Protein AF-0000000084584545 (afdb_homodimer)

Solvent-accessible surface area (backbone atoms only — not comparable to full-atom values): 32768 Å² total; per-residue (Å²): 126,68,41,29,31,32,34,37,31,70,46,73,66,31,49,53,52,49,56,55,43,56,71,38,86,52,36,41,52,42,32,26,20,19,95,35,49,66,58,8,36,58,59,16,71,77,36,85,81,28,40,46,24,51,42,62,68,59,44,59,71,74,44,87,54,61,30,35,38,40,42,60,65,30,64,74,52,42,64,62,58,48,53,30,59,74,70,68,38,27,35,39,35,43,67,36,72,35,47,55,66,65,49,44,51,53,46,47,58,57,44,74,76,47,89,71,58,49,34,40,58,59,41,65,78,55,28,56,30,49,50,51,47,48,59,64,52,55,94,50,56,67,36,37,36,46,32,38,40,37,21,42,64,75,82,56,72,56,54,34,25,33,81,36,26,36,18,52,56,34,49,57,38,36,59,55,52,38,48,45,38,74,65,74,42,54,69,34,34,28,32,25,50,66,32,74,73,53,54,62,80,73,42,84,77,45,62,33,57,35,29,37,41,35,42,35,36,30,71,87,56,32,39,34,38,42,33,38,33,34,46,30,38,85,94,41,70,48,46,34,44,34,38,39,21,53,52,27,41,40,40,33,50,80,54,30,26,39,35,44,39,85,92,42,77,48,76,42,65,49,83,67,61,22,63,57,51,48,50,50,23,49,52,47,17,71,74,69,67,53,56,84,64,50,88,36,32,55,70,60,46,48,56,42,49,48,53,36,44,39,28,53,51,6,38,73,72,64,41,64,36,78,104,127,69,40,30,30,31,35,37,31,70,46,73,66,31,50,52,52,50,56,54,42,57,70,38,88,52,37,40,51,42,33,25,20,19,95,34,50,65,56,8,35,58,59,16,70,77,36,85,81,27,42,46,24,51,41,63,67,59,44,60,71,74,43,88,54,62,30,35,38,42,43,61,65,30,63,73,51,42,65,61,57,48,52,32,60,76,70,68,39,29,36,39,34,42,66,36,69,34,48,55,66,64,51,46,49,53,45,45,57,59,45,73,77,46,90,70,59,49,35,40,59,60,43,65,78,55,27,56,29,50,50,50,48,46,59,65,52,54,94,52,57,66,35,38,36,47,33,40,39,37,20,41,64,74,81,56,73,56,54,34,26,34,82,35,26,37,18,53,56,34,51,58,37,37,59,55,52,39,48,45,38,74,63,75,43,54,70,33,33,28,33,26,49,65,32,75,74,55,54,61,81,74,41,82,77,46,63,33,57,37,28,37,42,34,42,34,36,29,73,87,58,31,39,35,39,40,34,38,32,33,46,29,38,85,93,41,67,49,45,34,42,34,38,38,21,53,54,27,40,40,41,35,50,80,54,30,24,38,36,44,39,86,90,42,75,49,76,41,66,48,81,69,62,21,63,57,53,47,51,49,23,49,51,46,18,71,74,69,67,52,56,85,63,50,89,34,31,54,71,60,46,48,56,44,47,50,53,37,44,39,27,53,50,7,37,72,70,64,41,65,36,77,102

Nearest PDB structures (foldseek):
  5uib-assembly1_A  TM=8.887E-01  e=2.753E-24  Rhizobium rhizogenes K84
  5b3v-assembly3_C  TM=8.577E-01  e=4.010E-23  Synechocystis sp. PCC 6803 substr. Kazusa
  6jw7-assembly1_A  TM=8.374E-01  e=3.773E-23  Streptomyces kanamyceticus
  9azo-assembly2_C  TM=8.274E-01  e=6.936E-23  unclassified
  4mkz-assembly1_A  TM=8.213E-01  e=1.747E-21  Lacticaseibacillus casei BL23

Secondary structure (DSSP, 8-state):
-PEEEEEE--SHHHHHHHHHHHTSTTEEEEEEE-SSHHHHHHHHTTSTT-EEES-HHHHHHH---SEEEE---GGG-SHHHHHHHHHT--EEEPSP--SSSHHHHHHHHHHHT----EEE--GGGGSHHHHHHHHHHTTS-EEEEEEEEE-PPP-SGGGG-HHHH--HHHHTTHHHHHHHHHHH--EEEEEEEEE-SSHHHHSTT--S-SEEEEEEEETTS-EEEEEEE--SPTT--EEEEEEEETTEEEEE-SSEEEEEETTEEEEEE--S-HHHHHHHHHHHHHHHS--TT-S--HHHHHHHHHHHHHHHHHHHHTS-EE-/-PEEEEEE--SHHHHHHHHHHHTSTTEEEEEEE-SSHHHHHHHHTTSTT-EEES-HHHHHHH---SEEEE---GGG-SHHHHHHHHHT--EEEPSP--SSSHHHHHHHHHHHT----EEE--GGGGSHHHHHHHHHHTTS-EEEEEEEEE-PPP-SGGGG-HHHH--HHHHTTHHHHHHHHHHH--EEEEEEEEE-SSHHHHSTT--S-SEEEEEEEETTS-EEEEEEE--SPTT--EEEEEEEETTEEEEE-SSEEEEEETTEEEEEE--S-HHHHHHHHHHHHHHHS--TT-S--HHHHHHHHHHHHHHHHHHHHTS-EE-

pLDDT: mean 97.17, std 2.5, range [80.69, 98.94]

Organism: NCBI:txid361277

Radius of gyration: 29.35 Å; Cα contacts (8 Å, |Δi|>4): 1518; chains: 2; bounding box: 49×96×64 Å

Structure (mmCIF, N/CA/C/O backbone):
data_AF-0000000084584545-model_v1
#
loop_
_entity.id
_entity.type
_entity.pdbx_description
1 polymer Oxidoreductase
#
loop_
_atom_site.group_PDB
_atom_site.id
_atom_site.type_symbol
_atom_site.label_atom_id
_atom_site.label_alt_id
_atom_site.label_comp_id
_atom_site.label_asym_id
_atom_site.label_entity_id
_atom_site.label_seq_id
_atom_site.pdbx_PDB_ins_code
_atom_site.Cartn_x
_atom_site.Cartn_y
_atom_site.Cartn_z
_atom_site.occupancy
_atom_site.B_iso_or_equiv
_atom_site.auth_seq_id
_atom_site.auth_comp_id
_atom_site.auth_asym_id
_atom_site.auth_atom_id
_atom_site.pdbx_PDB_model_num
ATOM 1 N N . MET A 1 1 ? -13.125 46 14.602 1 85.44 1 MET A N 1
ATOM 2 C CA . MET A 1 1 ? -11.859 45.969 15.32 1 85.44 1 MET A CA 1
ATOM 3 C C . MET A 1 1 ? -10.805 45.188 14.539 1 85.44 1 MET A C 1
ATOM 5 O O . MET A 1 1 ? -11.109 44.156 13.945 1 85.44 1 MET A O 1
ATOM 9 N N . THR A 1 2 ? -9.672 45.844 14.359 1 95.81 2 THR A N 1
ATOM 10 C CA . THR A 1 2 ? -8.586 45.219 13.617 1 95.81 2 THR A CA 1
ATOM 11 C C . THR A 1 2 ? -7.848 44.188 14.484 1 95.81 2 THR A C 1
ATOM 13 O O . THR A 1 2 ? -7.449 44.5 15.609 1 95.81 2 THR A O 1
ATOM 16 N N . LEU A 1 3 ? -7.781 43 14.062 1 98.44 3 LEU A N 1
ATOM 17 C CA . LEU A 1 3 ? -7.047 41.938 14.773 1 98.44 3 LEU A CA 1
ATOM 18 C C . LEU A 1 3 ? -5.543 42.094 14.57 1 98.44 3 LEU A C 1
ATOM 20 O O . LEU A 1 3 ? -5.082 42.25 13.43 1 98.44 3 LEU A O 1
ATOM 24 N N . LYS A 1 4 ? -4.844 42.125 15.648 1 98.75 4 LYS A N 1
ATOM 25 C CA . LYS A 1 4 ? -3.387 42.188 15.617 1 98.75 4 LYS A CA 1
ATOM 26 C C . LYS A 1 4 ? -2.781 40.781 15.742 1 98.75 4 LYS A C 1
ATOM 28 O O . LYS A 1 4 ? -2.912 40.125 16.781 1 98.75 4 LYS A O 1
ATOM 33 N N . ILE A 1 5 ? -2.061 40.406 14.703 1 98.81 5 ILE A N 1
ATOM 34 C CA . ILE A 1 5 ? -1.562 39.031 14.625 1 98.81 5 ILE A CA 1
ATOM 35 C C . ILE A 1 5 ? -0.047 39.031 14.812 1 98.81 5 ILE A C 1
ATOM 37 O O . ILE A 1 5 ? 0.661 39.844 14.242 1 98.81 5 ILE A O 1
ATOM 41 N N . GLY A 1 6 ? 0.435 38.125 15.633 1 98.75 6 GLY A N 1
ATOM 42 C CA . GLY A 1 6 ? 1.854 37.812 15.727 1 98.75 6 GLY A CA 1
ATOM 43 C C . GLY A 1 6 ? 2.248 36.562 14.938 1 98.75 6 GLY A C 1
ATOM 44 O O . GLY A 1 6 ? 1.46 35.625 14.805 1 98.75 6 GLY A O 1
ATOM 45 N N . MET A 1 7 ? 3.508 36.594 14.469 1 98.38 7 MET A N 1
ATOM 46 C CA . MET A 1 7 ? 4.078 35.469 13.742 1 98.38 7 MET A CA 1
ATOM 47 C C . MET A 1 7 ? 5.387 35 14.383 1 98.38 7 MET A C 1
ATOM 49 O O . MET A 1 7 ? 6.27 35.812 14.648 1 98.38 7 MET A O 1
ATOM 53 N N . ILE A 1 8 ? 5.441 33.719 14.672 1 98.19 8 ILE A N 1
ATOM 54 C CA . ILE A 1 8 ? 6.703 33.125 15.133 1 98.19 8 ILE A CA 1
ATOM 55 C C . ILE A 1 8 ? 7.254 32.188 14.062 1 98.19 8 ILE A C 1
ATOM 57 O O . ILE A 1 8 ? 6.719 31.094 13.859 1 98.19 8 ILE A O 1
ATOM 61 N N . GLY A 1 9 ? 8.336 32.531 13.477 1 96.94 9 GLY A N 1
ATOM 62 C CA . GLY A 1 9 ? 8.906 31.922 12.289 1 96.94 9 GLY A CA 1
ATOM 63 C C . GLY A 1 9 ? 9.031 32.875 11.117 1 96.94 9 GLY A C 1
ATOM 64 O O . GLY A 1 9 ? 8.156 33.719 10.898 1 96.94 9 GLY A O 1
ATOM 65 N N . THR A 1 10 ? 10.086 32.75 10.281 1 96.5 10 THR A N 1
ATOM 66 C CA . THR A 1 10 ? 10.305 33.656 9.164 1 96.5 10 THR A CA 1
ATOM 67 C C . THR A 1 10 ? 10.531 32.906 7.871 1 96.5 10 THR A C 1
ATOM 69 O O . THR A 1 10 ? 11.109 33.406 6.918 1 96.5 10 THR A O 1
ATOM 72 N N . GLY A 1 11 ? 10.164 31.625 7.895 1 93 11 GLY A N 1
ATOM 73 C CA . GLY A 1 11 ? 10.344 30.812 6.703 1 93 11 GLY A CA 1
ATOM 74 C C . GLY A 1 11 ? 9.297 31.078 5.637 1 93 11 GLY A C 1
ATOM 75 O O . GLY A 1 11 ? 8.484 31.984 5.77 1 93 11 GLY A O 1
ATOM 76 N N . TRP A 1 12 ? 9.422 30.328 4.609 1 92.06 12 TRP A N 1
ATOM 77 C CA . TRP A 1 12 ? 8.555 30.484 3.447 1 92.06 12 TRP A CA 1
ATOM 78 C C . TRP A 1 12 ? 7.09 30.328 3.842 1 92.06 12 TRP A C 1
ATOM 80 O O . TRP A 1 12 ? 6.238 31.109 3.391 1 92.06 12 TRP A O 1
ATOM 90 N N . PHE A 1 13 ? 6.812 29.422 4.68 1 94.12 13 PHE A N 1
ATOM 91 C CA . PHE A 1 13 ? 5.418 29.172 5.031 1 94.12 13 PHE A CA 1
ATOM 92 C C . PHE A 1 13 ? 4.883 30.266 5.941 1 94.12 13 PHE A C 1
ATOM 94 O O . PHE A 1 13 ? 3.688 30.562 5.93 1 94.12 13 PHE A O 1
ATOM 101 N N . SER A 1 14 ? 5.727 30.797 6.77 1 96.81 14 SER A N 1
ATOM 102 C CA . SER A 1 14 ? 5.332 31.969 7.543 1 96.81 14 SER A CA 1
ATOM 103 C C . SER A 1 14 ? 4.883 33.094 6.633 1 96.81 14 SER A C 1
ATOM 105 O O . SER A 1 14 ? 3.85 33.75 6.879 1 96.81 14 SER A O 1
ATOM 107 N N . ARG A 1 15 ? 5.645 33.312 5.594 1 96.88 15 ARG A N 1
ATOM 108 C CA . ARG A 1 15 ? 5.32 34.375 4.633 1 96.88 15 ARG A CA 1
ATOM 109 C C . ARG A 1 15 ? 4.004 34.062 3.922 1 96.88 15 ARG A C 1
ATOM 111 O O . ARG A 1 15 ? 3.223 35 3.646 1 96.88 15 ARG A O 1
ATOM 118 N N . LYS A 1 16 ? 3.775 32.812 3.676 1 97.69 16 LYS A N 1
ATOM 119 C CA . LYS A 1 16 ? 2.52 32.406 3.045 1 97.69 16 LYS A CA 1
ATOM 120 C C . LYS A 1 16 ? 1.323 32.781 3.91 1 97.69 16 LYS A C 1
ATOM 122 O O . LYS A 1 16 ? 0.378 33.406 3.428 1 97.69 16 LYS A O 1
ATOM 127 N N . HIS A 1 17 ? 1.362 32.5 5.176 1 98.56 17 HIS A N 1
ATOM 128 C CA . HIS A 1 17 ? 0.297 32.875 6.102 1 98.56 17 HIS A CA 1
ATOM 129 C C . HIS A 1 17 ? 0.177 34.375 6.215 1 98.56 17 HIS A C 1
ATOM 131 O O . HIS A 1 17 ? -0.924 34.938 6.125 1 98.56 17 HIS A O 1
ATOM 137 N N . ALA A 1 18 ? 1.293 35.031 6.391 1 98.5 18 ALA A N 1
ATOM 138 C CA . ALA A 1 18 ? 1.304 36.5 6.582 1 98.5 18 ALA A CA 1
ATOM 139 C C . ALA A 1 18 ? 0.712 37.219 5.375 1 98.5 18 ALA A C 1
ATOM 141 O O . ALA A 1 18 ? -0.053 38.156 5.523 1 98.5 18 ALA A O 1
ATOM 142 N N . ASP A 1 19 ? 1.065 36.75 4.195 1 98.44 19 ASP A N 1
ATOM 143 C CA . ASP A 1 19 ? 0.543 37.312 2.963 1 98.44 19 ASP A CA 1
ATOM 144 C C . ASP A 1 19 ? -0.976 37.188 2.891 1 98.44 19 ASP A C 1
ATOM 146 O O . ASP A 1 19 ? -1.672 38.125 2.52 1 98.44 19 ASP A O 1
ATOM 150 N N . ILE A 1 20 ? -1.48 36.031 3.217 1 98.5 20 ILE A N 1
ATOM 151 C CA . ILE A 1 20 ? -2.918 35.781 3.199 1 98.5 20 ILE A CA 1
ATOM 152 C C . ILE A 1 20 ? -3.609 36.688 4.227 1 98.5 20 ILE A C 1
ATOM 154 O O . ILE A 1 20 ? -4.602 37.344 3.914 1 98.5 20 ILE A O 1
ATOM 158 N N . LEU A 1 21 ? -3.07 36.812 5.426 1 98.5 21 LEU A N 1
ATOM 159 C CA . LEU A 1 21 ? -3.654 37.562 6.523 1 98.5 21 LEU A CA 1
ATOM 160 C C . LEU A 1 21 ? -3.668 39.062 6.207 1 98.5 21 LEU A C 1
ATOM 162 O O . LEU A 1 21 ? -4.645 39.75 6.5 1 98.5 21 LEU A O 1
ATOM 166 N N . SER A 1 22 ? -2.588 39.531 5.613 1 97.56 22 SER A N 1
ATOM 167 C CA . SER A 1 22 ? -2.447 40.938 5.32 1 97.56 22 SER A CA 1
ATOM 168 C C . SER A 1 22 ? -3.486 41.406 4.305 1 97.56 22 SER A C 1
ATOM 170 O O . SER A 1 22 ? -3.746 42.594 4.176 1 97.56 22 SER A O 1
ATOM 172 N N . LYS A 1 23 ? -4.098 40.469 3.615 1 97.06 23 LYS A N 1
ATOM 173 C CA . LYS A 1 23 ? -5.102 40.781 2.604 1 97.06 23 LYS A CA 1
ATOM 174 C C . LYS A 1 23 ? -6.512 40.688 3.174 1 97.06 23 LYS A C 1
ATOM 176 O O . LYS A 1 23 ? -7.488 41.031 2.502 1 97.06 23 LYS A O 1
ATOM 181 N N . MET A 1 24 ? -6.617 40.219 4.363 1 97.38 24 MET A N 1
ATOM 182 C CA . MET A 1 24 ? -7.922 40.062 5.004 1 97.38 24 MET A CA 1
ATOM 183 C C . MET A 1 24 ? -8.375 41.375 5.633 1 97.38 24 MET A C 1
ATOM 185 O O . MET A 1 24 ? -7.574 42.094 6.23 1 97.38 24 MET A O 1
ATOM 189 N N . ASP A 1 25 ? -9.617 41.594 5.48 1 96.38 25 ASP A N 1
ATOM 190 C CA . ASP A 1 25 ? -10.18 42.812 6.102 1 96.38 25 ASP A CA 1
ATOM 191 C C . ASP A 1 25 ? -10.086 42.719 7.625 1 96.38 25 ASP A C 1
ATOM 193 O O . ASP A 1 25 ? -10.469 41.719 8.227 1 96.38 25 ASP A O 1
ATOM 197 N N . GLY A 1 26 ? -9.523 43.781 8.18 1 97.31 26 GLY A N 1
ATOM 198 C CA . GLY A 1 26 ? -9.492 43.875 9.633 1 97.31 26 GLY A CA 1
ATOM 199 C C . GLY A 1 26 ? -8.438 43.031 10.281 1 97.31 26 GLY A C 1
ATOM 200 O O . GLY A 1 26 ? -8.578 42.594 11.43 1 97.31 26 GLY A O 1
ATOM 201 N N . VAL A 1 27 ? -7.426 42.656 9.555 1 98.38 27 VAL A N 1
ATOM 202 C CA . VAL A 1 27 ? -6.324 41.875 10.094 1 98.38 27 VAL A CA 1
ATOM 203 C C . VAL A 1 27 ? -4.996 42.562 9.789 1 98.38 27 VAL A C 1
ATOM 205 O O . VAL A 1 27 ? -4.781 43.031 8.672 1 98.38 27 VAL A O 1
ATOM 208 N N . GLN A 1 28 ? -4.176 42.656 10.727 1 97.81 28 GLN A N 1
ATOM 209 C CA . GLN A 1 28 ? -2.859 43.281 10.531 1 97.81 28 GLN A CA 1
ATOM 210 C C . GLN A 1 28 ? -1.766 42.406 11.148 1 97.81 28 GLN A C 1
ATOM 212 O O . GLN A 1 28 ? -1.945 41.844 12.227 1 97.81 28 GLN A O 1
ATOM 217 N N . ILE A 1 29 ? -0.664 42.25 10.438 1 98.62 29 ILE A N 1
ATOM 218 C CA . ILE A 1 29 ? 0.528 41.656 11.023 1 98.62 29 ILE A CA 1
ATOM 219 C C . ILE A 1 29 ? 1.218 42.656 11.945 1 98.62 29 ILE A C 1
ATOM 221 O O . ILE A 1 29 ? 1.745 43.688 11.477 1 98.62 29 ILE A O 1
ATOM 225 N N . GLN A 1 30 ? 1.223 42.344 13.188 1 98.44 30 GLN A N 1
ATOM 226 C CA . GLN A 1 30 ? 1.697 43.312 14.164 1 98.44 30 GLN A CA 1
ATOM 227 C C . GLN A 1 30 ? 3.154 43.062 14.531 1 98.44 30 GLN A C 1
ATOM 229 O O . GLN A 1 30 ? 3.91 44 14.797 1 98.44 30 GLN A O 1
ATOM 234 N N . ALA A 1 31 ? 3.506 41.812 14.602 1 98.62 31 ALA A N 1
ATOM 235 C CA . ALA A 1 31 ? 4.832 41.438 15.102 1 98.62 31 ALA A CA 1
ATOM 236 C C . ALA A 1 31 ? 5.301 40.125 14.5 1 98.62 31 ALA A C 1
ATOM 238 O O . ALA A 1 31 ? 4.496 39.219 14.266 1 98.62 31 ALA A O 1
ATOM 239 N N . ILE A 1 32 ? 6.598 40.062 14.258 1 98.62 32 ILE A N 1
ATOM 240 C CA . ILE A 1 32 ? 7.23 38.875 13.695 1 98.62 32 ILE A CA 1
ATOM 241 C C . ILE A 1 32 ? 8.469 38.5 14.508 1 98.62 32 ILE A C 1
ATOM 243 O O . ILE A 1 32 ? 9.312 39.375 14.789 1 98.62 32 ILE A O 1
ATOM 247 N N . CYS A 1 33 ? 8.531 37.25 14.898 1 98.31 33 CYS A N 1
ATOM 248 C CA . CYS A 1 33 ? 9.695 36.781 15.641 1 98.31 33 CYS A CA 1
ATOM 249 C C . CYS A 1 33 ? 10.484 35.75 14.82 1 98.31 33 CYS A C 1
ATOM 251 O O . CYS A 1 33 ? 9.906 34.844 14.234 1 98.31 33 CYS A O 1
ATOM 253 N N . GLY A 1 34 ? 11.805 35.938 14.695 1 96.56 34 GLY A N 1
ATOM 254 C CA . GLY A 1 34 ? 12.711 35 14.031 1 96.56 34 GLY A CA 1
ATOM 255 C C . GLY A 1 34 ? 13.906 34.625 14.883 1 96.56 34 GLY A C 1
ATOM 256 O O . GLY A 1 34 ? 13.984 35 16.062 1 96.56 34 GLY A O 1
ATOM 257 N N . THR A 1 35 ? 14.766 33.781 14.312 1 93.56 35 THR A N 1
ATOM 258 C CA . THR A 1 35 ? 15.938 33.312 15.039 1 93.56 35 THR A CA 1
ATOM 259 C C . THR A 1 35 ? 16.953 34.438 15.219 1 93.56 35 THR A C 1
ATOM 261 O O . THR A 1 35 ? 17.859 34.312 16.047 1 93.56 35 THR A O 1
ATOM 264 N N . SER A 1 36 ? 16.797 35.5 14.352 1 95.94 36 SER A N 1
ATOM 265 C CA . SER A 1 36 ? 17.609 36.719 14.5 1 95.94 36 SER A CA 1
ATOM 266 C C . SER A 1 36 ? 16.797 37.969 14.25 1 95.94 36 SER A C 1
ATOM 268 O O . SER A 1 36 ? 15.766 37.938 13.578 1 95.94 36 SER A O 1
ATOM 270 N N . LYS A 1 37 ? 17.312 39.031 14.781 1 95.56 37 LYS A N 1
ATOM 271 C CA . LYS A 1 37 ? 16.641 40.312 14.586 1 95.56 37 LYS A CA 1
ATOM 272 C C . LYS A 1 37 ? 16.625 40.688 13.109 1 95.56 37 LYS A C 1
ATOM 274 O O . LYS A 1 37 ? 15.648 41.281 12.625 1 95.56 37 LYS A O 1
ATOM 279 N N . GLU A 1 38 ? 17.688 40.344 12.516 1 97 38 GLU A N 1
ATOM 280 C CA . GLU A 1 38 ? 17.812 40.688 11.094 1 97 38 GLU A CA 1
ATOM 281 C C . GLU A 1 38 ? 16.766 39.969 10.266 1 97 38 GLU A C 1
ATOM 283 O O . GLU A 1 38 ? 16.062 40.562 9.453 1 97 38 GLU A O 1
ATOM 288 N N . LYS A 1 39 ? 16.609 38.656 10.469 1 96.5 39 LYS A N 1
ATOM 289 C CA . LYS A 1 39 ? 15.633 37.875 9.734 1 96.5 39 LYS A CA 1
ATOM 290 C C . LYS A 1 39 ? 14.211 38.344 10.031 1 96.5 39 LYS A C 1
ATOM 292 O O . LYS A 1 39 ? 13.391 38.438 9.117 1 96.5 39 LYS A O 1
ATOM 297 N N . ALA A 1 40 ? 13.969 38.625 11.281 1 97.81 40 ALA A N 1
ATOM 298 C CA . ALA A 1 40 ? 12.641 39.062 11.703 1 97.81 40 ALA A CA 1
ATOM 299 C C . ALA A 1 40 ? 12.305 40.438 11.094 1 97.81 40 ALA A C 1
ATOM 301 O O . ALA A 1 40 ? 11.203 40.625 10.578 1 97.81 40 ALA A O 1
ATOM 302 N N . ALA A 1 41 ? 13.281 41.312 11.133 1 97.5 41 ALA A N 1
ATOM 303 C CA . ALA A 1 41 ? 13.086 42.656 10.586 1 97.5 41 ALA A CA 1
ATOM 304 C C . ALA A 1 41 ? 12.875 42.625 9.078 1 97.5 41 ALA A C 1
ATOM 306 O O . ALA A 1 41 ? 12.078 43.375 8.531 1 97.5 41 ALA A O 1
ATOM 307 N N . ASP A 1 42 ? 13.625 41.812 8.461 1 97.75 42 ASP A N 1
ATOM 308 C CA . ASP A 1 42 ? 13.492 41.656 7.016 1 97.75 42 ASP A CA 1
ATOM 309 C C . ASP A 1 42 ? 12.07 41.25 6.637 1 97.75 42 ASP A C 1
ATOM 311 O O . ASP A 1 42 ? 11.445 41.875 5.781 1 97.75 42 ASP A O 1
ATOM 315 N N . MET A 1 43 ? 11.5 40.25 7.281 1 97.69 43 MET A N 1
ATOM 316 C CA . MET A 1 43 ? 10.133 39.812 6.988 1 97.69 43 MET A CA 1
ATOM 317 C C . MET A 1 43 ? 9.133 40.875 7.414 1 97.69 43 MET A C 1
ATOM 319 O O . MET A 1 43 ? 8.156 41.156 6.707 1 97.69 43 MET A O 1
ATOM 323 N N . ALA A 1 44 ? 9.383 41.5 8.508 1 97.94 44 ALA A N 1
ATOM 324 C CA . ALA A 1 44 ? 8.469 42.531 9.031 1 97.94 44 ALA A CA 1
ATOM 325 C C . ALA A 1 44 ? 8.328 43.688 8.062 1 97.94 44 ALA A C 1
ATOM 327 O O . ALA A 1 44 ? 7.266 44.312 7.961 1 97.94 44 ALA A O 1
ATOM 328 N N . SER A 1 45 ? 9.406 44 7.363 1 97.88 45 SER A N 1
ATOM 329 C CA . SER A 1 45 ? 9.422 45.125 6.449 1 97.88 45 SER A CA 1
ATOM 330 C C . SER A 1 45 ? 8.406 44.938 5.328 1 97.88 45 SER A C 1
ATOM 332 O O . SER A 1 45 ? 8.016 45.938 4.676 1 97.88 45 SER A O 1
ATOM 334 N N . ASP A 1 46 ? 7.965 43.75 5.094 1 97.38 46 ASP A N 1
ATOM 335 C CA . ASP A 1 46 ? 7.016 43.469 4.027 1 97.38 46 ASP A CA 1
ATOM 336 C C . ASP A 1 46 ? 5.59 43.812 4.449 1 97.38 46 ASP A C 1
ATOM 338 O O . ASP A 1 46 ? 4.684 43.875 3.615 1 97.38 46 ASP A O 1
ATOM 342 N N . TYR A 1 47 ? 5.383 44.125 5.766 1 97.94 47 TYR A N 1
ATOM 343 C CA . TYR A 1 47 ? 4.039 44.344 6.293 1 97.94 47 TYR A CA 1
ATOM 344 C C . TYR A 1 47 ? 3.971 45.656 7.09 1 97.94 47 TYR A C 1
ATOM 346 O O . TYR A 1 47 ? 4.676 45.812 8.094 1 97.94 47 TYR A O 1
ATOM 354 N N . GLU A 1 48 ? 3.119 46.531 6.691 1 95.44 48 GLU A N 1
ATOM 355 C CA . GLU A 1 48 ? 3.025 47.844 7.285 1 95.44 48 GLU A CA 1
ATOM 356 C C . GLU A 1 48 ? 2.777 47.75 8.789 1 95.44 48 GLU A C 1
ATOM 358 O O . GLU A 1 48 ? 1.818 47.125 9.227 1 95.44 48 GLU A O 1
ATOM 363 N N . GLY A 1 49 ? 3.719 48.375 9.5 1 95.25 49 GLY A N 1
ATOM 364 C CA . GLY A 1 49 ? 3.52 48.5 10.938 1 95.25 49 GLY A CA 1
ATOM 365 C C . GLY A 1 49 ? 4.066 47.312 11.719 1 95.25 49 GLY A C 1
ATOM 366 O O . GLY A 1 49 ? 4.094 47.344 12.953 1 95.25 49 GLY A O 1
ATOM 367 N N . ALA A 1 50 ? 4.508 46.312 11.055 1 98 50 ALA A N 1
ATOM 368 C CA . ALA A 1 50 ? 5.008 45.125 11.734 1 98 50 ALA A CA 1
ATOM 369 C C . ALA A 1 50 ? 6.375 45.375 12.367 1 98 50 ALA A C 1
ATOM 371 O O . ALA A 1 50 ? 7.211 46.062 11.781 1 98 50 ALA A O 1
ATOM 372 N N . ILE A 1 51 ? 6.594 44.812 13.5 1 98.38 51 ILE A N 1
ATOM 373 C CA . ILE A 1 51 ? 7.859 44.969 14.211 1 98.38 51 ILE A CA 1
ATOM 374 C C . ILE A 1 51 ? 8.539 43.594 14.336 1 98.38 51 ILE A C 1
ATOM 376 O O . ILE A 1 51 ? 7.887 42.594 14.625 1 98.38 51 ILE A O 1
ATOM 380 N N . GLY A 1 52 ? 9.875 43.594 14.148 1 98.38 52 GLY A N 1
ATOM 381 C CA . GLY A 1 52 ? 10.648 42.344 14.242 1 98.38 52 GLY A CA 1
ATOM 382 C C . GLY A 1 52 ? 11.258 42.125 15.609 1 98.38 52 GLY A C 1
ATOM 383 O O . GLY A 1 52 ? 11.727 43.094 16.25 1 98.38 52 GLY A O 1
ATOM 384 N N . TYR A 1 53 ? 11.18 40.875 16.062 1 98.38 53 TYR A N 1
ATOM 385 C CA . TYR A 1 53 ? 11.758 40.469 17.344 1 98.38 53 TYR A CA 1
ATOM 386 C C . TYR A 1 53 ? 12.633 39.219 17.156 1 98.38 53 TYR A C 1
ATOM 388 O O . TYR A 1 53 ? 12.469 38.469 16.188 1 98.38 53 TYR A O 1
ATOM 396 N N . ASN A 1 54 ? 13.586 38.969 18.062 1 97.44 54 ASN A N 1
ATOM 397 C CA . ASN A 1 54 ? 14.375 37.75 18.016 1 97.44 54 ASN A CA 1
ATOM 398 C C . ASN A 1 54 ? 14.133 36.875 19.25 1 97.44 54 ASN A C 1
ATOM 400 O O . ASN A 1 54 ? 14.781 35.844 19.422 1 97.44 54 ASN A O 1
ATOM 404 N N . GLN A 1 55 ? 13.219 37.375 20.094 1 97.31 55 GLN A N 1
ATOM 405 C CA . GLN A 1 55 ? 12.742 36.625 21.25 1 97.31 55 GLN A CA 1
ATOM 406 C C . GLN A 1 55 ? 11.219 36.719 21.375 1 97.31 55 GLN A C 1
ATOM 408 O O . GLN A 1 55 ? 10.672 37.812 21.516 1 97.31 55 GLN A O 1
ATOM 413 N N . TYR A 1 56 ? 10.562 35.531 21.375 1 97.19 56 TYR A N 1
ATOM 414 C CA . TYR A 1 56 ? 9.109 35.562 21.297 1 97.19 56 TYR A CA 1
ATOM 415 C C . TYR A 1 56 ? 8.508 36.062 22.609 1 97.19 56 TYR A C 1
ATOM 417 O O . TYR A 1 56 ? 7.449 36.688 22.609 1 97.19 56 TYR A O 1
ATOM 425 N N . VAL A 1 57 ? 9.18 35.812 23.766 1 97.88 57 VAL A N 1
ATOM 426 C CA . VAL A 1 57 ? 8.664 36.312 25.031 1 97.88 57 VAL A CA 1
ATOM 427 C C . VAL A 1 57 ? 8.664 37.844 25.031 1 97.88 57 VAL A C 1
ATOM 429 O O . VAL A 1 57 ? 7.695 38.469 25.469 1 97.88 57 VAL A O 1
ATOM 432 N N . GLU A 1 58 ? 9.734 38.406 24.516 1 98.12 58 GLU A N 1
ATOM 433 C CA . GLU A 1 58 ? 9.797 39.875 24.375 1 98.12 58 GLU A CA 1
ATOM 434 C C . GLU A 1 58 ? 8.68 40.375 23.469 1 98.12 58 GLU A C 1
ATOM 436 O O . GLU A 1 58 ? 8.055 41.406 23.75 1 98.12 58 GLU A O 1
ATOM 441 N N . MET A 1 59 ? 8.508 39.688 22.406 1 98.5 59 MET A N 1
ATOM 442 C CA . MET A 1 59 ? 7.438 40.031 21.469 1 98.5 59 MET A CA 1
ATOM 443 C C . MET A 1 59 ? 6.082 40.031 22.172 1 98.5 59 MET A C 1
ATOM 445 O O . MET A 1 59 ? 5.301 40.969 22.031 1 98.5 59 MET A O 1
ATOM 449 N N . LEU A 1 60 ? 5.805 39.031 22.984 1 98.5 60 LEU A N 1
ATOM 450 C CA . LEU A 1 60 ? 4.52 38.844 23.641 1 98.5 60 LEU A CA 1
ATOM 451 C C . LEU A 1 60 ? 4.34 39.844 24.766 1 98.5 60 LEU A C 1
ATOM 453 O O . LEU A 1 60 ? 3.215 40.25 25.094 1 98.5 60 LEU A O 1
ATOM 457 N N . ASP A 1 61 ? 5.453 40.281 25.344 1 98.31 61 ASP A N 1
ATOM 458 C CA . ASP A 1 61 ? 5.41 41.312 26.391 1 98.31 61 ASP A CA 1
ATOM 459 C C . ASP A 1 61 ? 5.148 42.688 25.797 1 98.31 61 ASP A C 1
ATOM 461 O O . ASP A 1 61 ? 4.469 43.5 26.422 1 98.31 61 ASP A O 1
ATOM 465 N N . ALA A 1 62 ? 5.676 42.906 24.656 1 98.19 62 ALA A N 1
ATOM 466 C CA . ALA A 1 62 ? 5.684 44.25 24.062 1 98.19 62 ALA A CA 1
ATOM 467 C C . ALA A 1 62 ? 4.395 44.5 23.297 1 98.19 62 ALA A C 1
ATOM 469 O O . ALA A 1 62 ? 3.994 45.656 23.125 1 98.19 62 ALA A O 1
ATOM 470 N N . GLU A 1 63 ? 3.83 43.438 22.781 1 97.75 63 GLU A N 1
ATOM 471 C CA . GLU A 1 63 ? 2.719 43.594 21.844 1 97.75 63 GLU A CA 1
ATOM 472 C C . GLU A 1 63 ? 1.424 43.031 22.438 1 97.75 63 GLU A C 1
ATOM 474 O O . GLU A 1 63 ? 1.433 42 23.109 1 97.75 63 GLU A O 1
ATOM 479 N N . GLU A 1 64 ? 0.323 43.719 22.25 1 97.19 64 GLU A N 1
ATOM 480 C CA . GLU A 1 64 ? -1.004 43.188 22.516 1 97.19 64 GLU A CA 1
ATOM 481 C C . GLU A 1 64 ? -1.556 42.438 21.312 1 97.19 64 GLU A C 1
ATOM 483 O O . GLU A 1 64 ? -2.199 43.031 20.453 1 97.19 64 GLU A O 1
ATOM 488 N N . LEU A 1 65 ? -1.379 41.188 21.312 1 98.69 65 LEU A N 1
ATOM 489 C CA . LEU A 1 65 ? -1.737 40.375 20.156 1 98.69 65 LEU A CA 1
ATOM 490 C C . LEU A 1 65 ? -3.064 39.656 20.391 1 98.69 65 LEU A C 1
ATOM 492 O O . LEU A 1 65 ? -3.33 39.188 21.484 1 98.69 65 LEU A O 1
ATOM 496 N N . ASP A 1 66 ? -3.898 39.625 19.375 1 98.69 66 ASP A N 1
ATOM 497 C CA . ASP A 1 66 ? -5.176 38.938 19.422 1 98.69 66 ASP A CA 1
ATOM 498 C C . ASP A 1 66 ? -4.992 37.438 19.125 1 98.69 66 ASP A C 1
ATOM 500 O O . ASP A 1 66 ? -5.801 36.594 19.547 1 98.69 66 ASP A O 1
ATOM 504 N N . ALA A 1 67 ? -3.951 37.125 18.391 1 98.88 67 ALA A N 1
ATOM 505 C CA . ALA A 1 67 ? -3.604 35.719 18.047 1 98.88 67 AL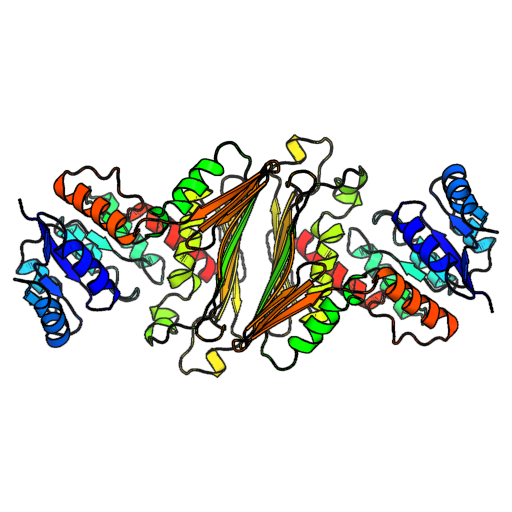A A CA 1
ATOM 506 C C . ALA A 1 67 ? -2.158 35.625 17.578 1 98.88 67 ALA A C 1
ATOM 508 O O . ALA A 1 67 ? -1.543 36.656 17.219 1 98.88 67 ALA A O 1
ATOM 509 N N . VAL A 1 68 ? -1.658 34.375 17.578 1 98.88 68 VAL A N 1
ATOM 510 C CA . VAL A 1 68 ? -0.285 34.156 17.141 1 98.88 68 VAL A CA 1
ATOM 511 C C . VAL A 1 68 ? -0.232 32.938 16.219 1 98.88 68 VAL A C 1
ATOM 513 O O . VAL A 1 68 ? -0.906 31.938 16.484 1 98.88 68 VAL A O 1
ATOM 516 N N . TYR A 1 69 ? 0.516 33 15.148 1 98.81 69 TYR A N 1
ATOM 517 C CA . TYR A 1 69 ? 0.841 31.875 14.281 1 98.81 69 TYR A CA 1
ATOM 518 C C . TYR A 1 69 ? 2.213 31.297 14.617 1 98.81 69 TYR A C 1
ATOM 520 O O . TYR A 1 69 ? 3.207 32.031 14.641 1 98.81 69 TYR A O 1
ATOM 528 N N . ILE A 1 70 ? 2.217 30.062 14.922 1 98.5 70 ILE A N 1
ATOM 529 C CA . ILE A 1 70 ? 3.465 29.344 15.18 1 98.5 70 ILE A CA 1
ATOM 530 C C . ILE A 1 70 ? 3.867 28.547 13.945 1 98.5 70 ILE A C 1
ATOM 532 O O . ILE A 1 70 ? 3.277 27.5 13.648 1 98.5 70 ILE A O 1
ATOM 536 N N . VAL A 1 71 ? 4.883 29 13.219 1 97.31 71 VAL A N 1
ATOM 537 C CA . VAL A 1 71 ? 5.34 28.391 11.977 1 97.31 71 VAL A CA 1
ATOM 538 C C . VAL A 1 71 ? 6.832 28.078 12.07 1 97.31 71 VAL A C 1
ATOM 540 O O . VAL A 1 71 ? 7.625 28.547 11.25 1 97.31 71 VAL A O 1
ATOM 543 N N . THR A 1 72 ? 7.227 27.344 13.062 1 94.75 72 THR A N 1
ATOM 544 C CA . THR A 1 72 ? 8.602 26.938 13.328 1 94.75 72 THR A CA 1
ATOM 545 C C . THR A 1 72 ? 8.805 25.453 13.047 1 94.75 72 THR A C 1
ATOM 547 O O . THR A 1 72 ? 7.832 24.703 12.961 1 94.75 72 THR A O 1
ATOM 550 N N . PRO A 1 73 ? 10.062 25.031 12.906 1 93.06 73 PRO A N 1
ATOM 551 C CA . PRO A 1 73 ? 10.312 23.594 12.781 1 93.06 73 PRO A CA 1
ATOM 552 C C . PRO A 1 73 ? 9.844 22.797 14.008 1 93.06 73 PRO A C 1
ATOM 554 O O . PRO A 1 73 ? 9.703 23.359 15.094 1 93.06 73 PRO A O 1
ATOM 557 N N . PRO A 1 74 ? 9.688 21.531 13.828 1 92.56 74 PRO A N 1
ATOM 558 C CA . PRO A 1 74 ? 9.039 20.734 14.867 1 92.56 74 PRO A CA 1
ATOM 559 C C . PRO A 1 74 ? 9.883 20.609 16.125 1 92.56 74 PRO A C 1
ATOM 561 O O . PRO A 1 74 ? 9.344 20.375 17.219 1 92.56 74 PRO A O 1
ATOM 564 N N . MET A 1 75 ? 11.148 20.828 16.031 1 90.69 75 MET A N 1
ATOM 565 C CA . MET A 1 75 ? 12.016 20.594 17.188 1 90.69 75 MET A CA 1
ATOM 566 C C . MET A 1 75 ? 11.891 21.75 18.188 1 90.69 75 MET A C 1
ATOM 568 O O . MET A 1 75 ? 12.336 21.625 19.328 1 90.69 75 MET A O 1
ATOM 572 N N . VAL A 1 76 ? 11.297 22.922 17.75 1 87.25 76 VAL A N 1
ATOM 573 C CA . VAL A 1 76 ? 11.219 24.078 18.641 1 87.25 76 VAL A CA 1
ATOM 574 C C . VAL A 1 76 ? 9.789 24.25 19.125 1 87.25 76 VAL A C 1
ATOM 576 O O . VAL A 1 76 ? 9.398 25.344 19.547 1 87.25 76 VAL A O 1
ATOM 579 N N . ARG A 1 77 ? 9.039 23.266 19.422 1 89.19 77 ARG A N 1
ATOM 580 C CA . ARG A 1 77 ? 7.652 23.312 19.859 1 89.19 77 ARG A CA 1
ATOM 581 C C . ARG A 1 77 ? 7.547 23.062 21.359 1 89.19 77 ARG A C 1
ATOM 583 O O . ARG A 1 77 ? 8.523 22.641 21.984 1 89.19 77 ARG A O 1
ATOM 590 N N . GLY A 1 78 ? 6.469 23.406 21.906 1 93.25 78 GLY A N 1
ATOM 591 C CA . GLY A 1 78 ? 6.191 23.125 23.297 1 93.25 78 GLY A CA 1
ATOM 592 C C . GLY A 1 78 ? 6.148 24.375 24.156 1 93.25 78 GLY A C 1
ATOM 593 O O . GLY A 1 78 ? 5.078 24.812 24.578 1 93.25 78 GLY A O 1
ATOM 594 N N . GLU A 1 79 ? 7.332 25.031 24.312 1 95 79 GLU A N 1
ATOM 595 C CA . GLU A 1 79 ? 7.426 26.188 25.188 1 95 79 GLU A CA 1
ATOM 596 C C . GLU A 1 79 ? 6.617 27.359 24.641 1 95 79 GLU A C 1
ATOM 598 O O . GLU A 1 79 ? 5.988 28.094 25.406 1 95 79 GLU A O 1
ATOM 603 N N . ILE A 1 80 ? 6.629 27.516 23.375 1 97.12 80 ILE A N 1
ATOM 604 C CA . ILE A 1 80 ? 5.895 28.609 22.734 1 97.12 80 ILE A CA 1
ATOM 605 C C . ILE A 1 80 ? 4.398 28.438 23 1 97.12 80 ILE A C 1
ATOM 607 O O . ILE A 1 80 ? 3.723 29.375 23.406 1 97.12 80 ILE A O 1
ATOM 611 N N . GLU A 1 81 ? 3.896 27.25 22.75 1 97.81 81 GLU A N 1
ATOM 612 C CA . GLU A 1 81 ? 2.484 26.953 22.984 1 97.81 81 GLU A CA 1
ATOM 613 C C . GLU A 1 81 ? 2.092 27.188 24.438 1 97.81 81 GLU A C 1
ATOM 615 O O . GLU A 1 81 ? 1.069 27.812 24.719 1 97.81 81 GLU A O 1
ATOM 620 N N . LEU A 1 82 ? 2.967 26.703 25.328 1 97.19 82 LEU A N 1
ATOM 621 C CA . LEU A 1 82 ? 2.676 26.828 26.75 1 97.19 82 LEU A CA 1
ATOM 622 C C . LEU A 1 82 ? 2.635 28.297 27.156 1 97.19 82 LEU A C 1
ATOM 624 O O . LEU A 1 82 ? 1.786 28.688 27.969 1 97.19 82 LEU A O 1
ATOM 628 N N . GLU A 1 83 ? 3.533 29.078 26.656 1 97.44 83 GLU A N 1
ATOM 629 C CA . GLU A 1 83 ? 3.551 30.516 26.922 1 97.44 83 GLU A CA 1
ATOM 630 C C . GLU A 1 83 ? 2.268 31.188 26.453 1 97.44 83 GLU A C 1
ATOM 632 O O . GLU A 1 83 ? 1.676 32 27.172 1 97.44 83 GLU A O 1
ATOM 637 N N . LEU A 1 84 ? 1.807 30.859 25.281 1 98.25 84 LEU A N 1
ATOM 638 C CA . LEU A 1 84 ? 0.59 31.438 24.719 1 98.25 84 LEU A CA 1
ATOM 639 C C . LEU A 1 84 ? -0.633 31.016 25.531 1 98.25 84 LEU A C 1
ATOM 641 O O . LEU A 1 84 ? -1.53 31.828 25.766 1 98.25 84 LEU A O 1
ATOM 645 N N . ILE A 1 85 ? -0.687 29.781 25.938 1 97.94 85 ILE A N 1
ATOM 646 C CA . ILE A 1 85 ? -1.784 29.281 26.766 1 97.94 85 ILE A CA 1
ATOM 647 C C . ILE A 1 85 ? -1.839 30.062 28.078 1 97.94 85 ILE A C 1
ATOM 649 O O . ILE A 1 85 ? -2.91 30.5 28.5 1 97.94 85 ILE A O 1
ATOM 653 N N . GLY A 1 86 ? -0.68 30.25 28.688 1 97 86 GLY A N 1
ATOM 654 C CA . GLY A 1 86 ? -0.609 31 29.922 1 97 86 GLY A CA 1
ATOM 655 C C . GLY A 1 86 ? -1.102 32.438 29.797 1 97 86 GLY A C 1
ATOM 656 O O . GLY A 1 86 ? -1.661 33 30.75 1 97 86 GLY A O 1
ATOM 657 N N . ARG A 1 87 ? -0.963 33.031 28.641 1 97.56 87 ARG A N 1
ATOM 658 C CA . ARG A 1 87 ? -1.336 34.406 28.406 1 97.56 87 ARG A CA 1
ATOM 659 C C . ARG A 1 87 ? -2.752 34.5 27.844 1 97.56 87 ARG A C 1
ATOM 661 O O . ARG A 1 87 ? -3.285 35.625 27.672 1 97.56 87 ARG A O 1
ATOM 668 N N . GLY A 1 88 ? -3.342 33.344 27.531 1 97.75 88 GLY A N 1
ATOM 669 C CA . GLY A 1 88 ? -4.688 33.312 26.984 1 97.75 88 GLY A CA 1
ATOM 670 C C . GLY A 1 88 ? -4.754 33.812 25.547 1 97.75 88 GLY A C 1
ATOM 671 O O . GLY A 1 88 ? -5.75 34.406 25.141 1 97.75 88 GLY A O 1
ATOM 672 N N . ILE A 1 89 ? -3.709 33.625 24.766 1 98.56 89 ILE A N 1
ATOM 673 C CA . ILE A 1 89 ? -3.658 34.125 23.391 1 98.56 89 ILE A CA 1
ATOM 674 C C . ILE A 1 89 ? -3.914 32.938 22.438 1 98.56 89 ILE A C 1
ATOM 676 O O . ILE A 1 89 ? -3.123 32 22.375 1 98.56 89 ILE A O 1
ATOM 680 N N . PRO A 1 90 ? -5.004 33 21.641 1 98.75 90 PRO A N 1
ATOM 681 C CA . PRO A 1 90 ? -5.266 31.969 20.625 1 98.75 90 PRO A CA 1
ATOM 682 C C . PRO A 1 90 ? -4.109 31.797 19.641 1 98.75 90 PRO A C 1
ATOM 684 O O . PRO A 1 90 ? -3.371 32.75 19.375 1 98.75 90 PRO A O 1
ATOM 687 N N . PHE A 1 91 ? -3.979 30.547 19.109 1 98.81 91 PHE A N 1
ATOM 688 C CA . PHE A 1 91 ? -2.883 30.422 18.156 1 98.81 91 PHE A CA 1
ATOM 689 C C . PHE A 1 91 ? -3.201 29.344 17.109 1 98.81 91 PHE A C 1
ATOM 691 O O . PHE A 1 91 ? -3.963 28.422 17.391 1 98.81 91 PHE A O 1
ATOM 698 N N . LEU A 1 92 ? -2.691 29.516 15.93 1 98.81 92 LEU A N 1
ATOM 699 C CA . LEU A 1 92 ? -2.559 28.5 14.891 1 98.81 92 LEU A CA 1
ATOM 700 C C . LEU A 1 92 ? -1.128 27.984 14.82 1 98.81 92 LEU A C 1
ATOM 702 O O . LEU A 1 92 ? -0.177 28.766 14.805 1 98.81 92 LEU A O 1
ATOM 706 N N . ILE A 1 93 ? -0.992 26.672 14.875 1 98.5 93 ILE A N 1
ATOM 707 C CA . ILE A 1 93 ? 0.333 26.078 14.781 1 98.5 93 ILE A CA 1
ATOM 708 C C . ILE A 1 93 ? 0.401 25.156 13.562 1 98.5 93 ILE A C 1
ATOM 710 O O . ILE A 1 93 ? -0.548 24.422 13.273 1 98.5 93 ILE A O 1
ATOM 714 N N . GLU A 1 94 ? 1.459 25.25 12.875 1 97.75 94 GLU A N 1
ATOM 715 C CA . GLU A 1 94 ? 1.654 24.359 11.727 1 97.75 94 GLU A CA 1
ATOM 716 C C . GLU A 1 94 ? 2.01 22.953 12.172 1 97.75 94 GLU A C 1
ATOM 718 O O . GLU A 1 94 ? 2.645 22.766 13.211 1 97.75 94 GLU A O 1
ATOM 723 N N . LYS A 1 95 ? 1.645 22.016 11.406 1 97.81 95 LYS A N 1
ATOM 724 C CA . LYS A 1 95 ? 2.002 20.609 11.633 1 97.81 95 LYS A CA 1
ATOM 725 C C . LYS A 1 95 ? 3.465 20.359 11.289 1 97.81 95 LYS A C 1
ATOM 727 O O . LYS A 1 95 ? 4.062 21.094 10.508 1 97.81 95 LYS A O 1
ATOM 732 N N . PRO A 1 96 ? 4.133 19.312 11.828 1 97.5 96 PRO A N 1
ATOM 733 C CA . PRO A 1 96 ? 3.607 18.484 12.914 1 97.5 96 PRO A CA 1
ATOM 734 C C . PRO A 1 96 ? 3.732 19.141 14.281 1 97.5 96 PRO A C 1
ATOM 736 O O . PRO A 1 96 ? 4.367 20.188 14.414 1 97.5 96 PRO A O 1
ATOM 739 N N . LEU A 1 97 ? 3.105 18.578 15.328 1 97.81 97 LEU A N 1
ATOM 740 C CA . LEU A 1 97 ? 3.053 19.188 16.656 1 97.81 97 LEU A CA 1
ATOM 741 C C . LEU A 1 97 ? 4.352 18.938 17.422 1 97.81 97 LEU A C 1
ATOM 743 O O . LEU A 1 97 ? 4.586 19.547 18.469 1 97.81 97 LEU A O 1
ATOM 747 N N . GLY A 1 98 ? 5.168 18.062 16.875 1 96.25 98 GLY A N 1
ATOM 748 C CA . GLY A 1 98 ? 6.449 17.734 17.484 1 96.25 98 GLY A CA 1
ATOM 749 C C . GLY A 1 98 ? 7.129 16.547 16.797 1 96.25 98 GLY A C 1
ATOM 750 O O . GLY A 1 98 ? 6.699 16.109 15.734 1 96.25 98 GLY A O 1
ATOM 751 N N . THR A 1 99 ? 8.242 16.109 17.484 1 96.31 99 THR A N 1
ATOM 752 C CA . THR A 1 99 ? 9 14.984 16.938 1 96.31 99 THR A CA 1
ATOM 753 C C . THR A 1 99 ? 8.75 13.727 17.766 1 96.31 99 THR A C 1
ATOM 755 O O . THR A 1 99 ? 9.016 12.609 17.297 1 96.31 99 THR A O 1
ATOM 758 N N . GLU A 1 100 ? 8.305 13.977 18.969 1 94.19 100 GLU A N 1
ATOM 759 C CA . GLU A 1 100 ? 7.957 12.898 19.891 1 94.19 100 GLU A CA 1
ATOM 760 C C . GLU A 1 100 ? 6.633 13.188 20.594 1 94.19 100 GLU A C 1
ATOM 762 O O . GLU A 1 100 ? 5.977 14.188 20.312 1 94.19 100 GLU A O 1
ATOM 767 N N . ASP A 1 101 ? 6.25 12.25 21.484 1 93.31 101 ASP A N 1
ATOM 768 C CA . ASP A 1 101 ? 4.887 12.32 22 1 93.31 101 ASP A CA 1
ATOM 769 C C . ASP A 1 101 ? 4.828 13.164 23.281 1 93.31 101 ASP A C 1
ATOM 771 O O . ASP A 1 101 ? 3.779 13.711 23.625 1 93.31 101 ASP A O 1
ATOM 775 N N . LYS A 1 102 ? 5.855 13.414 23.953 1 93.38 102 LYS A N 1
ATOM 776 C CA . LYS A 1 102 ? 5.836 14.031 25.281 1 93.38 102 LYS A CA 1
ATOM 777 C C . LYS A 1 102 ? 5.41 15.492 25.203 1 93.38 102 LYS A C 1
ATOM 779 O O . LYS A 1 102 ? 4.57 15.945 25.984 1 93.38 102 LYS A O 1
ATOM 784 N N . ILE A 1 103 ? 5.898 16.172 24.25 1 93.62 103 ILE A N 1
ATOM 785 C CA . ILE A 1 103 ? 5.68 17.609 24.156 1 93.62 103 ILE A CA 1
ATOM 786 C C . ILE A 1 103 ? 4.223 17.891 23.797 1 93.62 103 ILE A C 1
ATOM 788 O O . ILE A 1 103 ? 3.527 18.609 24.516 1 93.62 103 ILE A O 1
ATOM 792 N N . PRO A 1 104 ? 3.709 17.297 22.75 1 96.56 104 PRO A N 1
ATOM 793 C CA . PRO A 1 104 ? 2.291 17.531 22.453 1 96.56 104 PRO A CA 1
ATOM 794 C C . PRO A 1 104 ? 1.378 17.125 23.609 1 96.56 104 PRO A C 1
ATOM 796 O O . PRO A 1 104 ? 0.373 17.781 23.859 1 96.56 104 PRO A O 1
ATOM 799 N N . ALA A 1 105 ? 1.717 16.078 24.266 1 96.38 105 ALA A N 1
ATOM 800 C CA . ALA A 1 105 ? 0.905 15.617 25.391 1 96.38 105 ALA A CA 1
ATOM 801 C C . ALA A 1 105 ? 0.868 16.656 26.516 1 96.38 105 ALA A C 1
ATOM 803 O O . ALA A 1 105 ? -0.189 16.906 27.094 1 96.38 105 ALA A O 1
ATOM 804 N N . LYS A 1 106 ? 1.97 17.203 26.828 1 96.25 106 LYS A N 1
ATOM 805 C CA . LYS A 1 106 ? 2.064 18.219 27.859 1 96.25 106 LYS A CA 1
ATOM 806 C C . LYS A 1 106 ? 1.253 19.453 27.484 1 96.25 106 LYS A C 1
ATOM 808 O O . LYS A 1 106 ? 0.537 20.016 28.312 1 96.25 106 LYS A O 1
ATOM 813 N N . VAL A 1 107 ? 1.368 19.875 26.297 1 97.75 107 VAL A N 1
ATOM 814 C CA . VAL A 1 107 ? 0.628 21.031 25.812 1 97.75 107 VAL A CA 1
ATOM 815 C C . VAL A 1 107 ? -0.872 20.75 25.891 1 97.75 107 VAL A C 1
ATOM 817 O O . VAL A 1 107 ? -1.649 21.609 26.312 1 97.75 107 VAL A O 1
ATOM 820 N N . LEU A 1 108 ? -1.255 19.594 25.453 1 97.5 108 LEU A N 1
ATOM 821 C CA . LEU A 1 108 ? -2.662 19.203 25.453 1 97.5 108 LEU A CA 1
ATOM 822 C C . LEU A 1 108 ? -3.225 19.25 26.875 1 97.5 108 LEU A C 1
ATOM 824 O O . LEU A 1 108 ? -4.344 19.703 27.094 1 97.5 108 LEU A O 1
ATOM 828 N N . GLU A 1 109 ? -2.49 18.734 27.781 1 97.06 109 GLU A N 1
ATOM 829 C CA . GLU A 1 109 ? -2.914 18.75 29.188 1 97.06 109 GLU A CA 1
ATOM 830 C C . GLU A 1 109 ? -3.219 20.172 29.641 1 97.06 109 GLU A C 1
ATOM 832 O O . GLU A 1 109 ? -4.242 20.422 30.297 1 97.06 109 GLU A O 1
ATOM 837 N N . ARG A 1 110 ? -2.367 21.078 29.344 1 96.31 110 ARG A N 1
ATOM 838 C CA . ARG A 1 110 ? -2.561 22.469 29.719 1 96.31 110 ARG A CA 1
ATOM 839 C C . ARG A 1 110 ? -3.752 23.078 28.984 1 96.31 110 ARG A C 1
ATOM 841 O O . ARG A 1 110 ? -4.496 23.875 29.562 1 96.31 110 ARG A O 1
ATOM 848 N N . LEU A 1 111 ? -3.93 22.719 27.781 1 96.69 111 LEU A N 1
ATOM 849 C CA . LEU A 1 111 ? -5.031 23.234 26.984 1 96.69 111 LEU A CA 1
ATOM 850 C C . LEU A 1 111 ? -6.375 22.75 27.531 1 96.69 111 LEU A C 1
ATOM 852 O O . LEU A 1 111 ? -7.375 23.469 27.422 1 96.69 111 LEU A O 1
ATOM 856 N N . ASN A 1 112 ? -6.422 21.547 28 1 94.44 112 ASN A N 1
ATOM 857 C CA . ASN A 1 112 ? -7.652 21 28.562 1 94.44 112 ASN A CA 1
ATOM 858 C C . ASN A 1 112 ? -8.148 21.797 29.75 1 94.44 112 ASN A C 1
ATOM 860 O O . ASN A 1 112 ? -9.328 21.734 30.109 1 94.44 112 ASN A O 1
ATOM 864 N N . GLU A 1 113 ? -7.281 22.547 30.297 1 92.38 113 GLU A N 1
ATOM 865 C CA . GLU A 1 113 ? -7.633 23.391 31.438 1 92.38 113 GLU A CA 1
ATOM 866 C C . GLU A 1 113 ? -8.07 24.781 30.969 1 92.38 113 GLU A C 1
ATOM 868 O O . GLU A 1 113 ? -8.391 25.641 31.797 1 92.38 113 GLU A O 1
ATOM 873 N N . SER A 1 114 ? -8.078 24.906 29.672 1 87.5 114 SER A N 1
ATOM 874 C CA . SER A 1 114 ? -8.352 26.234 29.125 1 87.5 114 SER A CA 1
ATOM 875 C C . SER A 1 114 ? -9.391 26.156 28.016 1 87.5 114 SER A C 1
ATOM 877 O O . SER A 1 114 ? -9.711 25.078 27.516 1 87.5 114 SER A O 1
ATOM 879 N N . SER A 1 115 ? -10.039 27.219 27.703 1 89 115 SER A N 1
ATOM 880 C CA . SER A 1 115 ? -10.961 27.328 26.578 1 89 115 SER A CA 1
ATOM 881 C C . SER A 1 115 ? -10.336 28.094 25.422 1 89 115 SER A C 1
ATOM 883 O O . SER A 1 115 ? -11.039 28.734 24.641 1 89 115 SER A O 1
ATOM 885 N N . LEU A 1 116 ? -9.078 27.938 25.359 1 97.31 116 LEU A N 1
ATOM 886 C CA . LEU A 1 116 ? -8.32 28.719 24.391 1 97.31 116 LEU A CA 1
ATOM 887 C C . LEU A 1 116 ? -8.547 28.203 22.984 1 97.31 116 LEU A C 1
ATOM 889 O O . LEU A 1 116 ? -8.555 26.984 22.75 1 97.31 116 LEU A O 1
ATOM 893 N N . ILE A 1 117 ? -8.734 29.062 21.938 1 98.5 117 ILE A N 1
ATOM 894 C CA . ILE A 1 117 ? -8.945 28.719 20.531 1 98.5 117 ILE A CA 1
ATOM 895 C C . ILE A 1 117 ? -7.621 28.328 19.891 1 98.5 117 ILE A C 1
ATOM 897 O O . ILE A 1 117 ? -6.648 29.094 19.953 1 98.5 117 ILE A O 1
ATOM 901 N N . THR A 1 118 ? -7.562 27.141 19.359 1 98.75 118 THR A N 1
ATOM 902 C CA . THR A 1 118 ? -6.387 26.688 18.625 1 98.75 118 THR A CA 1
ATOM 903 C C . THR A 1 118 ? -6.785 26.109 17.266 1 98.75 118 THR A C 1
ATOM 905 O O . THR A 1 118 ? -7.93 25.688 17.078 1 98.75 118 THR A O 1
ATOM 908 N N . SER A 1 119 ? -5.891 26.125 16.359 1 98.75 119 SER A N 1
ATOM 909 C CA . SER A 1 119 ? -6 25.5 15.047 1 98.75 119 SER A CA 1
ATOM 910 C C . SER A 1 119 ? -4.656 24.938 14.594 1 98.75 119 SER A C 1
ATOM 912 O O . SER A 1 119 ? -3.604 25.484 14.93 1 98.75 119 SER A O 1
ATOM 914 N N . VAL A 1 120 ? -4.688 23.812 13.945 1 98.75 120 VAL A N 1
ATOM 915 C CA . VAL A 1 120 ? -3.471 23.188 13.43 1 98.75 120 VAL A CA 1
ATOM 916 C C . VAL A 1 120 ? -3.514 23.156 11.906 1 98.75 120 VAL A C 1
ATOM 918 O O . VAL A 1 120 ? -4.566 22.906 11.312 1 98.75 120 VAL A O 1
ATOM 921 N N . GLY A 1 121 ? -2.359 23.312 11.297 1 98.38 121 GLY A N 1
ATOM 922 C CA . GLY A 1 121 ? -2.225 23.531 9.859 1 98.38 121 GLY A CA 1
ATOM 923 C C . GLY A 1 121 ? -2.393 22.266 9.047 1 98.38 121 GLY A C 1
ATOM 924 O O . GLY A 1 121 ? -1.494 21.875 8.297 1 98.38 121 GLY A O 1
ATOM 925 N N . TYR A 1 122 ? -3.545 21.641 9.086 1 98.62 122 TYR A N 1
ATOM 926 C CA . TYR A 1 122 ? -3.916 20.547 8.188 1 98.62 122 TYR A CA 1
ATOM 927 C C . TYR A 1 122 ? -4.809 21.062 7.062 1 98.62 122 TYR A C 1
ATOM 929 O O . TYR A 1 122 ? -6 20.75 7.02 1 98.62 122 TYR A O 1
ATOM 937 N N . HIS A 1 123 ? -4.203 21.656 6.078 1 98.38 123 HIS A N 1
ATOM 938 C CA . HIS A 1 123 ? -4.887 22.453 5.07 1 98.38 123 HIS A CA 1
ATOM 939 C C . HIS A 1 123 ? -5.715 21.562 4.137 1 98.38 123 HIS A C 1
ATOM 941 O O . HIS A 1 123 ? -6.695 22.031 3.553 1 98.38 123 HIS A O 1
ATOM 947 N N . PHE A 1 124 ? -5.41 20.234 4.031 1 98.44 124 PHE A N 1
ATOM 948 C CA . PHE A 1 124 ? -6.141 19.391 3.104 1 98.44 124 PHE A CA 1
ATOM 949 C C . PHE A 1 124 ? -7.598 19.25 3.527 1 98.44 124 PHE A C 1
ATOM 951 O O . PHE A 1 124 ? -8.469 18.969 2.703 1 98.44 124 PHE A O 1
ATOM 958 N N . ARG A 1 125 ? -7.867 19.406 4.816 1 98.5 125 ARG A N 1
ATOM 959 C CA . ARG A 1 125 ? -9.242 19.297 5.297 1 98.5 125 ARG A CA 1
ATOM 960 C C . ARG A 1 125 ? -10.117 20.391 4.727 1 98.5 125 ARG A C 1
ATOM 962 O O . ARG A 1 125 ? -11.344 20.328 4.82 1 98.5 125 ARG A O 1
ATOM 969 N N . TYR A 1 126 ? -9.531 21.406 4.09 1 98.38 126 TYR A N 1
ATOM 970 C CA . TYR A 1 126 ? -10.281 22.547 3.594 1 98.38 126 TYR A CA 1
ATOM 971 C C . TYR A 1 126 ? -10.406 22.516 2.074 1 98.38 126 TYR A C 1
ATOM 973 O O . TYR A 1 126 ? -10.859 23.469 1.455 1 98.38 126 TYR A O 1
ATOM 981 N N . THR A 1 127 ? -9.984 21.422 1.453 1 97.88 127 THR A N 1
ATOM 982 C CA . THR A 1 127 ? -10.07 21.312 0.001 1 97.88 127 THR A CA 1
ATOM 983 C C . THR A 1 127 ? -11.422 20.734 -0.417 1 97.88 127 THR A C 1
ATOM 985 O O . THR A 1 127 ? -11.992 19.891 0.289 1 97.88 127 THR A O 1
ATOM 988 N N . ASP A 1 128 ? -11.891 21.141 -1.629 1 97.06 128 ASP A N 1
ATOM 989 C CA . ASP A 1 128 ? -13.148 20.641 -2.172 1 97.06 128 ASP A CA 1
ATOM 990 C C . ASP A 1 128 ? -13.094 19.125 -2.402 1 97.06 128 ASP A C 1
ATOM 992 O O . ASP A 1 128 ? -14.062 18.422 -2.131 1 97.06 128 ASP A O 1
ATOM 996 N N . SER A 1 129 ? -12.031 18.703 -2.887 1 97.62 129 SER A N 1
ATOM 997 C CA . SER A 1 129 ? -11.898 17.297 -3.225 1 97.62 129 SER A CA 1
ATOM 998 C C . SER A 1 129 ? -12.031 16.406 -1.986 1 97.62 129 SER A C 1
ATOM 1000 O O . SER A 1 129 ? -12.648 15.344 -2.041 1 97.62 129 SER A O 1
ATOM 1002 N N . VAL A 1 130 ? -11.508 16.828 -0.845 1 97.75 130 VAL A N 1
ATOM 1003 C CA . VAL A 1 130 ? -11.602 16.062 0.392 1 97.75 130 VAL A CA 1
ATOM 1004 C C . VAL A 1 130 ? -13.023 16.109 0.933 1 97.75 130 VAL A C 1
ATOM 1006 O O . VAL A 1 130 ? -13.547 15.125 1.444 1 97.75 130 VAL A O 1
ATOM 1009 N N . GLU A 1 131 ? -13.625 17.297 0.809 1 96.56 131 GLU A N 1
ATOM 1010 C CA . GLU A 1 131 ? -15.023 17.406 1.202 1 96.56 131 GLU A CA 1
ATOM 1011 C C . GLU A 1 131 ? -15.891 16.438 0.4 1 96.56 131 GLU A C 1
ATOM 1013 O O . GLU A 1 131 ? -16.734 15.727 0.965 1 96.56 131 GLU A O 1
ATOM 1018 N N . TYR A 1 132 ? -15.664 16.406 -0.885 1 96.19 132 TYR A N 1
ATOM 1019 C CA . TYR A 1 132 ? -16.406 15.5 -1.747 1 96.19 132 TYR A CA 1
ATOM 1020 C C . TYR A 1 132 ? -16.109 14.047 -1.373 1 96.19 132 TYR A C 1
ATOM 1022 O O . TYR A 1 132 ? -17.016 13.211 -1.38 1 96.19 132 TYR A O 1
ATOM 1030 N N . LEU A 1 133 ? -14.891 13.773 -1.093 1 97.62 133 LEU A N 1
ATOM 1031 C CA . LEU A 1 133 ? -14.508 12.43 -0.663 1 97.62 133 LEU A CA 1
ATOM 1032 C C . LEU A 1 133 ? -15.297 12.016 0.574 1 97.62 133 LEU A C 1
ATOM 1034 O O . LEU A 1 133 ? -15.875 10.93 0.606 1 97.62 133 LEU A O 1
ATOM 1038 N N . LYS A 1 134 ? -15.312 12.844 1.572 1 96 134 LYS A N 1
ATOM 1039 C CA . LYS A 1 134 ? -16.031 12.578 2.816 1 96 134 LYS A CA 1
ATOM 1040 C C . LYS A 1 134 ? -17.516 12.344 2.559 1 96 134 LYS A C 1
ATOM 1042 O O . LYS A 1 134 ? -18.125 11.438 3.137 1 96 134 LYS A O 1
ATOM 1047 N N . GLU A 1 135 ? -18.062 13.148 1.678 1 95.25 135 GLU A N 1
ATOM 1048 C CA . GLU A 1 135 ? -19.484 13.039 1.352 1 95.25 135 GLU A CA 1
ATOM 1049 C C . GLU A 1 135 ? -19.797 11.727 0.64 1 95.25 135 GLU A C 1
ATOM 1051 O O . GLU A 1 135 ? -20.812 11.094 0.906 1 95.25 135 GLU A O 1
ATOM 1056 N N . ASN A 1 136 ? -18.906 11.328 -0.199 1 93.88 136 ASN A N 1
ATOM 1057 C CA . ASN A 1 136 ? -19.188 10.203 -1.077 1 93.88 136 ASN A CA 1
ATOM 1058 C C . ASN A 1 136 ? -18.859 8.875 -0.404 1 93.88 136 ASN A C 1
ATOM 1060 O O . ASN A 1 136 ? -19.297 7.816 -0.875 1 93.88 136 ASN A O 1
ATOM 1064 N N . VAL A 1 137 ? -18.078 8.906 0.617 1 95.19 137 VAL A N 1
ATOM 1065 C CA . VAL A 1 137 ? -17.797 7.66 1.321 1 95.19 137 VAL A CA 1
ATOM 1066 C C . VAL A 1 137 ? -18.969 7.312 2.244 1 95.19 137 VAL A C 1
ATOM 1068 O O . VAL A 1 137 ? -19.156 6.148 2.605 1 95.19 137 VAL A O 1
ATOM 1071 N N . ASN A 1 138 ? -19.75 8.344 2.533 1 90.56 138 ASN A N 1
ATOM 1072 C CA . ASN A 1 138 ? -20.922 8.117 3.373 1 90.56 138 ASN A CA 1
ATOM 1073 C C . ASN A 1 138 ? -21.938 7.223 2.678 1 90.56 138 ASN A C 1
ATOM 1075 O O . ASN A 1 138 ? -22.156 7.34 1.469 1 90.56 138 ASN A O 1
ATOM 1079 N N . GLY A 1 139 ? -22.516 6.309 3.414 1 89.69 139 GLY A N 1
ATOM 1080 C CA . GLY A 1 139 ? -23.547 5.445 2.857 1 89.69 139 GLY A CA 1
ATOM 1081 C C . GLY A 1 139 ? -22.984 4.184 2.223 1 89.69 139 GLY A C 1
ATOM 1082 O O . GLY A 1 139 ? -23.734 3.4 1.63 1 89.69 139 GLY A O 1
ATOM 1083 N N . GLN A 1 140 ? -21.781 4.098 2.189 1 94.44 140 GLN A N 1
ATOM 1084 C CA . GLN A 1 140 ? -21.141 2.877 1.713 1 94.44 140 GLN A CA 1
ATOM 1085 C C . GLN A 1 140 ? -20.375 2.178 2.838 1 94.44 140 GLN A C 1
ATOM 1087 O O . GLN A 1 140 ? -20.141 2.77 3.893 1 94.44 140 GLN A O 1
ATOM 1092 N N . THR A 1 141 ? -20.109 0.896 2.621 1 97.31 141 THR A N 1
ATOM 1093 C CA . THR A 1 141 ? -19.25 0.196 3.572 1 97.31 141 THR A CA 1
ATOM 1094 C C . THR A 1 141 ? -17.797 0.28 3.146 1 97.31 141 THR A C 1
ATOM 1096 O O . THR A 1 141 ? -17.422 -0.24 2.094 1 97.31 141 THR A O 1
ATOM 1099 N N . LEU A 1 142 ? -17.047 0.971 3.926 1 98.31 142 LEU A N 1
ATOM 1100 C CA . LEU A 1 142 ? -15.609 1.125 3.686 1 98.31 142 LEU A CA 1
ATOM 1101 C C . LEU A 1 142 ? -14.844 -0.124 4.117 1 98.31 142 LEU A C 1
ATOM 1103 O O . LEU A 1 142 ? -15.039 -0.618 5.23 1 98.31 142 LEU A O 1
ATOM 1107 N N . GLY A 1 143 ? -13.992 -0.644 3.229 1 98.44 143 GLY A N 1
ATOM 1108 C CA . GLY A 1 143 ? -13.195 -1.812 3.574 1 98.44 143 GLY A CA 1
ATOM 1109 C C . GLY A 1 143 ? -11.742 -1.484 3.865 1 98.44 143 GLY A C 1
ATOM 1110 O O . GLY A 1 143 ? -11.242 -1.786 4.949 1 98.44 143 GLY A O 1
ATOM 1111 N N . MET A 1 144 ? -11.117 -0.869 2.906 1 98.31 144 MET A N 1
ATOM 1112 C CA . MET A 1 144 ? -9.688 -0.641 3.072 1 98.31 144 MET A CA 1
ATOM 1113 C C . MET A 1 144 ? -9.266 0.686 2.447 1 98.31 144 MET A C 1
ATOM 1115 O O . MET A 1 144 ? -9.977 1.228 1.599 1 98.31 144 MET A O 1
ATOM 1119 N N . VAL A 1 145 ? -8.125 1.179 2.922 1 98.94 145 VAL A N 1
ATOM 1120 C CA . VAL A 1 145 ? -7.582 2.451 2.457 1 98.94 145 VAL A CA 1
ATOM 1121 C C . VAL A 1 145 ? -6.09 2.301 2.174 1 98.94 145 VAL A C 1
ATOM 1123 O O . VAL A 1 145 ? -5.355 1.721 2.975 1 98.94 145 VAL A O 1
ATOM 1126 N N . LEU A 1 146 ? -5.648 2.729 0.984 1 98.94 146 LEU A N 1
ATOM 1127 C CA . LEU A 1 146 ? -4.227 2.811 0.652 1 98.94 146 LEU A CA 1
ATOM 1128 C C . LEU A 1 146 ? -3.797 4.262 0.468 1 98.94 146 LEU A C 1
ATOM 1130 O O . LEU A 1 146 ? -4.383 4.988 -0.336 1 98.94 146 LEU A O 1
ATOM 1134 N N . GLY A 1 147 ? -2.814 4.668 1.213 1 98.94 147 GLY A N 1
ATOM 1135 C CA . GLY A 1 147 ? -2.277 6.016 1.109 1 98.94 147 GLY A CA 1
ATOM 1136 C C . GLY A 1 147 ? -0.792 6.047 0.797 1 98.94 147 GLY A C 1
ATOM 1137 O O . GLY A 1 147 ? -0.092 5.051 0.992 1 98.94 147 GLY A O 1
ATOM 1138 N N . LYS A 1 148 ? -0.36 7.203 0.293 1 98.88 148 LYS A N 1
ATOM 1139 C CA . LYS A 1 148 ? 1.06 7.312 -0.03 1 98.88 148 LYS A CA 1
ATOM 1140 C C . LYS A 1 148 ? 1.513 8.766 -0.024 1 98.88 148 LYS A C 1
ATOM 1142 O O . LYS A 1 148 ? 0.724 9.672 -0.313 1 98.88 148 LYS A O 1
ATOM 1147 N N . TRP A 1 149 ? 2.689 9 0.315 1 98.88 149 TRP A N 1
ATOM 1148 C CA . TRP A 1 149 ? 3.445 10.242 0.157 1 98.88 149 TRP A CA 1
ATOM 1149 C C . TRP A 1 149 ? 4.84 9.961 -0.397 1 98.88 149 TRP A C 1
ATOM 1151 O O . TRP A 1 149 ? 5.789 9.766 0.365 1 98.88 149 TRP A O 1
ATOM 1161 N N . MET A 1 150 ? 4.984 10 -1.733 1 98.75 150 MET A N 1
ATOM 1162 C CA . MET A 1 150 ? 6.215 9.664 -2.451 1 98.75 150 MET A CA 1
ATOM 1163 C C . MET A 1 150 ? 6.84 10.906 -3.066 1 98.75 150 MET A C 1
ATOM 1165 O O . MET A 1 150 ? 6.141 11.734 -3.658 1 98.75 150 MET A O 1
ATOM 1169 N N . GLY A 1 151 ? 8.133 11.062 -2.881 1 98 151 GLY A N 1
ATOM 1170 C CA . GLY A 1 151 ? 8.75 12.234 -3.482 1 98 151 GLY A CA 1
ATOM 1171 C C . GLY A 1 151 ? 10.25 12.289 -3.287 1 98 151 GLY A C 1
ATOM 1172 O O . GLY A 1 151 ? 10.898 11.25 -3.129 1 98 151 GLY A O 1
ATOM 1173 N N . GLU A 1 152 ? 10.766 13.5 -3.404 1 97.25 152 GLU A N 1
ATOM 1174 C CA . GLU A 1 152 ? 12.188 13.766 -3.238 1 97.25 152 GLU A CA 1
ATOM 1175 C C . GLU A 1 152 ? 12.5 14.234 -1.819 1 97.25 152 GLU A C 1
ATOM 1177 O O . GLU A 1 152 ? 11.594 14.555 -1.053 1 97.25 152 GLU A O 1
ATOM 1182 N N . MET A 1 153 ? 13.711 14.242 -1.482 1 96.62 153 MET A N 1
ATOM 1183 C CA . MET A 1 153 ? 14.125 14.703 -0.163 1 96.62 153 MET A CA 1
ATOM 1184 C C . MET A 1 153 ? 14.094 16.234 -0.087 1 96.62 153 MET A C 1
ATOM 1186 O O . MET A 1 153 ? 14.688 16.906 -0.922 1 96.62 153 MET A O 1
ATOM 1190 N N . PRO A 1 154 ? 13.359 16.781 0.901 1 94.94 154 PRO A N 1
ATOM 1191 C CA . PRO A 1 154 ? 13.562 18.219 1.146 1 94.94 154 PRO A CA 1
ATOM 1192 C C . PRO A 1 154 ? 15.008 18.562 1.485 1 94.94 154 PRO A C 1
ATOM 1194 O O . PRO A 1 154 ? 15.672 17.812 2.217 1 94.94 154 PRO A O 1
ATOM 1197 N N . MET A 1 155 ? 15.492 19.656 1.082 1 93.31 155 MET A N 1
ATOM 1198 C CA . MET A 1 155 ? 16.922 19.922 1.136 1 93.31 155 MET A CA 1
ATOM 1199 C C . MET A 1 155 ? 17.281 20.75 2.363 1 93.31 155 MET A C 1
ATOM 1201 O O . MET A 1 155 ? 18.469 20.984 2.637 1 93.31 155 MET A O 1
ATOM 1205 N N . VAL A 1 156 ? 16.297 21.141 3.111 1 91.81 156 VAL A N 1
ATOM 1206 C CA . VAL A 1 156 ? 16.625 21.859 4.34 1 91.81 156 VAL A CA 1
ATOM 1207 C C . VAL A 1 156 ? 17.297 20.906 5.332 1 91.81 156 VAL A C 1
ATOM 1209 O O . VAL A 1 156 ? 16.828 19.781 5.535 1 91.81 156 VAL A O 1
ATOM 1212 N N . GLY A 1 157 ? 18.312 21.266 5.992 1 91.62 157 GLY A N 1
ATOM 1213 C CA . GLY A 1 157 ? 19.203 20.422 6.773 1 91.62 157 GLY A CA 1
ATOM 1214 C C . GLY A 1 157 ? 18.516 19.734 7.926 1 91.62 157 GLY A C 1
ATOM 1215 O O . GLY A 1 157 ? 18.781 18.547 8.188 1 91.62 157 GLY A O 1
ATOM 1216 N N . TRP A 1 158 ? 17.609 20.422 8.617 1 93.75 158 TRP A N 1
ATOM 1217 C CA . TRP A 1 158 ? 16.984 19.844 9.805 1 93.75 158 TRP A CA 1
ATOM 1218 C C . TRP A 1 158 ? 16.047 18.703 9.43 1 93.75 158 TRP A C 1
ATOM 1220 O O . TRP A 1 158 ? 15.758 17.844 10.258 1 93.75 158 TRP A O 1
ATOM 1230 N N . TRP A 1 159 ? 15.633 18.672 8.18 1 95.81 159 TRP A N 1
ATOM 1231 C CA . TRP A 1 159 ? 14.602 17.734 7.77 1 95.81 159 TRP A CA 1
ATOM 1232 C C . TRP A 1 159 ? 15.141 16.312 7.742 1 95.81 159 TRP A C 1
ATOM 1234 O O . TRP A 1 159 ? 14.43 15.359 8.094 1 95.81 159 TRP A O 1
ATOM 1244 N N . ARG A 1 160 ? 16.391 16.109 7.391 1 96.75 160 ARG A N 1
ATOM 1245 C CA . ARG A 1 160 ? 16.953 14.773 7.219 1 96.75 160 ARG A CA 1
ATOM 1246 C C . ARG A 1 160 ? 17.516 14.242 8.531 1 96.75 160 ARG A C 1
ATOM 1248 O O . ARG A 1 160 ? 18.156 13.195 8.555 1 96.75 160 ARG A O 1
ATOM 1255 N N . ASP A 1 161 ? 17.359 14.992 9.57 1 97.56 161 ASP A N 1
ATOM 1256 C CA . ASP A 1 161 ? 17.75 14.594 10.922 1 97.56 161 ASP A CA 1
ATOM 1257 C C . ASP A 1 161 ? 16.547 14.094 11.711 1 97.56 161 ASP A C 1
ATOM 1259 O O . ASP A 1 161 ? 15.641 14.859 12.031 1 97.56 161 ASP A O 1
ATOM 1263 N N . GLN A 1 162 ? 16.594 12.82 12.125 1 97.69 162 GLN A N 1
ATOM 1264 C CA . GLN A 1 162 ? 15.492 12.164 12.805 1 97.69 162 GLN A CA 1
ATOM 1265 C C . GLN A 1 162 ? 15.102 12.922 14.07 1 97.69 162 GLN A C 1
ATOM 1267 O O . GLN A 1 162 ? 13.914 13.102 14.359 1 97.69 162 GLN A O 1
ATOM 1272 N N . GLU A 1 163 ? 15.992 13.438 14.828 1 96.12 163 GLU A N 1
ATOM 1273 C CA . GLU A 1 163 ? 15.734 14.117 16.094 1 96.12 163 GLU A CA 1
ATOM 1274 C C . GLU A 1 163 ? 15.086 15.477 15.859 1 96.12 163 GLU A C 1
ATOM 1276 O O . GLU A 1 163 ? 14.391 15.992 16.734 1 96.12 163 GLU A O 1
ATOM 1281 N N . LYS A 1 164 ? 15.258 16.016 14.688 1 96.75 164 LYS A N 1
ATOM 1282 C CA . LYS A 1 164 ? 14.781 17.375 14.422 1 96.75 164 LYS A CA 1
ATOM 1283 C C . LYS A 1 164 ? 13.438 17.359 13.703 1 96.75 164 LYS A C 1
ATOM 1285 O O . LYS A 1 164 ? 12.57 18.188 13.977 1 96.75 164 LYS A O 1
ATOM 1290 N N . SER A 1 165 ? 13.25 16.406 12.805 1 97.06 165 SER A N 1
ATOM 1291 C CA . SER A 1 165 ? 12.039 16.406 11.992 1 97.06 165 SER A CA 1
ATOM 1292 C C . SER A 1 165 ? 11.047 15.352 12.477 1 97.06 165 SER A C 1
ATOM 1294 O O . SER A 1 165 ? 9.859 15.422 12.172 1 97.06 165 SER A O 1
ATOM 1296 N N . GLY A 1 166 ? 11.516 14.352 13.203 1 97.06 166 GLY A N 1
ATOM 1297 C CA . GLY A 1 166 ? 10.703 13.203 13.578 1 97.06 166 GLY A CA 1
ATOM 1298 C C . GLY A 1 166 ? 10.625 12.148 12.484 1 97.06 166 GLY A C 1
ATOM 1299 O O . GLY A 1 166 ? 10.133 11.047 12.719 1 97.06 166 GLY A O 1
ATOM 1300 N N . GLY A 1 167 ? 11.148 12.492 11.25 1 98 167 GLY A N 1
ATOM 1301 C CA . GLY A 1 167 ? 11.086 11.586 10.117 1 98 167 GLY A CA 1
ATOM 1302 C C . GLY A 1 167 ? 9.938 11.891 9.172 1 98 167 GLY A C 1
ATOM 1303 O O . GLY A 1 167 ? 9 12.602 9.539 1 98 167 GLY A O 1
ATOM 1304 N N . GLN A 1 168 ? 10.008 11.305 8.008 1 98.44 168 GLN A N 1
ATOM 1305 C CA . GLN A 1 168 ? 9.07 11.664 6.945 1 98.44 168 GLN A CA 1
ATOM 1306 C C . GLN A 1 168 ? 7.633 11.391 7.371 1 98.44 168 GLN A C 1
ATOM 1308 O O . GLN A 1 168 ? 6.73 12.172 7.066 1 98.44 168 GLN A O 1
ATOM 1313 N N . PHE A 1 169 ? 7.438 10.219 8 1 98.81 169 PHE A N 1
ATOM 1314 C CA . PHE A 1 169 ? 6.066 9.852 8.344 1 98.81 169 PHE A CA 1
ATOM 1315 C C . PHE A 1 169 ? 5.449 10.867 9.289 1 98.81 169 PHE A C 1
ATOM 1317 O O . PHE A 1 169 ? 4.281 11.227 9.148 1 98.81 169 PHE A O 1
ATOM 1324 N N . ILE A 1 170 ? 6.18 11.398 10.203 1 98.56 170 ILE A N 1
ATOM 1325 C CA . ILE A 1 170 ? 5.699 12.406 11.148 1 98.56 170 ILE A CA 1
ATOM 1326 C C . ILE A 1 170 ? 5.617 13.766 10.461 1 98.56 170 ILE A C 1
ATOM 1328 O O . ILE A 1 170 ? 4.641 14.5 10.641 1 98.56 170 ILE A O 1
ATOM 1332 N N . GLU A 1 171 ? 6.543 14.062 9.672 1 98.06 171 GLU A N 1
ATOM 1333 C CA . GLU A 1 171 ? 6.691 15.422 9.156 1 98.06 171 GLU A CA 1
ATOM 1334 C C . GLU A 1 171 ? 5.844 15.633 7.91 1 98.06 171 GLU A C 1
ATOM 1336 O O . GLU A 1 171 ? 5.234 16.688 7.738 1 98.06 171 GLU A O 1
ATOM 1341 N N . GLN A 1 172 ? 5.848 14.703 6.969 1 98.19 172 GLN A N 1
ATOM 1342 C CA . GLN A 1 172 ? 5.16 14.914 5.699 1 98.19 172 GLN A CA 1
ATOM 1343 C C . GLN A 1 172 ? 3.924 14.023 5.594 1 98.19 172 GLN A C 1
ATOM 1345 O O . GLN A 1 172 ? 2.822 14.516 5.324 1 98.19 172 GLN A O 1
ATOM 1350 N N . THR A 1 173 ? 4.145 12.75 5.879 1 98.75 173 THR A N 1
ATOM 1351 C CA . THR A 1 173 ? 3.072 11.789 5.652 1 98.75 173 THR A CA 1
ATOM 1352 C C . THR A 1 173 ? 1.948 11.984 6.664 1 98.75 173 THR A C 1
ATOM 1354 O O . THR A 1 173 ? 0.833 11.5 6.465 1 98.75 173 THR A O 1
ATOM 1357 N N . THR A 1 174 ? 2.195 12.781 7.684 1 98.81 174 THR A N 1
ATOM 1358 C CA . THR A 1 174 ? 1.186 13.117 8.68 1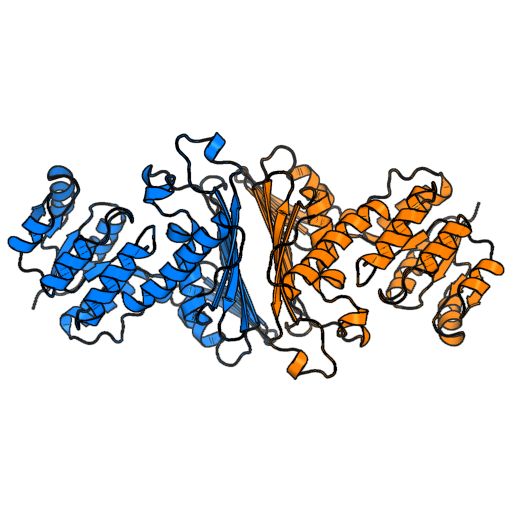 98.81 174 THR A CA 1
ATOM 1359 C C . THR A 1 174 ? -0.072 13.664 8.016 1 98.81 174 THR A C 1
ATOM 1361 O O . THR A 1 174 ? -1.182 13.484 8.523 1 98.81 174 THR A O 1
ATOM 1364 N N . HIS A 1 175 ? 0.046 14.32 6.867 1 98.88 175 HIS A N 1
ATOM 1365 C CA . HIS A 1 175 ? -1.112 14.805 6.125 1 98.88 175 HIS A CA 1
ATOM 1366 C C . HIS A 1 175 ? -2.037 13.656 5.734 1 98.88 175 HIS A C 1
ATOM 1368 O O . HIS A 1 175 ? -3.262 13.789 5.801 1 98.88 175 HIS A O 1
ATOM 1374 N N . ILE A 1 176 ? -1.459 12.555 5.34 1 98.94 176 ILE A N 1
ATOM 1375 C CA . ILE A 1 176 ? -2.24 11.406 4.895 1 98.94 176 ILE A CA 1
ATOM 1376 C C . ILE A 1 176 ? -2.848 10.695 6.102 1 98.94 176 ILE A C 1
ATOM 1378 O O . ILE A 1 176 ? -3.986 10.227 6.047 1 98.94 176 ILE A O 1
ATOM 1382 N N . VAL A 1 177 ? -2.076 10.617 7.18 1 98.94 177 VAL A N 1
ATOM 1383 C CA . VAL A 1 177 ? -2.609 10.07 8.422 1 98.94 177 VAL A CA 1
ATOM 1384 C C . VAL A 1 177 ? -3.809 10.891 8.883 1 98.94 177 VAL A C 1
ATOM 1386 O O . VAL A 1 177 ? -4.836 10.336 9.281 1 98.94 177 VAL A O 1
ATOM 1389 N N . ASP A 1 178 ? -3.645 12.18 8.82 1 98.94 178 ASP A N 1
ATOM 1390 C CA . ASP A 1 178 ? -4.707 13.102 9.219 1 98.94 178 ASP A CA 1
ATOM 1391 C C . ASP A 1 178 ? -5.961 12.891 8.367 1 98.94 178 ASP A C 1
ATOM 1393 O O . ASP A 1 178 ? -7.07 12.797 8.898 1 98.94 178 ASP A O 1
ATOM 1397 N N . LEU A 1 179 ? -5.801 12.797 7.082 1 98.88 179 LEU A N 1
ATOM 1398 C CA . LEU A 1 179 ? -6.938 12.578 6.195 1 98.88 179 LEU A CA 1
ATOM 1399 C C . LEU A 1 179 ? -7.594 11.227 6.465 1 98.88 179 LEU A C 1
ATOM 1401 O O . LEU A 1 179 ? -8.82 11.109 6.414 1 98.88 179 LEU A O 1
ATOM 1405 N N . LEU A 1 180 ? -6.785 10.234 6.711 1 98.88 180 LEU A N 1
ATOM 1406 C CA . LEU A 1 180 ? -7.32 8.922 7.055 1 98.88 180 LEU A CA 1
ATOM 1407 C C . LEU A 1 180 ? -8.234 9.008 8.273 1 98.88 180 LEU A C 1
ATOM 1409 O O . LEU A 1 180 ? -9.359 8.5 8.242 1 98.88 180 LEU A O 1
ATOM 1413 N N . ARG A 1 181 ? -7.789 9.656 9.32 1 98.81 181 ARG A N 1
ATOM 1414 C CA . ARG A 1 181 ? -8.594 9.812 10.523 1 98.81 181 ARG A CA 1
ATOM 1415 C C . ARG A 1 181 ? -9.852 10.625 10.242 1 98.81 181 ARG A C 1
ATOM 1417 O O . ARG A 1 181 ? -10.953 10.242 10.648 1 98.81 181 ARG A O 1
ATOM 1424 N N . TYR A 1 182 ? -9.688 11.688 9.492 1 98.69 182 TYR A N 1
ATOM 1425 C CA . TYR A 1 182 ? -10.734 12.664 9.227 1 98.69 182 TYR A CA 1
ATOM 1426 C C . TYR A 1 182 ? -11.867 12.039 8.43 1 98.69 182 TYR A C 1
ATOM 1428 O O . TYR A 1 182 ? -13.039 12.359 8.641 1 98.69 182 TYR A O 1
ATOM 1436 N N . ILE A 1 183 ? -11.5 11.141 7.523 1 98.31 183 ILE A N 1
ATOM 1437 C CA . ILE A 1 183 ? -12.469 10.609 6.566 1 98.31 183 ILE A CA 1
ATOM 1438 C C . ILE A 1 183 ? -12.938 9.227 7.02 1 98.31 183 ILE A C 1
ATOM 1440 O O . ILE A 1 183 ? -14.109 8.875 6.855 1 98.31 183 ILE A O 1
ATOM 1444 N N . CYS A 1 184 ? -12.055 8.438 7.66 1 98.12 184 CYS A N 1
ATOM 1445 C CA . CYS A 1 184 ? -12.336 7.008 7.789 1 98.12 184 CYS A CA 1
ATOM 1446 C C . CYS A 1 184 ? -12.5 6.617 9.25 1 98.12 184 CYS A C 1
ATOM 1448 O O . CYS A 1 184 ? -13.031 5.547 9.555 1 98.12 184 CYS A O 1
ATOM 1450 N N . GLY A 1 185 ? -11.984 7.398 10.148 1 98 185 GLY A N 1
ATOM 1451 C CA . GLY A 1 185 ? -12.148 7.078 11.555 1 98 185 GLY A CA 1
ATOM 1452 C C . GLY A 1 185 ? -10.836 6.961 12.305 1 98 185 GLY A C 1
ATOM 1453 O O . GLY A 1 185 ? -9.766 7.129 11.711 1 98 185 GLY A O 1
ATOM 1454 N N . GLU A 1 186 ? -10.938 6.59 13.578 1 98.81 186 GLU A N 1
ATOM 1455 C CA . GLU A 1 186 ? -9.781 6.633 14.469 1 98.81 186 GLU A CA 1
ATOM 1456 C C . GLU A 1 186 ? -8.984 5.332 14.398 1 98.81 186 GLU A C 1
ATOM 1458 O O . GLU A 1 186 ? -9.547 4.262 14.156 1 98.81 186 GLU A O 1
ATOM 1463 N N . VAL A 1 187 ? -7.703 5.441 14.617 1 98.88 187 VAL A N 1
ATOM 1464 C CA . VAL A 1 187 ? -6.77 4.324 14.523 1 98.88 187 VAL A CA 1
ATOM 1465 C C . VAL A 1 187 ? -6.684 3.609 15.875 1 98.88 187 VAL A C 1
ATOM 1467 O O . VAL A 1 187 ? -6.637 4.254 16.922 1 98.88 187 VAL A O 1
ATOM 1470 N N . GLU A 1 188 ? -6.605 2.291 15.789 1 98.56 188 GLU A N 1
ATOM 1471 C CA . GLU A 1 188 ? -6.512 1.483 17 1 98.56 188 GLU A CA 1
ATOM 1472 C C . GLU A 1 188 ? -5.137 0.84 17.125 1 98.56 188 GLU A C 1
ATOM 1474 O O . GLU A 1 188 ? -4.641 0.636 18.234 1 98.56 188 GLU A O 1
ATOM 1479 N N . GLU A 1 189 ? -4.531 0.53 16.047 1 98.75 189 GLU A N 1
ATOM 1480 C CA . GLU A 1 189 ? -3.275 -0.21 16.047 1 98.75 189 GLU A CA 1
ATOM 1481 C C . GLU A 1 189 ? -2.414 0.156 14.836 1 98.75 189 GLU A C 1
ATOM 1483 O O . GLU A 1 189 ? -2.938 0.396 13.75 1 98.75 189 GLU A O 1
ATOM 1488 N N . VAL A 1 190 ? -1.067 0.18 15.109 1 98.75 190 VAL A N 1
ATOM 1489 C CA . VAL A 1 190 ? -0.135 0.539 14.047 1 98.75 190 VAL A CA 1
ATOM 1490 C C . VAL A 1 190 ? 1.031 -0.448 14.031 1 98.75 190 VAL A C 1
ATOM 1492 O O . VAL A 1 190 ? 1.499 -0.886 15.078 1 98.75 190 VAL A O 1
ATOM 1495 N N . TYR A 1 191 ? 1.486 -0.844 12.859 1 98.94 191 TYR A N 1
ATOM 1496 C CA . TYR A 1 191 ? 2.756 -1.524 12.641 1 98.94 191 TYR A CA 1
ATOM 1497 C C . TYR A 1 191 ? 3.531 -0.873 11.5 1 98.94 191 TYR A C 1
ATOM 1499 O O . TYR A 1 191 ? 2.967 -0.588 10.438 1 98.94 191 TYR A O 1
ATOM 1507 N N . ALA A 1 192 ? 4.809 -0.691 11.742 1 98.94 192 ALA A N 1
ATOM 1508 C CA . ALA A 1 192 ? 5.582 0.038 10.742 1 98.94 192 ALA A CA 1
ATOM 1509 C C . ALA A 1 192 ? 6.895 -0.678 10.43 1 98.94 192 ALA A C 1
ATOM 1511 O O . ALA A 1 192 ? 7.492 -1.3 11.312 1 98.94 192 ALA A O 1
ATOM 1512 N N . MET A 1 193 ? 7.32 -0.646 9.156 1 98.88 193 MET A N 1
ATOM 1513 C CA . MET A 1 193 ? 8.664 -0.993 8.695 1 98.88 193 MET A CA 1
ATOM 1514 C C . MET A 1 193 ? 9.336 0.205 8.039 1 98.88 193 MET A C 1
ATOM 1516 O O . MET A 1 193 ? 8.805 0.783 7.09 1 98.88 193 MET A O 1
ATOM 1520 N N . TYR A 1 194 ? 10.422 0.586 8.586 1 98.81 194 TYR A N 1
ATOM 1521 C CA . TYR A 1 194 ? 11.234 1.646 7.996 1 98.81 194 TYR A CA 1
ATOM 1522 C C . TYR A 1 194 ? 12.578 1.106 7.512 1 98.81 194 TYR A C 1
ATOM 1524 O O . TYR A 1 194 ? 13 0.023 7.922 1 98.81 194 TYR A O 1
ATOM 1532 N N . GLY A 1 195 ? 13.203 1.794 6.535 1 98.31 195 GLY A N 1
ATOM 1533 C CA . GLY A 1 195 ? 14.508 1.396 6.039 1 98.31 195 GLY A CA 1
ATOM 1534 C C . GLY A 1 195 ? 15.266 2.529 5.367 1 98.31 195 GLY A C 1
ATOM 1535 O O . GLY A 1 195 ? 14.742 3.639 5.242 1 98.31 195 GLY A O 1
ATOM 1536 N N . ASN A 1 196 ? 16.484 2.34 5.078 1 98.19 196 ASN A N 1
ATOM 1537 C CA . ASN A 1 196 ? 17.375 3.242 4.344 1 98.19 196 ASN A CA 1
ATOM 1538 C C . ASN A 1 196 ? 17.984 2.555 3.131 1 98.19 196 ASN A C 1
ATOM 1540 O O . ASN A 1 196 ? 18.703 1.557 3.27 1 98.19 196 ASN A O 1
ATOM 1544 N N . GLN A 1 197 ? 17.781 3.188 1.97 1 98 197 GLN A N 1
ATOM 1545 C CA . GLN A 1 197 ? 18.297 2.529 0.768 1 98 197 GLN A CA 1
ATOM 1546 C C . GLN A 1 197 ? 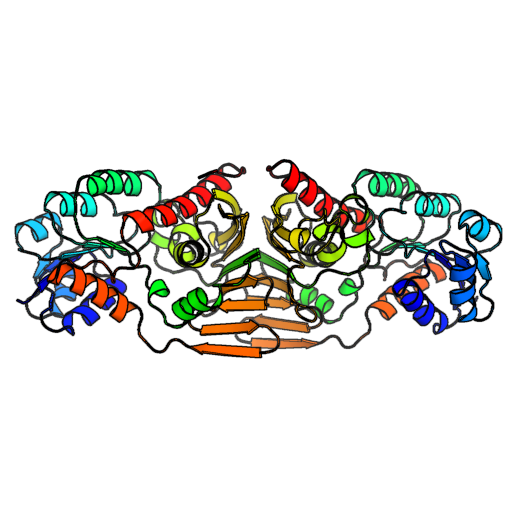19.156 3.48 -0.06 1 98 197 GLN A C 1
ATOM 1548 O O . GLN A 1 197 ? 20.109 3.057 -0.696 1 98 197 GLN A O 1
ATOM 1553 N N . VAL A 1 198 ? 18.812 4.785 -0.029 1 97.94 198 VAL A N 1
ATOM 1554 C CA . VAL A 1 198 ? 19.391 5.637 -1.063 1 97.94 198 VAL A CA 1
ATOM 1555 C C . VAL A 1 198 ? 20.031 6.863 -0.422 1 97.94 198 VAL A C 1
ATOM 1557 O O . VAL A 1 198 ? 21.234 7.098 -0.586 1 97.94 198 VAL A O 1
ATOM 1560 N N . GLN A 1 199 ? 19.375 7.582 0.371 1 97.12 199 GLN A N 1
ATOM 1561 C CA . GLN A 1 199 ? 19.703 8.969 0.672 1 97.12 199 GLN A CA 1
ATOM 1562 C C . GLN A 1 199 ? 20.906 9.055 1.619 1 97.12 199 GLN A C 1
ATOM 1564 O O . GLN A 1 199 ? 21.703 9.984 1.533 1 97.12 199 GLN A O 1
ATOM 1569 N N . HIS A 1 200 ? 21.016 8.078 2.537 1 95.56 200 HIS A N 1
ATOM 1570 C CA . HIS A 1 200 ? 22.125 8.078 3.475 1 95.56 200 HIS A CA 1
ATOM 1571 C C . HIS A 1 200 ? 23.453 7.891 2.75 1 95.56 200 HIS A C 1
ATOM 1573 O O . HIS A 1 200 ? 24.516 8.203 3.297 1 95.56 200 HIS A O 1
ATOM 1579 N N . ASN A 1 201 ? 23.422 7.379 1.546 1 94.88 201 ASN A N 1
ATOM 1580 C CA . ASN A 1 201 ? 24.625 7.211 0.738 1 94.88 201 ASN A CA 1
ATOM 1581 C C . ASN A 1 201 ? 24.906 8.438 -0.13 1 94.88 201 ASN A C 1
ATOM 1583 O O . ASN A 1 201 ? 26 8.602 -0.65 1 94.88 201 ASN A O 1
ATOM 1587 N N . LYS A 1 202 ? 23.984 9.281 -0.258 1 94.44 202 LYS A N 1
ATOM 1588 C CA . LYS A 1 202 ? 24.094 10.414 -1.178 1 94.44 202 LYS A CA 1
ATOM 1589 C C . LYS A 1 202 ? 24.359 11.711 -0.424 1 94.44 202 LYS A C 1
ATOM 1591 O O . LYS A 1 202 ? 24.938 12.648 -0.968 1 94.44 202 LYS A O 1
ATOM 1596 N N . HIS A 1 203 ? 23.828 11.805 0.732 1 95.38 203 HIS A N 1
ATOM 1597 C CA . HIS A 1 203 ? 23.922 13.031 1.512 1 95.38 203 HIS A CA 1
ATOM 1598 C C . HIS A 1 203 ? 24.484 12.766 2.9 1 95.38 203 HIS A C 1
ATOM 1600 O O . HIS A 1 203 ? 24.25 11.703 3.479 1 95.38 203 HIS A O 1
ATOM 1606 N N . ASP A 1 204 ? 25.062 13.719 3.438 1 94.25 204 ASP A N 1
ATOM 1607 C CA . ASP A 1 204 ? 25.625 13.617 4.781 1 94.25 204 ASP A CA 1
ATOM 1608 C C . ASP A 1 204 ? 24.547 13.797 5.844 1 94.25 204 ASP A C 1
ATOM 1610 O O . ASP A 1 204 ? 23.578 14.531 5.633 1 94.25 204 ASP A O 1
ATOM 1614 N N . ASN A 1 205 ? 24.703 13.125 6.918 1 94.69 205 ASN A N 1
ATOM 1615 C CA . ASN A 1 205 ? 23.938 13.32 8.141 1 94.69 205 ASN A CA 1
ATOM 1616 C C . ASN A 1 205 ? 22.453 13 7.926 1 94.69 205 ASN A C 1
ATOM 1618 O O . ASN A 1 205 ? 21.578 13.703 8.445 1 94.69 205 ASN A O 1
ATOM 1622 N N . VAL A 1 206 ? 22.203 12.086 7.004 1 97.62 206 VAL A N 1
ATOM 1623 C CA . VAL A 1 206 ? 20.828 11.602 6.863 1 97.62 206 VAL A CA 1
ATOM 1624 C C . VAL A 1 206 ? 20.562 10.508 7.891 1 97.62 206 VAL A C 1
ATOM 1626 O O . VAL A 1 206 ? 21.141 9.422 7.82 1 97.62 206 VAL A O 1
ATOM 1629 N N . THR A 1 207 ? 19.656 10.812 8.859 1 98 207 THR A N 1
ATOM 1630 C CA . THR A 1 207 ? 19.344 9.828 9.891 1 98 207 THR A CA 1
ATOM 1631 C C . THR A 1 207 ? 17.891 9.406 9.82 1 98 207 THR A C 1
ATOM 1633 O O . THR A 1 207 ? 17.453 8.508 10.547 1 98 207 THR A O 1
ATOM 1636 N N . VAL A 1 208 ? 17.141 10.031 8.883 1 98.25 208 VAL A N 1
ATOM 1637 C CA . VAL A 1 208 ? 15.734 9.68 8.68 1 98.25 208 VAL A CA 1
ATOM 1638 C C . VAL A 1 208 ? 15.641 8.5 7.715 1 98.25 208 VAL A C 1
ATOM 1640 O O . VAL A 1 208 ? 16.328 8.469 6.691 1 98.25 208 VAL A O 1
ATOM 1643 N N . PRO A 1 209 ? 14.797 7.504 8.062 1 98.62 209 PRO A N 1
ATOM 1644 C CA . PRO A 1 209 ? 14.562 6.449 7.074 1 98.62 209 PRO A CA 1
ATOM 1645 C C . PRO A 1 209 ? 13.992 6.984 5.762 1 98.62 209 PRO A C 1
ATOM 1647 O O . PRO A 1 209 ? 13.102 7.836 5.773 1 98.62 209 PRO A O 1
ATOM 1650 N N . ASP A 1 210 ? 14.547 6.461 4.641 1 98.75 210 ASP A N 1
ATOM 1651 C CA . ASP A 1 210 ? 14.133 7.059 3.377 1 98.75 210 ASP A CA 1
ATOM 1652 C C . ASP A 1 210 ? 13.062 6.211 2.689 1 98.75 210 ASP A C 1
ATOM 1654 O O . ASP A 1 210 ? 12.555 6.578 1.627 1 98.75 210 ASP A O 1
ATOM 1658 N N . ILE A 1 211 ? 12.695 5.098 3.275 1 98.81 211 ILE A N 1
ATOM 1659 C CA . ILE A 1 211 ? 11.57 4.273 2.834 1 98.81 211 ILE A CA 1
ATOM 1660 C C . ILE A 1 211 ? 10.781 3.795 4.047 1 98.81 211 ILE A C 1
ATOM 1662 O O . ILE A 1 211 ? 11.344 3.584 5.125 1 98.81 211 ILE A O 1
ATOM 1666 N N . GLY A 1 212 ? 9.445 3.668 3.855 1 98.75 212 GLY A N 1
ATOM 1667 C CA . GLY A 1 212 ? 8.633 3.223 4.977 1 98.75 212 GLY A CA 1
ATOM 1668 C C . GLY A 1 212 ? 7.223 2.824 4.57 1 98.75 212 GLY A C 1
ATOM 1669 O O . GLY A 1 212 ? 6.656 3.395 3.637 1 98.75 212 GLY A O 1
ATOM 1670 N N . THR A 1 213 ? 6.703 1.823 5.266 1 98.94 213 THR A N 1
ATOM 1671 C CA . THR A 1 213 ? 5.297 1.45 5.141 1 98.94 213 THR A CA 1
ATOM 1672 C C . THR A 1 213 ? 4.68 1.203 6.512 1 98.94 213 THR A C 1
ATOM 1674 O O . THR A 1 213 ? 5.336 0.669 7.41 1 98.94 213 THR A O 1
ATOM 1677 N N . VAL A 1 214 ? 3.451 1.652 6.676 1 98.94 214 VAL A N 1
ATOM 1678 C CA . VAL A 1 214 ? 2.744 1.57 7.945 1 98.94 214 VAL A CA 1
ATOM 1679 C C . VAL A 1 214 ? 1.373 0.93 7.734 1 98.94 214 VAL A C 1
ATOM 1681 O O . VAL A 1 214 ? 0.561 1.431 6.953 1 98.94 214 VAL A O 1
ATOM 1684 N N . SER A 1 215 ? 1.104 -0.192 8.398 1 98.94 215 SER A N 1
ATOM 1685 C CA . SER A 1 215 ? -0.202 -0.841 8.438 1 98.94 215 SER A CA 1
ATOM 1686 C C . SER A 1 215 ? -1.008 -0.389 9.648 1 98.94 215 SER A C 1
ATOM 1688 O O . SER A 1 215 ? -0.478 -0.316 10.758 1 98.94 215 SER A O 1
ATOM 1690 N N . LEU A 1 216 ? -2.275 -0.098 9.398 1 98.94 216 LEU A N 1
ATOM 1691 C CA . LEU A 1 216 ? -3.123 0.421 10.469 1 98.94 216 LEU A CA 1
ATOM 1692 C C . LEU A 1 216 ? -4.449 -0.331 10.523 1 98.94 216 LEU A C 1
ATOM 1694 O O . LEU A 1 216 ? -5.023 -0.665 9.484 1 98.94 216 LEU A O 1
ATOM 1698 N N . ARG A 1 217 ? -4.891 -0.592 11.711 1 98.81 217 ARG A N 1
ATOM 1699 C CA . ARG A 1 217 ? -6.266 -1.003 11.977 1 98.81 217 ARG A CA 1
ATOM 1700 C C . ARG A 1 217 ? -7.062 0.13 12.617 1 98.81 217 ARG A C 1
ATOM 1702 O O . ARG A 1 217 ? -6.625 0.73 13.594 1 98.81 217 ARG A O 1
ATOM 1709 N N . LEU A 1 218 ? -8.148 0.459 12.016 1 98.88 218 LEU A N 1
ATOM 1710 C CA . LEU A 1 218 ? -9.023 1.474 12.594 1 98.88 218 LEU A CA 1
ATOM 1711 C C . LEU A 1 218 ? -10.016 0.848 13.57 1 98.88 218 LEU A C 1
ATOM 1713 O O . LEU A 1 218 ? -10.266 -0.358 13.523 1 98.88 218 LEU A O 1
ATOM 1717 N N . GLN A 1 219 ? -10.602 1.632 14.414 1 98.75 219 GLN A N 1
ATOM 1718 C CA . GLN A 1 219 ? -11.523 1.174 15.453 1 98.75 219 GLN A CA 1
ATOM 1719 C C . GLN A 1 219 ? -12.766 0.541 14.836 1 98.75 219 GLN A C 1
ATOM 1721 O O . GLN A 1 219 ? -13.359 -0.375 15.422 1 98.75 219 GLN A O 1
ATOM 1726 N N . ASN A 1 220 ? -13.141 0.952 13.664 1 98 220 ASN A N 1
ATOM 1727 C CA . ASN A 1 220 ? -14.352 0.456 13.016 1 98 220 ASN A CA 1
ATOM 1728 C C . ASN A 1 220 ? -14.062 -0.77 12.156 1 98 220 ASN A C 1
ATOM 1730 O O . ASN A 1 220 ? -14.914 -1.191 11.367 1 98 220 ASN A O 1
ATOM 1734 N N . GLY A 1 221 ? -12.883 -1.267 12.18 1 97.88 221 GLY A N 1
ATOM 1735 C CA . GLY A 1 221 ? -12.555 -2.51 11.5 1 97.88 221 GLY A CA 1
ATOM 1736 C C . GLY A 1 221 ? -11.844 -2.299 10.172 1 97.88 221 GLY A C 1
ATOM 1737 O O . GLY A 1 221 ? -11.258 -3.234 9.617 1 97.88 221 GLY A O 1
ATOM 1738 N N . VAL A 1 222 ? -11.828 -1.103 9.672 1 98.62 222 VAL A N 1
ATOM 1739 C CA . VAL A 1 222 ? -11.156 -0.771 8.422 1 98.62 222 VAL A CA 1
ATOM 1740 C C . VAL A 1 222 ? -9.656 -1.013 8.562 1 98.62 222 VAL A C 1
ATOM 1742 O O . VAL A 1 222 ? -9.078 -0.781 9.633 1 98.62 222 VAL A O 1
ATOM 1745 N N . ILE A 1 223 ? -9.039 -1.512 7.504 1 98.75 223 ILE A N 1
ATOM 1746 C CA . ILE A 1 223 ? -7.594 -1.678 7.441 1 98.75 223 ILE A CA 1
ATOM 1747 C C . ILE A 1 223 ? -7 -0.67 6.457 1 98.75 223 ILE A C 1
ATOM 1749 O O . ILE A 1 223 ? -7.562 -0.435 5.387 1 98.75 223 ILE A O 1
ATOM 1753 N N . ALA A 1 224 ? -5.914 -0.109 6.848 1 98.94 224 ALA A N 1
ATOM 1754 C CA . ALA A 1 224 ? -5.262 0.876 5.988 1 98.94 224 ALA A CA 1
ATOM 1755 C C . ALA A 1 224 ? -3.762 0.607 5.887 1 98.94 224 ALA A C 1
ATOM 1757 O O . ALA A 1 224 ? -3.172 -0.006 6.777 1 98.94 224 ALA A O 1
ATOM 1758 N N . ASN A 1 225 ? -3.217 0.967 4.777 1 98.94 225 ASN A N 1
ATOM 1759 C CA . ASN A 1 225 ? -1.768 1.054 4.629 1 98.94 225 ASN A CA 1
ATOM 1760 C C . ASN A 1 225 ? -1.339 2.42 4.098 1 98.94 225 ASN A C 1
ATOM 1762 O O . ASN A 1 225 ? -1.921 2.928 3.141 1 98.94 225 ASN A O 1
ATOM 1766 N N . LEU A 1 226 ? -0.387 3 4.727 1 98.94 226 LEU A N 1
ATOM 1767 C CA . LEU A 1 226 ? 0.237 4.246 4.293 1 98.94 226 LEU A CA 1
ATOM 1768 C C . LEU A 1 226 ? 1.73 4.051 4.055 1 98.94 226 LEU A C 1
ATOM 1770 O O . LEU A 1 226 ? 2.445 3.562 4.93 1 98.94 226 LEU A O 1
ATOM 1774 N N . SER A 1 227 ? 2.223 4.445 2.855 1 98.94 227 SER A N 1
ATOM 1775 C CA . SER A 1 227 ? 3.629 4.273 2.512 1 98.94 227 SER A CA 1
ATOM 1776 C C . SER A 1 227 ? 4.258 5.59 2.072 1 98.94 227 SER A C 1
ATOM 1778 O O . SER A 1 227 ? 3.566 6.477 1.573 1 98.94 227 SER A O 1
ATOM 1780 N N . ASN A 1 228 ? 5.566 5.691 2.367 1 98.94 228 ASN A N 1
ATOM 1781 C CA . ASN A 1 228 ? 6.242 6.922 1.979 1 98.94 228 ASN A CA 1
ATOM 1782 C C . ASN A 1 228 ? 7.699 6.664 1.593 1 98.94 228 ASN A C 1
ATOM 1784 O O . ASN A 1 228 ? 8.312 5.715 2.084 1 98.94 228 ASN A O 1
ATOM 1788 N N . THR A 1 229 ? 8.203 7.504 0.729 1 98.81 229 THR A N 1
ATOM 1789 C CA . THR A 1 229 ? 9.617 7.535 0.38 1 98.81 229 THR A CA 1
ATOM 1790 C C . THR A 1 229 ? 10.031 8.93 -0.074 1 98.81 229 THR A C 1
ATOM 1792 O O . THR A 1 229 ? 9.188 9.734 -0.487 1 98.81 229 THR A O 1
ATOM 1795 N N . PHE A 1 230 ? 11.281 9.219 0.103 1 98.44 230 PHE A N 1
ATOM 1796 C CA . PHE A 1 230 ? 11.812 10.453 -0.465 1 98.44 230 PHE A CA 1
ATOM 1797 C C . PHE A 1 230 ? 13.047 10.172 -1.318 1 98.44 230 PHE A C 1
ATOM 1799 O O . PHE A 1 230 ? 13.969 10.984 -1.371 1 98.44 230 PHE A O 1
ATOM 1806 N N . ILE A 1 231 ? 13.07 9.008 -1.979 1 98.12 231 ILE A N 1
ATOM 1807 C CA . ILE A 1 231 ? 14.258 8.609 -2.73 1 98.12 231 ILE A CA 1
ATOM 1808 C C . ILE A 1 231 ? 14.094 9 -4.195 1 98.12 231 ILE A C 1
ATOM 1810 O O . ILE A 1 231 ? 15 8.789 -5.008 1 98.12 231 ILE A O 1
ATOM 1814 N N . LEU A 1 232 ? 12.906 9.531 -4.598 1 97.75 232 LEU A N 1
ATOM 1815 C CA . LEU A 1 232 ? 12.633 9.836 -6 1 97.75 232 LEU A CA 1
ATOM 1816 C C . LEU A 1 232 ? 13.461 11.031 -6.469 1 97.75 232 LEU A C 1
ATOM 1818 O O . LEU A 1 232 ? 13.844 11.875 -5.664 1 97.75 232 LEU A O 1
ATOM 1822 N N . PRO A 1 233 ? 13.695 11.078 -7.812 1 96.12 233 PRO A N 1
ATOM 1823 C CA . PRO A 1 233 ? 14.383 12.25 -8.367 1 96.12 233 PRO A CA 1
ATOM 1824 C C . PRO A 1 233 ? 13.578 13.539 -8.203 1 96.12 233 PRO A C 1
ATOM 1826 O O . PRO A 1 233 ? 12.367 13.492 -7.988 1 96.12 233 PRO A O 1
ATOM 1829 N N . SER A 1 234 ? 14.336 14.586 -8.359 1 94 234 SER A N 1
ATOM 1830 C CA . SER A 1 234 ? 13.727 15.906 -8.227 1 94 234 SER A CA 1
ATOM 1831 C C . SER A 1 234 ? 12.547 16.062 -9.172 1 94 234 SER A C 1
ATOM 1833 O O . SER A 1 234 ? 12.625 15.688 -10.344 1 94 234 SER A O 1
ATOM 1835 N N . GLY A 1 235 ? 11.508 16.578 -8.609 1 93.12 235 GLY A N 1
ATOM 1836 C CA . GLY A 1 235 ? 10.344 16.891 -9.422 1 93.12 235 GLY A CA 1
ATOM 1837 C C . GLY A 1 235 ? 9.367 15.734 -9.547 1 93.12 235 GLY A C 1
ATOM 1838 O O . GLY A 1 235 ? 8.273 15.891 -10.086 1 93.12 235 GLY A O 1
ATOM 1839 N N . MET A 1 236 ? 9.742 14.625 -9.07 1 95.56 236 MET A N 1
ATOM 1840 C CA . MET A 1 236 ? 8.859 13.461 -9.148 1 95.56 236 MET A CA 1
ATOM 1841 C C . MET A 1 236 ? 8.188 13.203 -7.809 1 95.56 236 MET A C 1
ATOM 1843 O O . MET A 1 236 ? 8.805 13.375 -6.758 1 95.56 236 MET A O 1
ATOM 1847 N N . GLY A 1 237 ? 6.898 12.734 -7.922 1 95.81 237 GLY A N 1
ATOM 1848 C CA . GLY A 1 237 ? 6.219 12.367 -6.688 1 95.81 237 GLY A CA 1
ATOM 1849 C C . GLY A 1 237 ? 4.785 11.922 -6.91 1 95.81 237 GLY A C 1
ATOM 1850 O O . GLY A 1 237 ? 4.242 12.07 -8.008 1 95.81 237 GLY A O 1
ATOM 1851 N N . GLU A 1 238 ? 4.219 11.266 -5.941 1 97.25 238 GLU A N 1
ATOM 1852 C CA . GLU A 1 238 ? 2.828 10.82 -5.863 1 97.25 238 GLU A CA 1
ATOM 1853 C C . GLU A 1 238 ? 2.275 10.992 -4.453 1 97.25 238 GLU A C 1
ATOM 1855 O O . GLU A 1 238 ? 2.828 10.438 -3.494 1 97.25 238 GLU A O 1
ATOM 1860 N N . VAL A 1 239 ? 1.209 11.711 -4.344 1 98.44 239 VAL A N 1
ATOM 1861 C CA . VAL A 1 239 ? 0.479 11.867 -3.09 1 98.44 239 VAL A CA 1
ATOM 1862 C C . VAL A 1 239 ? -0.979 11.453 -3.287 1 98.44 239 VAL A C 1
ATOM 1864 O O . VAL A 1 239 ? -1.614 11.852 -4.266 1 98.44 239 VAL A O 1
ATOM 1867 N N . GLY A 1 240 ? -1.47 10.617 -2.348 1 98.62 240 GLY A N 1
ATOM 1868 C CA . GLY A 1 240 ? -2.852 10.211 -2.559 1 98.62 240 GLY A CA 1
ATOM 1869 C C . GLY A 1 240 ? -3.4 9.352 -1.437 1 98.62 240 GLY A C 1
ATOM 1870 O O . GLY A 1 240 ? -2.66 8.945 -0.539 1 98.62 240 GLY A O 1
ATOM 1871 N N . LEU A 1 241 ? -4.66 9.156 -1.445 1 98.81 241 LEU A N 1
ATOM 1872 C CA . LEU A 1 241 ? -5.465 8.328 -0.563 1 98.81 241 LEU A CA 1
ATOM 1873 C C . LEU A 1 241 ? -6.578 7.633 -1.342 1 98.81 241 LEU A C 1
ATOM 1875 O O . LEU A 1 241 ? -7.461 8.289 -1.897 1 98.81 241 LEU A O 1
ATOM 1879 N N . LYS A 1 242 ? -6.504 6.355 -1.422 1 98.88 242 LYS A N 1
ATOM 1880 C CA . LYS A 1 242 ? -7.465 5.59 -2.207 1 98.88 242 LYS A CA 1
ATOM 1881 C C . LYS A 1 242 ? -8.328 4.711 -1.309 1 98.88 242 LYS A C 1
ATOM 1883 O O . LYS A 1 242 ? -7.812 3.924 -0.513 1 98.88 242 LYS A O 1
ATOM 1888 N N . LEU A 1 243 ? -9.648 4.82 -1.432 1 98.81 243 LEU A N 1
ATOM 1889 C CA . LEU A 1 243 ? -10.602 4.086 -0.613 1 98.81 243 LEU A CA 1
ATOM 1890 C C . LEU A 1 243 ? -11.312 3.012 -1.437 1 98.81 243 LEU A C 1
ATOM 1892 O O . LEU A 1 243 ? -11.781 3.283 -2.545 1 98.81 243 LEU A O 1
ATOM 1896 N N . TYR A 1 244 ? -11.367 1.846 -0.919 1 98.69 244 TYR A N 1
ATOM 1897 C CA . TYR A 1 244 ? -12.094 0.731 -1.512 1 98.69 244 TYR A CA 1
ATOM 1898 C C . TYR A 1 244 ? -13.352 0.418 -0.71 1 98.69 244 TYR A C 1
ATOM 1900 O O . TYR A 1 244 ? -13.281 0.137 0.488 1 98.69 244 TYR A O 1
ATOM 1908 N N . THR A 1 245 ? -14.492 0.492 -1.346 1 98 245 THR A N 1
ATOM 1909 C CA . THR A 1 245 ? -15.773 0.265 -0.693 1 98 245 THR A CA 1
ATOM 1910 C C . THR A 1 245 ? -16.578 -0.806 -1.431 1 98 245 THR A C 1
ATOM 1912 O O . THR A 1 245 ? -16.172 -1.249 -2.512 1 98 245 THR A O 1
ATOM 1915 N N . ASP A 1 246 ? -17.688 -1.223 -0.808 1 97.19 246 ASP A N 1
ATOM 1916 C CA . ASP A 1 246 ? -18.562 -2.203 -1.428 1 97.19 246 ASP A CA 1
ATOM 1917 C C . ASP A 1 246 ? -19.266 -1.616 -2.652 1 97.19 246 ASP A C 1
ATOM 1919 O O . ASP A 1 246 ? -19.906 -2.34 -3.412 1 97.19 246 ASP A O 1
ATOM 1923 N N . LYS A 1 247 ? -19.094 -0.288 -2.906 1 96.81 247 LYS A N 1
ATOM 1924 C CA . LYS A 1 247 ? -19.75 0.33 -4.051 1 96.81 247 LYS A CA 1
ATOM 1925 C C . LYS A 1 247 ? -18.734 0.797 -5.09 1 96.81 247 LYS A C 1
ATOM 1927 O O . LYS A 1 247 ? -19.125 1.229 -6.18 1 96.81 247 LYS A O 1
ATOM 1932 N N . GLY A 1 248 ? -17.469 0.729 -4.773 1 97.31 248 GLY A N 1
ATOM 1933 C CA . GLY A 1 248 ? -16.484 1.128 -5.766 1 97.31 248 GLY A CA 1
ATOM 1934 C C . GLY A 1 248 ? -15.219 1.713 -5.152 1 97.31 248 GLY A C 1
ATOM 1935 O O . GLY A 1 248 ? -14.789 1.28 -4.082 1 97.31 248 GLY A O 1
ATOM 1936 N N . ILE A 1 249 ? -14.57 2.576 -5.953 1 98.5 249 ILE A N 1
ATOM 1937 C CA . ILE A 1 249 ? -13.258 3.102 -5.598 1 98.5 249 ILE A CA 1
ATOM 1938 C C . ILE A 1 249 ? -13.297 4.629 -5.594 1 98.5 249 ILE A C 1
ATOM 1940 O O . ILE A 1 249 ? -13.812 5.246 -6.531 1 98.5 249 ILE A O 1
ATOM 1944 N N . LEU A 1 250 ? -12.875 5.238 -4.516 1 98.38 250 LEU A N 1
ATOM 1945 C CA . LEU A 1 250 ? -12.633 6.672 -4.422 1 98.38 250 LEU A CA 1
ATOM 1946 C C . LEU A 1 250 ? -11.141 6.969 -4.336 1 98.38 250 LEU A C 1
ATOM 1948 O O . LEU A 1 250 ? -10.469 6.535 -3.398 1 98.38 250 LEU A O 1
ATOM 1952 N N . ASP A 1 251 ? -10.641 7.719 -5.336 1 98.69 251 ASP A N 1
ATOM 1953 C CA . ASP A 1 251 ? -9.203 7.922 -5.504 1 98.69 251 ASP A CA 1
ATOM 1954 C C . ASP A 1 251 ? -8.844 9.398 -5.414 1 98.69 251 ASP A C 1
ATOM 1956 O O . ASP A 1 251 ? -8.922 10.125 -6.41 1 98.69 251 ASP A O 1
ATOM 1960 N N . TRP A 1 252 ? -8.422 9.836 -4.199 1 98.81 252 TRP A N 1
ATOM 1961 C CA . TRP A 1 252 ? -7.949 11.203 -3.992 1 98.81 252 TRP A CA 1
ATOM 1962 C C . TRP A 1 252 ? -6.461 11.312 -4.309 1 98.81 252 TRP A C 1
ATOM 1964 O O . TRP A 1 252 ? -5.652 10.523 -3.816 1 98.81 252 TRP A O 1
ATOM 1974 N N . GLN A 1 253 ? -6.043 12.336 -5.098 1 98.31 253 GLN A N 1
ATOM 1975 C CA . GLN A 1 253 ? -4.676 12.438 -5.598 1 98.31 253 GLN A CA 1
ATOM 1976 C C . GLN A 1 253 ? -4.082 13.805 -5.301 1 98.31 253 GLN A C 1
ATOM 1978 O O . GLN A 1 253 ? -3.494 14.438 -6.184 1 98.31 253 GLN A O 1
ATOM 1983 N N . GLY A 1 254 ? -4.301 14.305 -4.172 1 96.75 254 GLY A N 1
ATOM 1984 C CA . GLY A 1 254 ? -3.662 15.531 -3.715 1 96.75 254 GLY A CA 1
ATOM 1985 C C . GLY A 1 254 ? -4.453 16.781 -4.051 1 96.75 254 GLY A C 1
ATOM 1986 O O . GLY A 1 254 ? -4.613 17.672 -3.209 1 96.75 254 GLY A O 1
ATOM 1987 N N . ASP A 1 255 ? -4.949 16.844 -5.258 1 96.5 255 ASP A N 1
ATOM 1988 C CA . ASP A 1 255 ? -5.695 18.031 -5.66 1 96.5 255 ASP A CA 1
ATOM 1989 C C . ASP A 1 255 ? -6.918 17.656 -6.496 1 96.5 255 ASP A C 1
ATOM 1991 O O . ASP A 1 255 ? -7.566 18.531 -7.078 1 96.5 255 ASP A O 1
ATOM 1995 N N . LYS A 1 256 ? -7.129 16.406 -6.582 1 97.88 256 LYS A N 1
ATOM 1996 C CA . LYS A 1 256 ? -8.289 15.938 -7.336 1 97.88 256 LYS A CA 1
ATOM 1997 C C . LYS A 1 256 ? -8.82 14.625 -6.762 1 97.88 256 LYS A C 1
ATOM 1999 O O . LYS A 1 256 ? -8.109 13.914 -6.055 1 97.88 256 LYS A O 1
ATOM 2004 N N . LEU A 1 257 ? -10.078 14.391 -7.027 1 98.44 257 LEU A N 1
ATOM 2005 C CA . LEU A 1 257 ? -10.766 13.18 -6.613 1 98.44 257 LEU A CA 1
ATOM 2006 C C . LEU A 1 257 ? -11.414 12.484 -7.809 1 98.44 257 LEU A C 1
ATOM 2008 O O . LEU A 1 257 ? -12.141 13.125 -8.586 1 98.44 257 LEU A O 1
ATOM 2012 N N . GLU A 1 258 ? -11.062 11.266 -8.023 1 98.44 258 GLU A N 1
ATOM 2013 C CA . GLU A 1 258 ? -11.742 10.43 -9.008 1 98.44 258 GLU A CA 1
ATOM 2014 C C . GLU A 1 258 ? -12.609 9.367 -8.328 1 98.44 258 GLU A C 1
ATOM 2016 O O . GLU A 1 258 ? -12.148 8.68 -7.414 1 98.44 258 GLU A O 1
ATOM 2021 N N . ILE A 1 259 ? -13.828 9.258 -8.727 1 97.56 259 ILE A N 1
ATOM 2022 C CA . ILE A 1 259 ? -14.773 8.305 -8.156 1 97.56 259 ILE A CA 1
ATOM 2023 C C . ILE A 1 259 ? -15.242 7.328 -9.227 1 97.56 259 ILE A C 1
ATOM 2025 O O . ILE A 1 259 ? -15.68 7.742 -10.305 1 97.56 259 ILE A O 1
ATOM 2029 N N . ASP A 1 260 ? -15 6.102 -9.016 1 97.25 260 ASP A N 1
ATOM 2030 C CA . ASP A 1 260 ? -15.555 5.023 -9.828 1 97.25 260 ASP A CA 1
ATOM 2031 C C . ASP A 1 260 ? -16.547 4.184 -9.016 1 97.25 260 ASP A C 1
ATOM 2033 O O . ASP A 1 260 ? -16.141 3.27 -8.289 1 97.25 260 ASP A O 1
ATOM 2037 N N . GLN A 1 261 ? -17.828 4.48 -9.188 1 91.94 261 GLN A N 1
ATOM 2038 C CA . GLN A 1 261 ? -18.875 3.822 -8.422 1 91.94 261 GLN A CA 1
ATOM 2039 C C . GLN A 1 261 ? -20.062 3.469 -9.312 1 91.94 261 GLN A C 1
ATOM 2041 O O . GLN A 1 261 ? -20.547 4.309 -10.078 1 91.94 261 GLN A O 1
ATOM 2046 N N . GLU A 1 262 ? -20.5 2.215 -9.156 1 80.81 262 GLU A N 1
ATOM 2047 C CA . GLU A 1 262 ? -21.703 1.747 -9.812 1 80.81 262 GLU A CA 1
ATOM 2048 C C . GLU A 1 262 ? -21.672 2.039 -11.312 1 80.81 262 GLU A C 1
ATOM 2050 O O . GLU A 1 262 ? -22.672 2.514 -11.875 1 80.81 262 GLU A O 1
ATOM 2055 N N . GLY A 1 263 ? -20.5 1.886 -11.867 1 80.81 263 GLY A N 1
ATOM 2056 C CA . GLY A 1 263 ? -20.391 2.043 -13.305 1 80.81 263 GLY A CA 1
ATOM 2057 C C . GLY A 1 263 ? -20.25 3.49 -13.734 1 80.81 263 GLY A C 1
ATOM 2058 O O . GLY A 1 263 ? -20.141 3.781 -14.93 1 80.81 263 GLY A O 1
ATOM 2059 N N . ILE A 1 264 ? -20.25 4.441 -12.875 1 90.44 264 ILE A N 1
ATOM 2060 C CA . ILE A 1 264 ? -20.156 5.863 -13.172 1 90.44 264 ILE A CA 1
ATOM 2061 C C . ILE A 1 264 ? -18.812 6.398 -12.688 1 90.44 264 ILE A C 1
ATOM 2063 O O . ILE A 1 264 ? -18.422 6.184 -11.539 1 90.44 264 ILE A O 1
ATOM 2067 N N . LYS A 1 265 ? -18.141 7.047 -13.609 1 94.5 265 LYS A N 1
ATOM 2068 C CA . LYS A 1 265 ? -16.875 7.699 -13.266 1 94.5 265 LYS A CA 1
ATOM 2069 C C . LYS A 1 265 ? -17.031 9.219 -13.219 1 94.5 265 LYS A C 1
ATOM 2071 O O . LYS A 1 265 ? -17.562 9.82 -14.156 1 94.5 265 LYS A O 1
ATOM 2076 N N . THR A 1 266 ? -16.672 9.805 -12.086 1 96.12 266 THR A N 1
ATOM 2077 C CA . THR A 1 266 ? -16.703 11.25 -11.906 1 96.12 266 THR A CA 1
ATOM 2078 C C . THR A 1 266 ? -15.359 11.758 -11.375 1 96.12 266 THR A C 1
ATOM 2080 O O . THR A 1 266 ? -14.586 10.992 -10.805 1 96.12 266 THR A O 1
ATOM 2083 N N . ALA A 1 267 ? -15.055 12.977 -11.727 1 96.81 267 ALA A N 1
ATOM 2084 C CA . ALA A 1 267 ? -13.836 13.617 -11.234 1 96.81 267 ALA A CA 1
ATOM 2085 C C . ALA A 1 267 ? -14.117 15.023 -10.719 1 96.81 267 ALA A C 1
ATOM 2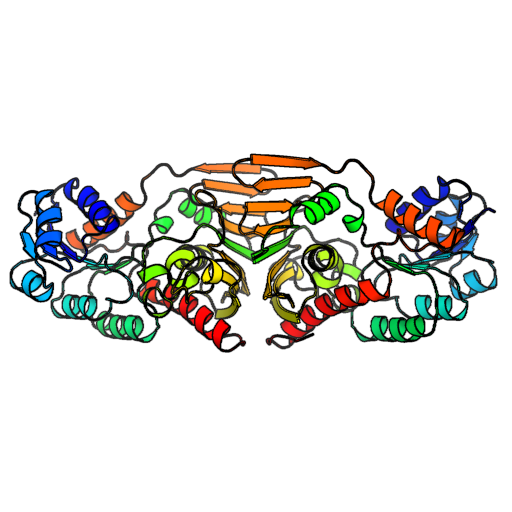087 O O . ALA A 1 267 ? -14.914 15.758 -11.305 1 96.81 267 ALA A O 1
ATOM 2088 N N . TYR A 1 268 ? -13.445 15.359 -9.602 1 96.25 268 TYR A N 1
ATOM 2089 C CA . TYR A 1 268 ? -13.523 16.672 -8.977 1 96.25 268 TYR A CA 1
ATOM 2090 C C . TYR A 1 268 ? -12.133 17.266 -8.789 1 96.25 268 TYR A C 1
ATOM 2092 O O . TYR A 1 268 ? -11.203 16.578 -8.375 1 96.25 268 TYR A O 1
ATOM 2100 N N . LYS A 1 269 ? -12.016 18.516 -9.133 1 96.5 269 LYS A N 1
ATOM 2101 C CA . LYS A 1 269 ? -10.75 19.203 -8.922 1 96.5 269 LYS A CA 1
ATOM 2102 C C . LYS A 1 269 ? -10.914 20.344 -7.922 1 96.5 269 LYS A C 1
ATOM 2104 O O . LYS A 1 269 ? -11.945 21.031 -7.914 1 96.5 269 LYS A O 1
ATOM 2109 N N . ASP A 1 270 ? -9.898 20.516 -7.152 1 97.12 270 ASP A N 1
ATOM 2110 C CA . ASP A 1 270 ? -9.914 21.625 -6.207 1 97.12 270 ASP A CA 1
ATOM 2111 C C . ASP A 1 270 ? -9.961 22.969 -6.934 1 97.12 270 ASP A C 1
ATOM 2113 O O . ASP A 1 270 ? -9.281 23.156 -7.945 1 97.12 270 ASP A O 1
ATOM 2117 N N . THR A 1 271 ? -10.758 23.875 -6.398 1 95.31 271 THR A N 1
ATOM 2118 C CA . THR A 1 271 ? -10.883 25.188 -7.031 1 95.31 271 THR A CA 1
ATOM 2119 C C . THR A 1 271 ? -10.383 26.297 -6.102 1 95.31 271 THR A C 1
ATOM 2121 O O . THR A 1 271 ? -9.914 27.328 -6.562 1 95.31 271 THR A O 1
ATOM 2124 N N . ASP A 1 272 ? -10.461 26.016 -4.855 1 93.12 272 ASP A N 1
ATOM 2125 C CA . ASP A 1 272 ? -10.117 27.062 -3.898 1 93.12 272 ASP A CA 1
ATOM 2126 C C . ASP A 1 272 ? -8.75 26.812 -3.268 1 93.12 272 ASP A C 1
ATOM 2128 O O . ASP A 1 272 ? -8.266 25.672 -3.266 1 93.12 272 ASP A O 1
ATOM 2132 N N . ASN A 1 273 ? -8.18 27.891 -2.742 1 97 273 ASN A N 1
ATOM 2133 C CA . ASN A 1 273 ? -6.941 27.797 -1.977 1 97 273 ASN A CA 1
ATOM 2134 C C . ASN A 1 273 ? -7.203 27.359 -0.537 1 97 273 ASN A C 1
ATOM 2136 O O . ASN A 1 273 ? -7.746 28.125 0.259 1 97 273 ASN A O 1
ATOM 2140 N N . PRO A 1 274 ? -6.766 26.188 -0.226 1 97.81 274 PRO A N 1
ATOM 2141 C CA . PRO A 1 274 ? -7.105 25.688 1.107 1 97.81 274 PRO A CA 1
ATOM 2142 C C . PRO A 1 274 ? -6.438 26.469 2.227 1 97.81 274 PRO A C 1
ATOM 2144 O O . PRO A 1 274 ? -6.945 26.516 3.35 1 97.81 274 PRO A O 1
ATOM 2147 N N . TYR A 1 275 ? -5.355 27.125 1.975 1 98.25 275 TYR A N 1
ATOM 2148 C CA . TYR A 1 275 ? -4.688 27.938 2.986 1 98.25 275 TYR A CA 1
ATOM 2149 C C . TYR A 1 275 ? -5.512 29.188 3.318 1 98.25 275 TYR A C 1
ATOM 2151 O O . TYR A 1 275 ? -5.551 29.625 4.473 1 98.25 275 TYR A O 1
ATOM 2159 N N . VAL A 1 276 ? -6.109 29.766 2.334 1 98.56 276 VAL A N 1
ATOM 2160 C CA . VAL A 1 276 ? -6.98 30.906 2.572 1 98.56 276 VAL A CA 1
ATOM 2161 C C . VAL A 1 276 ? -8.156 30.484 3.459 1 98.56 276 VAL A C 1
ATOM 2163 O O . VAL A 1 276 ? -8.445 31.141 4.461 1 98.56 276 VAL A O 1
ATOM 2166 N N . LEU A 1 277 ? -8.742 29.359 3.109 1 98.5 277 LEU A N 1
ATOM 2167 C CA . LEU A 1 277 ? -9.906 28.875 3.848 1 98.5 277 LEU A CA 1
ATOM 2168 C C . LEU A 1 277 ? -9.539 28.531 5.281 1 98.5 277 LEU A C 1
ATOM 2170 O O . LEU A 1 277 ? -10.297 28.812 6.215 1 98.5 277 LEU A O 1
ATOM 2174 N N . GLU A 1 278 ? -8.438 27.906 5.477 1 98.75 278 GLU A N 1
ATOM 2175 C CA . GLU A 1 278 ? -7.941 27.562 6.809 1 98.75 278 GLU A CA 1
ATOM 2176 C C . GLU A 1 278 ? -7.727 28.828 7.648 1 98.75 278 GLU A C 1
ATOM 2178 O O . GLU A 1 278 ? -8.133 28.875 8.812 1 98.75 278 GLU A O 1
ATOM 2183 N N . ASN A 1 279 ? -7.105 29.828 7.094 1 98.75 279 ASN A N 1
ATOM 2184 C CA . ASN A 1 279 ? -6.875 31.094 7.793 1 98.75 279 ASN A CA 1
ATOM 2185 C C . ASN A 1 279 ? -8.188 31.812 8.102 1 98.75 279 ASN A C 1
ATOM 2187 O O . ASN A 1 279 ? -8.359 32.375 9.188 1 98.75 279 ASN A O 1
ATOM 2191 N N . GLU A 1 280 ? -9.125 31.797 7.176 1 98.69 280 GLU A N 1
ATOM 2192 C CA . GLU A 1 280 ? -10.438 32.406 7.402 1 98.69 280 GLU A CA 1
ATOM 2193 C C . GLU A 1 280 ? -11.148 31.75 8.586 1 98.69 280 GLU A C 1
ATOM 2195 O O . GLU A 1 280 ? -11.758 32.438 9.406 1 98.69 280 GLU A O 1
ATOM 2200 N N . ALA A 1 281 ? -11.047 30.469 8.633 1 98.81 281 ALA A N 1
ATOM 2201 C CA . ALA A 1 281 ? -11.68 29.719 9.719 1 98.81 281 ALA A CA 1
ATOM 2202 C C . ALA A 1 281 ? -11.117 30.141 11.07 1 98.81 281 ALA A C 1
ATOM 2204 O O . ALA A 1 281 ? -11.875 30.406 12.016 1 98.81 281 ALA A O 1
ATOM 2205 N N . PHE A 1 282 ? -9.812 30.188 11.133 1 98.81 282 PHE A N 1
ATOM 2206 C CA . PHE A 1 282 ? -9.172 30.531 12.398 1 98.81 282 PHE A CA 1
ATOM 2207 C C . PHE A 1 282 ? -9.469 31.969 12.781 1 98.81 282 PHE A C 1
ATOM 2209 O O . PHE A 1 282 ? -9.844 32.25 13.922 1 98.81 282 PHE A O 1
ATOM 2216 N N . ILE A 1 283 ? -9.367 32.906 11.867 1 98.81 283 ILE A N 1
ATOM 2217 C CA . ILE A 1 283 ? -9.586 34.344 12.125 1 98.81 283 ILE A CA 1
ATOM 2218 C C . ILE A 1 283 ? -11.047 34.562 12.516 1 98.81 283 ILE A C 1
ATOM 2220 O O . ILE A 1 283 ? -11.336 35.375 13.414 1 98.81 283 ILE A O 1
ATOM 2224 N N . HIS A 1 284 ? -11.945 33.906 11.836 1 98.62 284 HIS A N 1
ATOM 2225 C CA . HIS A 1 284 ? -13.352 33.969 12.219 1 98.62 284 HIS A CA 1
ATOM 2226 C C . HIS A 1 284 ? -13.555 33.562 13.672 1 98.62 284 HIS A C 1
ATOM 2228 O O . HIS A 1 284 ? -14.273 34.219 14.422 1 98.62 284 HIS A O 1
ATOM 2234 N N . ALA A 1 285 ? -12.914 32.5 14.07 1 98.75 285 ALA A N 1
ATOM 2235 C CA . ALA A 1 285 ? -13.031 32 15.438 1 98.75 285 ALA A CA 1
ATOM 2236 C C . ALA A 1 285 ? -12.477 33.031 16.438 1 98.75 285 ALA A C 1
ATOM 2238 O O . ALA A 1 285 ? -13.078 33.25 17.484 1 98.75 285 ALA A O 1
ATOM 2239 N N . VAL A 1 286 ? -11.352 33.594 16.109 1 98.44 286 VAL A N 1
ATOM 2240 C CA . VAL A 1 286 ? -10.727 34.594 16.984 1 98.44 286 VAL A CA 1
ATOM 2241 C C . VAL A 1 286 ? -11.633 35.812 17.125 1 98.44 286 VAL A C 1
ATOM 2243 O O . VAL A 1 286 ? -11.781 36.344 18.219 1 98.44 286 VAL A O 1
ATOM 2246 N N . ARG A 1 287 ? -12.273 36.188 16.047 1 98 287 ARG A N 1
ATOM 2247 C CA . ARG A 1 287 ? -13.117 37.375 16.016 1 98 287 ARG A CA 1
ATOM 2248 C C . ARG A 1 287 ? -14.43 37.156 16.75 1 98 287 ARG A C 1
ATOM 2250 O O . ARG A 1 287 ? -14.93 38.062 17.422 1 98 287 ARG A O 1
ATOM 2257 N N . THR A 1 288 ? -15 35.969 16.688 1 97.88 288 THR A N 1
ATOM 2258 C CA . THR A 1 288 ? -16.391 35.812 17.078 1 97.88 288 THR A CA 1
ATOM 2259 C C . THR A 1 288 ? -16.516 34.812 18.234 1 97.88 288 THR A C 1
ATOM 2261 O O . THR A 1 288 ? -17.562 34.75 18.906 1 97.88 288 THR A O 1
ATOM 2264 N N . GLY A 1 289 ? -15.523 34.031 18.391 1 97.69 289 GLY A N 1
ATOM 2265 C CA . GLY A 1 289 ? -15.617 32.969 19.359 1 97.69 289 GLY A CA 1
ATOM 2266 C C . GLY A 1 289 ? -16.219 31.688 18.781 1 97.69 289 GLY A C 1
ATOM 2267 O O . GLY A 1 289 ? -16.219 30.641 19.453 1 97.69 289 GLY A O 1
ATOM 2268 N N . ASP A 1 290 ? -16.688 31.719 17.547 1 98.19 290 ASP A N 1
ATOM 2269 C CA . ASP A 1 290 ? -17.281 30.562 16.875 1 98.19 290 ASP A CA 1
ATOM 2270 C C . ASP A 1 290 ? -16.203 29.688 16.234 1 98.19 290 ASP A C 1
ATOM 2272 O O . ASP A 1 290 ? -15.633 30.062 15.203 1 98.19 290 ASP A O 1
ATOM 2276 N N . THR A 1 291 ? -15.938 28.531 16.812 1 98.38 291 THR A N 1
ATOM 2277 C CA . THR A 1 291 ? -14.859 27.672 16.359 1 98.38 291 THR A CA 1
ATOM 2278 C C . THR A 1 291 ? -15.375 26.609 15.391 1 98.38 291 THR A C 1
ATOM 2280 O O . THR A 1 291 ? -14.656 25.672 15.023 1 98.38 291 THR A O 1
ATOM 2283 N N . SER A 1 292 ? -16.625 26.719 14.922 1 98.25 292 SER A N 1
ATOM 2284 C CA . SER A 1 292 ? -17.281 25.656 14.164 1 98.25 292 SER A CA 1
ATOM 2285 C C . SER A 1 292 ? -16.625 25.453 12.812 1 98.25 292 SER A C 1
ATOM 2287 O O . SER A 1 292 ? -16.75 24.391 12.203 1 98.25 292 SER A O 1
ATOM 2289 N N . LYS A 1 293 ? -15.852 26.422 12.352 1 98.44 293 LYS A N 1
ATOM 2290 C CA . LYS A 1 293 ? -15.234 26.328 11.031 1 98.44 293 LYS A CA 1
ATOM 2291 C C . LYS A 1 293 ? -13.828 25.75 11.117 1 98.44 293 LYS A C 1
ATOM 2293 O O . LYS A 1 293 ? -13.227 25.406 10.094 1 98.44 293 LYS A O 1
ATOM 2298 N N . ILE A 1 294 ? -13.258 25.672 12.312 1 98.75 294 ILE A N 1
ATOM 2299 C CA . ILE A 1 294 ? -11.953 25.031 12.492 1 98.75 294 ILE A CA 1
ATOM 2300 C C . ILE A 1 294 ? -12.094 23.516 12.383 1 98.75 294 ILE A C 1
ATOM 2302 O O . ILE A 1 294 ? -12.844 22.906 13.141 1 98.75 294 ILE A O 1
ATOM 2306 N N . ARG A 1 295 ? -11.32 22.969 11.5 1 98.5 295 ARG A N 1
ATOM 2307 C CA . ARG A 1 295 ? -11.516 21.562 11.188 1 98.5 295 ARG A CA 1
ATOM 2308 C C . ARG A 1 295 ? -10.469 20.703 11.875 1 98.5 295 ARG A C 1
ATOM 2310 O O . ARG A 1 295 ? -10.562 19.469 11.852 1 98.5 295 ARG A O 1
ATOM 2317 N N . SER A 1 296 ? -9.484 21.297 12.445 1 98.38 296 SER A N 1
ATOM 2318 C CA . SER A 1 296 ? -8.484 20.594 13.242 1 98.38 296 SER A CA 1
ATOM 2319 C C . SER A 1 296 ? -7.941 21.484 14.359 1 98.38 296 SER A C 1
ATOM 2321 O O . SER A 1 296 ? -7.074 22.328 14.125 1 98.38 296 SER A O 1
ATOM 2323 N N . ASP A 1 297 ? -8.453 21.328 15.516 1 98 297 ASP A N 1
ATOM 2324 C CA . ASP A 1 297 ? -7.844 22 16.656 1 98 297 ASP A CA 1
ATOM 2325 C C . ASP A 1 297 ? -6.684 21.188 17.219 1 98 297 ASP A C 1
ATOM 2327 O O . ASP A 1 297 ? -6.344 20.125 16.688 1 98 297 ASP A O 1
ATOM 2331 N N . TYR A 1 298 ? -6.062 21.703 18.25 1 98.25 298 TYR A N 1
ATOM 2332 C CA . TYR A 1 298 ? -4.859 21.094 18.797 1 98.25 298 TYR A CA 1
ATOM 2333 C C . TYR A 1 298 ? -5.16 19.688 19.312 1 98.25 298 TYR A C 1
ATOM 2335 O O . TYR A 1 298 ? -4.383 18.75 19.094 1 98.25 298 TYR A O 1
ATOM 2343 N N . SER A 1 299 ? -6.262 19.516 20 1 97.62 299 SER A N 1
ATOM 2344 C CA . SER A 1 299 ? -6.637 18.219 20.562 1 97.62 299 SER A CA 1
ATOM 2345 C C . SER A 1 299 ? -6.805 17.172 19.469 1 97.62 299 SER A C 1
ATOM 2347 O O . SER A 1 299 ? -6.312 16.047 19.594 1 97.62 299 SER A O 1
ATOM 2349 N N . ASP A 1 300 ? -7.484 17.531 18.453 1 98.25 300 ASP A N 1
ATOM 2350 C CA . ASP A 1 300 ? -7.668 16.641 17.328 1 98.25 300 ASP A CA 1
ATOM 2351 C C . ASP A 1 300 ? -6.328 16.281 16.672 1 98.25 300 ASP A C 1
ATOM 2353 O O . ASP A 1 300 ? -6.07 15.125 16.359 1 98.25 300 ASP A O 1
ATOM 2357 N N . ALA A 1 301 ? -5.5 17.266 16.516 1 98.56 301 ALA A N 1
ATOM 2358 C CA . ALA A 1 301 ? -4.199 17.078 15.875 1 98.56 301 ALA A CA 1
ATOM 2359 C C . ALA A 1 301 ? -3.297 16.188 16.719 1 98.56 301 ALA A C 1
ATOM 2361 O O . ALA A 1 301 ? -2.434 15.484 16.188 1 98.56 301 ALA A O 1
ATOM 2362 N N . CYS A 1 302 ? -3.494 16.203 18 1 98.31 302 CYS A N 1
ATOM 2363 C CA . CYS A 1 302 ? -2.732 15.32 18.875 1 98.31 302 CYS A CA 1
ATOM 2364 C C . CYS A 1 302 ? -3 13.859 18.547 1 98.31 302 CYS A C 1
ATOM 2366 O O . CYS A 1 302 ? -2.094 13.023 18.625 1 98.31 302 CYS A O 1
ATOM 2368 N N . LEU A 1 303 ? -4.215 13.555 18.172 1 98.56 303 LEU A N 1
ATOM 2369 C CA . LEU A 1 303 ? -4.547 12.188 17.812 1 98.56 303 LEU A CA 1
ATOM 2370 C C . LEU A 1 303 ? -3.789 11.75 16.562 1 98.56 303 LEU A C 1
ATOM 2372 O O . LEU A 1 303 ? -3.287 10.625 16.5 1 98.56 303 LEU A O 1
ATOM 2376 N N . THR A 1 304 ? -3.684 12.633 15.617 1 98.81 304 THR A N 1
ATOM 2377 C CA . THR A 1 304 ? -2.908 12.352 14.414 1 98.81 304 THR A CA 1
ATOM 2378 C C . THR A 1 304 ? -1.432 12.164 14.75 1 98.81 304 THR A C 1
ATOM 2380 O O . THR A 1 304 ? -0.796 11.219 14.281 1 98.81 304 THR A O 1
ATOM 2383 N N . HIS A 1 305 ? -0.926 13.055 15.562 1 98.69 305 HIS A N 1
ATOM 2384 C CA . HIS A 1 305 ? 0.475 12.984 15.961 1 98.69 305 HIS A CA 1
ATOM 2385 C C . HIS A 1 305 ? 0.772 11.688 16.703 1 98.69 305 HIS A C 1
ATOM 2387 O O . HIS A 1 305 ? 1.812 11.062 16.469 1 98.69 305 HIS A O 1
ATOM 2393 N N . GLU A 1 306 ? -0.148 11.273 17.516 1 98.56 306 GLU A N 1
ATOM 2394 C CA . GLU A 1 306 ? 0.013 10.031 18.266 1 98.56 306 GLU A CA 1
ATOM 2395 C C . GLU A 1 306 ? 0.166 8.844 17.312 1 98.56 306 GLU A C 1
ATOM 2397 O O . GLU A 1 306 ? 0.988 7.953 17.562 1 98.56 306 GLU A O 1
ATOM 2402 N N . VAL A 1 307 ? -0.577 8.773 16.297 1 98.88 307 VAL A N 1
ATOM 2403 C CA . VAL A 1 307 ? -0.499 7.691 15.32 1 98.88 307 VAL A CA 1
ATOM 2404 C C . VAL A 1 307 ? 0.879 7.691 14.664 1 98.88 307 VAL A C 1
ATOM 2406 O O . VAL A 1 307 ? 1.507 6.637 14.523 1 98.88 307 VAL A O 1
ATOM 2409 N N . THR A 1 308 ? 1.349 8.883 14.258 1 98.88 308 THR A N 1
ATOM 2410 C CA . THR A 1 308 ? 2.623 8.953 13.555 1 98.88 308 THR A CA 1
ATOM 2411 C C . THR A 1 308 ? 3.775 8.57 14.477 1 98.88 308 THR A C 1
ATOM 2413 O O . THR A 1 308 ? 4.719 7.898 14.055 1 98.88 308 THR A O 1
ATOM 2416 N N . TYR A 1 309 ? 3.713 8.992 15.711 1 98.56 309 TYR A N 1
ATOM 2417 C CA . TYR A 1 309 ? 4.766 8.625 16.656 1 98.56 309 TYR A CA 1
ATOM 2418 C C . TYR A 1 309 ? 4.715 7.133 16.969 1 98.56 309 TYR A C 1
ATOM 2420 O O . TYR A 1 309 ? 5.758 6.488 17.109 1 98.56 309 TYR A O 1
ATOM 2428 N N . ALA A 1 310 ? 3.51 6.602 17.109 1 98.81 310 ALA A N 1
ATOM 2429 C CA . ALA A 1 310 ? 3.355 5.168 17.328 1 98.81 310 ALA A CA 1
ATOM 2430 C C . ALA A 1 310 ? 4.004 4.371 16.188 1 98.81 310 ALA A C 1
ATOM 2432 O O . ALA A 1 310 ? 4.578 3.305 16.422 1 98.81 310 ALA A O 1
ATOM 2433 N N . ALA A 1 311 ? 3.883 4.832 15.008 1 98.88 311 ALA A N 1
ATOM 2434 C CA . ALA A 1 311 ? 4.531 4.18 13.875 1 98.88 311 ALA A CA 1
ATOM 2435 C C . ALA A 1 311 ? 6.047 4.152 14.047 1 98.88 311 ALA A C 1
ATOM 2437 O O . ALA A 1 311 ? 6.691 3.135 13.781 1 98.88 311 ALA A O 1
ATOM 2438 N N . LEU A 1 312 ? 6.59 5.289 14.469 1 98.75 312 LEU A N 1
ATOM 2439 C CA . LEU A 1 312 ? 8.023 5.348 14.719 1 98.75 312 LEU A CA 1
ATOM 2440 C C . LEU A 1 312 ? 8.438 4.34 15.789 1 98.75 312 LEU A C 1
ATOM 2442 O O . LEU A 1 312 ? 9.422 3.621 15.625 1 98.75 312 LEU A O 1
ATOM 2446 N N . GLU A 1 313 ? 7.664 4.312 16.859 1 98.56 313 GLU A N 1
ATOM 2447 C CA . GLU A 1 313 ? 7.938 3.361 17.922 1 98.56 313 GLU A CA 1
ATOM 2448 C C . GLU A 1 313 ? 7.84 1.922 17.422 1 98.56 313 GLU A C 1
ATOM 2450 O O . GLU A 1 313 ? 8.656 1.076 17.797 1 98.56 313 GLU A O 1
ATOM 2455 N N . SER A 1 314 ? 6.859 1.647 16.656 1 98.81 314 SER A N 1
ATOM 2456 C CA . SER A 1 314 ? 6.676 0.319 16.078 1 98.81 314 SER A CA 1
ATOM 2457 C C . SER A 1 314 ? 7.871 -0.078 15.219 1 98.81 314 SER A C 1
ATOM 2459 O O . SER A 1 314 ? 8.383 -1.19 15.336 1 98.81 314 SER A O 1
ATOM 2461 N N . ALA A 1 315 ? 8.297 0.805 14.367 1 98.62 315 ALA A N 1
ATOM 2462 C CA . ALA A 1 315 ? 9.438 0.529 13.492 1 98.62 315 ALA A CA 1
ATOM 2463 C C . ALA A 1 315 ? 10.695 0.231 14.305 1 98.62 315 ALA A C 1
ATOM 2465 O O . ALA A 1 315 ? 11.492 -0.628 13.93 1 98.62 315 ALA A O 1
ATOM 2466 N N . ARG A 1 316 ? 10.875 0.939 15.391 1 97.88 316 ARG A N 1
ATOM 2467 C CA . ARG A 1 316 ? 12.047 0.769 16.234 1 97.88 316 ARG A CA 1
ATOM 2468 C C . ARG A 1 316 ? 11.992 -0.552 17 1 97.88 316 ARG A C 1
ATOM 2470 O O . ARG A 1 316 ? 12.992 -1.264 17.094 1 97.88 316 ARG A O 1
ATOM 2477 N N . SER A 1 317 ? 10.789 -0.875 17.5 1 97.75 317 SER A N 1
ATOM 2478 C CA . SER A 1 317 ? 10.656 -2.039 18.375 1 97.75 317 SER A CA 1
ATOM 2479 C C . SER A 1 317 ? 10.43 -3.312 17.562 1 97.75 317 SER A C 1
ATOM 2481 O O . SER A 1 317 ? 10.656 -4.418 18.062 1 97.75 317 SER A O 1
ATOM 2483 N N . GLY A 1 318 ? 9.867 -3.207 16.406 1 97.44 318 GLY A N 1
ATOM 2484 C CA . GLY A 1 318 ? 9.586 -4.355 15.555 1 97.44 318 GLY A CA 1
ATOM 2485 C C . GLY A 1 318 ? 8.273 -5.035 15.898 1 97.44 318 GLY A C 1
ATOM 2486 O O . GLY A 1 318 ? 8.023 -6.16 15.461 1 97.44 318 GLY A O 1
ATOM 2487 N N . VAL A 1 319 ? 7.461 -4.402 16.688 1 97.25 319 VAL A N 1
ATOM 2488 C CA . VAL A 1 319 ? 6.176 -4.992 17.062 1 97.25 319 VAL A CA 1
ATOM 2489 C C . VAL A 1 319 ? 5.07 -3.953 16.891 1 97.25 319 VAL A C 1
ATOM 2491 O O . VAL A 1 319 ? 5.332 -2.748 16.922 1 97.25 319 VAL A O 1
ATOM 2494 N N . PRO A 1 320 ? 3.844 -4.453 16.734 1 98.5 320 PRO A N 1
ATOM 2495 C CA . PRO A 1 320 ? 2.727 -3.51 16.625 1 98.5 320 PRO A CA 1
ATOM 2496 C C . PRO A 1 320 ? 2.527 -2.701 17.906 1 98.5 320 PRO A C 1
ATOM 2498 O O . PRO A 1 320 ? 2.875 -3.164 19 1 98.5 320 PRO A O 1
ATOM 2501 N N . VAL A 1 321 ? 2.01 -1.49 17.781 1 98.69 321 VAL A N 1
ATOM 2502 C CA . VAL A 1 321 ? 1.688 -0.609 18.906 1 98.69 321 VAL A CA 1
ATOM 2503 C C . VAL A 1 321 ? 0.186 -0.343 18.938 1 98.69 321 VAL A C 1
ATOM 2505 O O . VAL A 1 321 ? -0.41 0.021 17.922 1 98.69 321 VAL A O 1
ATOM 2508 N N . LYS A 1 322 ? -0.443 -0.509 20.062 1 98.06 322 LYS A N 1
ATOM 2509 C CA . LYS A 1 322 ? -1.856 -0.199 20.266 1 98.06 322 LYS A CA 1
ATOM 2510 C C . LYS A 1 322 ? -2.039 1.21 20.812 1 98.06 322 LYS A C 1
ATOM 2512 O O . LYS A 1 322 ? -1.283 1.642 21.688 1 98.06 322 LYS A O 1
ATOM 2517 N N . LEU A 1 323 ? -3.051 1.845 20.266 1 97.62 323 LEU A N 1
ATOM 2518 C CA . LEU A 1 323 ? -3.346 3.205 20.703 1 97.62 323 LEU A CA 1
ATOM 2519 C C . LEU A 1 323 ? -4.539 3.227 21.656 1 97.62 323 LEU A C 1
ATOM 2521 O O . LEU A 1 323 ? -5.438 2.385 21.547 1 97.62 323 LEU A O 1
ATOM 2525 N N . MET B 1 1 ? 8.75 -37.719 -31.641 1 85.81 1 MET B N 1
ATOM 2526 C CA . MET B 1 1 ? 7.949 -38.469 -30.703 1 85.81 1 MET B CA 1
ATOM 2527 C C . MET B 1 1 ? 6.844 -37.625 -30.094 1 85.81 1 MET B C 1
ATOM 2529 O O . MET B 1 1 ? 7.066 -36.438 -29.766 1 85.81 1 MET B O 1
ATOM 2533 N N . THR B 1 2 ? 5.637 -38.156 -30.156 1 95.81 2 THR B N 1
ATOM 2534 C CA . THR B 1 2 ? 4.488 -37.406 -29.641 1 95.81 2 THR B CA 1
ATOM 2535 C C . THR B 1 2 ? 4.406 -37.531 -28.125 1 95.81 2 THR B C 1
ATOM 2537 O O . THR B 1 2 ? 4.477 -38.656 -27.594 1 95.81 2 THR B O 1
ATOM 2540 N N . LEU B 1 3 ? 4.418 -36.469 -27.422 1 98.44 3 LEU B N 1
ATOM 2541 C CA . LEU B 1 3 ? 4.285 -36.469 -25.969 1 98.44 3 LEU B CA 1
ATOM 2542 C C . LEU B 1 3 ? 2.838 -36.719 -25.562 1 98.44 3 LEU B C 1
ATOM 2544 O O . LEU B 1 3 ? 1.919 -36.094 -26.078 1 98.44 3 LEU B O 1
ATOM 2548 N N . LYS B 1 4 ? 2.682 -37.656 -24.703 1 98.75 4 LYS B N 1
ATOM 2549 C CA . LYS B 1 4 ? 1.373 -38 -24.141 1 98.75 4 LYS B CA 1
ATOM 2550 C C . LYS B 1 4 ? 1.174 -37.281 -22.797 1 98.75 4 LYS B C 1
ATOM 2552 O O . LYS B 1 4 ? 1.862 -37.625 -21.828 1 98.75 4 LYS B O 1
ATOM 2557 N N . ILE B 1 5 ? 0.174 -36.438 -22.766 1 98.81 5 ILE B N 1
ATOM 2558 C CA . ILE B 1 5 ? -0.023 -35.594 -21.578 1 98.81 5 ILE B CA 1
ATOM 2559 C C . ILE B 1 5 ? -1.276 -36.031 -20.828 1 98.81 5 ILE B C 1
ATOM 2561 O O . ILE B 1 5 ? -2.314 -36.312 -21.453 1 98.81 5 ILE B O 1
ATOM 2565 N N . GLY B 1 6 ? -1.163 -36.156 -19.531 1 98.75 6 GLY B N 1
ATOM 2566 C CA . GLY B 1 6 ? -2.312 -36.312 -18.656 1 98.75 6 GLY B CA 1
ATOM 2567 C C . GLY B 1 6 ? -2.752 -35 -18 1 98.75 6 GLY B C 1
ATOM 2568 O O . GLY B 1 6 ? -1.925 -34.156 -17.719 1 98.75 6 GLY B O 1
ATOM 2569 N N . MET B 1 7 ? -4.062 -34.938 -17.734 1 98.38 7 MET B N 1
ATOM 2570 C CA . MET B 1 7 ? -4.648 -33.781 -17.047 1 98.38 7 MET B CA 1
ATOM 2571 C C . MET B 1 7 ? -5.441 -34.219 -15.82 1 98.38 7 MET B C 1
ATOM 2573 O O . MET B 1 7 ? -6.277 -35.125 -15.914 1 98.38 7 MET B O 1
ATOM 2577 N N . ILE B 1 8 ? -5.109 -33.625 -14.695 1 98.19 8 ILE B N 1
ATOM 2578 C CA . ILE B 1 8 ? -5.914 -33.844 -13.492 1 98.19 8 ILE B CA 1
ATOM 2579 C C . ILE B 1 8 ? -6.656 -32.562 -13.133 1 98.19 8 ILE B C 1
ATOM 2581 O O . ILE B 1 8 ? -6.051 -31.594 -12.672 1 98.19 8 ILE B O 1
ATOM 2585 N N . GLY B 1 9 ? -7.934 -32.562 -13.234 1 96.94 9 GLY B N 1
ATOM 2586 C CA . GLY B 1 9 ? -8.812 -31.406 -13.172 1 96.94 9 GLY B CA 1
ATOM 2587 C C . GLY B 1 9 ? -9.617 -31.203 -14.438 1 96.94 9 GLY B C 1
ATOM 2588 O O . GLY B 1 9 ? -9.109 -31.406 -15.539 1 96.94 9 GLY B O 1
ATOM 2589 N N . THR B 1 10 ? -10.883 -30.734 -14.344 1 96.5 10 THR B N 1
ATOM 2590 C CA . THR B 1 10 ? -11.742 -30.547 -15.508 1 96.5 10 THR B CA 1
ATOM 2591 C C . THR B 1 10 ? -12.328 -29.141 -15.523 1 96.5 10 THR B C 1
ATOM 2593 O O . THR B 1 10 ? -13.359 -28.906 -16.172 1 96.5 10 THR B O 1
ATOM 2596 N N . GLY B 1 11 ? -11.75 -28.266 -14.742 1 93.06 11 GLY B N 1
ATOM 2597 C CA . GLY B 1 11 ? -12.25 -26.891 -14.695 1 93.06 11 GLY B CA 1
ATOM 2598 C C . GLY B 1 11 ? -11.836 -26.062 -15.898 1 93.06 11 GLY B C 1
ATOM 2599 O O . GLY B 1 11 ? -11.242 -26.594 -16.844 1 93.06 11 GLY B O 1
ATOM 2600 N N . TRP B 1 12 ? -12.242 -24.859 -15.836 1 92.19 12 TRP B N 1
ATOM 2601 C CA . TRP B 1 12 ? -12.008 -23.922 -16.938 1 92.19 12 TRP B CA 1
ATOM 2602 C C . TRP B 1 12 ? -10.516 -23.812 -17.234 1 92.19 12 TRP B C 1
ATOM 2604 O O . TRP B 1 12 ? -10.117 -23.812 -18.406 1 92.19 12 TRP B O 1
ATOM 2614 N N . PHE B 1 13 ? -9.727 -23.781 -16.25 1 94.25 13 PHE B N 1
ATOM 2615 C CA . PHE B 1 13 ? -8.297 -23.594 -16.469 1 94.25 13 PHE B CA 1
ATOM 2616 C C . PHE B 1 13 ? -7.66 -24.859 -17.016 1 94.25 13 PHE B C 1
ATOM 2618 O O . PHE B 1 13 ? -6.664 -24.797 -17.75 1 94.25 13 PHE B O 1
ATOM 2625 N N . SER B 1 14 ? -8.148 -25.984 -16.625 1 96.94 14 SER B N 1
ATOM 2626 C CA . SER B 1 14 ? -7.703 -27.234 -17.234 1 96.94 14 SER B CA 1
ATOM 2627 C C . SER B 1 14 ? -7.922 -27.203 -18.75 1 96.94 14 SER B C 1
ATOM 2629 O O . SER B 1 14 ? -7.035 -27.578 -19.516 1 96.94 14 SER B O 1
ATOM 2631 N N . ARG B 1 15 ? -9.078 -26.75 -19.141 1 96.94 15 ARG B N 1
ATOM 2632 C CA . ARG B 1 15 ? -9.414 -26.656 -20.547 1 96.94 15 ARG B CA 1
ATOM 2633 C C . ARG B 1 15 ? -8.5 -25.672 -21.266 1 96.94 15 ARG B C 1
ATOM 2635 O O . ARG B 1 15 ? -8.109 -25.906 -22.422 1 96.94 15 ARG B O 1
ATOM 2642 N N . LYS B 1 16 ? -8.156 -24.625 -20.547 1 97.75 16 LYS B N 1
ATOM 2643 C CA . LYS B 1 16 ? -7.238 -23.641 -21.125 1 97.75 16 LYS B CA 1
ATOM 2644 C C . LYS B 1 16 ? -5.891 -24.281 -21.453 1 97.75 16 LYS B C 1
ATOM 2646 O O . LYS B 1 16 ? -5.391 -24.141 -22.578 1 97.75 16 LYS B O 1
ATOM 2651 N N . HIS B 1 17 ? -5.32 -25.016 -20.562 1 98.56 17 HIS B N 1
ATOM 2652 C CA . HIS B 1 17 ? -4.062 -25.719 -20.797 1 98.56 17 HIS B CA 1
ATOM 2653 C C . HIS B 1 17 ? -4.211 -26.766 -21.906 1 98.56 17 HIS B C 1
ATOM 2655 O O . HIS B 1 17 ? -3.391 -26.828 -22.812 1 98.56 17 HIS B O 1
ATOM 2661 N N . ALA B 1 18 ? -5.246 -27.547 -21.812 1 98.5 18 ALA B N 1
ATOM 2662 C CA . ALA B 1 18 ? -5.465 -28.641 -22.781 1 98.5 18 ALA B CA 1
ATOM 2663 C C . ALA B 1 18 ? -5.605 -28.094 -24.203 1 98.5 18 ALA B C 1
ATOM 2665 O O . ALA B 1 18 ? -5.062 -28.656 -25.141 1 98.5 18 ALA B O 1
ATOM 2666 N N . ASP B 1 19 ? -6.332 -26.984 -24.328 1 98.5 19 ASP B N 1
ATOM 2667 C CA . ASP B 1 19 ? -6.516 -26.359 -25.625 1 98.5 19 ASP B CA 1
ATOM 2668 C C . ASP B 1 19 ? -5.18 -25.906 -26.203 1 98.5 19 ASP B C 1
ATOM 2670 O O . ASP B 1 19 ? -4.918 -26.094 -27.391 1 98.5 19 ASP B O 1
ATOM 2674 N N . ILE B 1 20 ? -4.367 -25.297 -25.406 1 98.5 20 ILE B N 1
ATOM 2675 C CA . ILE B 1 20 ? -3.057 -24.828 -25.844 1 98.5 20 ILE B CA 1
ATOM 2676 C C . ILE B 1 20 ? -2.189 -26.016 -26.25 1 98.5 20 ILE B C 1
ATOM 2678 O O . ILE B 1 20 ? -1.579 -26 -27.328 1 98.5 20 ILE B O 1
ATOM 2682 N N . LEU B 1 21 ? -2.168 -27.078 -25.469 1 98.5 21 LEU B N 1
ATOM 2683 C CA . LEU B 1 21 ? -1.337 -28.25 -25.688 1 98.5 21 LEU B CA 1
ATOM 2684 C C . LEU B 1 21 ? -1.761 -28.984 -26.953 1 98.5 21 LEU B C 1
ATOM 2686 O O . LEU B 1 21 ? -0.914 -29.453 -27.719 1 98.5 21 LEU B O 1
ATOM 2690 N N . SER B 1 22 ? -3.062 -29.078 -27.156 1 97.56 22 SER B N 1
ATOM 2691 C CA . SER B 1 22 ? -3.598 -29.828 -28.297 1 97.56 22 SER B CA 1
ATOM 2692 C C . SER B 1 22 ? -3.209 -29.172 -29.609 1 97.56 22 SER B C 1
ATOM 2694 O O . SER B 1 22 ? -3.275 -29.797 -30.672 1 97.56 22 SER B O 1
ATOM 2696 N N . LYS B 1 23 ? -2.768 -27.922 -29.547 1 97.06 23 LYS B N 1
ATOM 2697 C CA . LYS B 1 23 ? -2.381 -27.188 -30.75 1 97.06 23 LYS B CA 1
ATOM 2698 C C . LYS B 1 23 ? -0.87 -27.25 -30.969 1 97.06 23 LYS B C 1
ATOM 2700 O O . LYS B 1 23 ? -0.366 -26.781 -31.984 1 97.06 23 LYS B O 1
ATOM 2705 N N . MET B 1 24 ? -0.183 -27.812 -30.062 1 97.38 24 MET B N 1
ATOM 2706 C CA . MET B 1 24 ? 1.271 -27.906 -30.156 1 97.38 24 MET B CA 1
ATOM 2707 C C . MET B 1 24 ? 1.675 -29.125 -30.984 1 97.38 24 MET B C 1
ATOM 2709 O O . MET B 1 24 ? 1.073 -30.203 -30.859 1 97.38 24 MET B O 1
ATOM 2713 N N . ASP B 1 25 ? 2.67 -28.906 -31.734 1 96.38 25 ASP B N 1
ATOM 2714 C CA . ASP B 1 25 ? 3.186 -30.016 -32.531 1 96.38 25 ASP B CA 1
ATOM 2715 C C . ASP B 1 25 ? 3.764 -31.109 -31.625 1 96.38 25 ASP B C 1
ATOM 2717 O O . ASP B 1 25 ? 4.562 -30.812 -30.734 1 96.38 25 ASP B O 1
ATOM 2721 N N . GLY B 1 26 ? 3.295 -32.312 -31.859 1 97.25 26 GLY B N 1
ATOM 2722 C CA . GLY B 1 26 ? 3.863 -33.438 -31.172 1 97.25 26 GLY B CA 1
ATOM 2723 C C . GLY B 1 26 ? 3.381 -33.562 -29.734 1 97.25 26 GLY B C 1
ATOM 2724 O O . GLY B 1 26 ? 4.086 -34.125 -28.875 1 97.25 26 GLY B O 1
ATOM 2725 N N . VAL B 1 27 ? 2.254 -33.031 -29.422 1 98.38 27 VAL B N 1
ATOM 2726 C CA . VAL B 1 27 ? 1.673 -33.125 -28.094 1 98.38 27 VAL B CA 1
ATOM 2727 C C . VAL B 1 27 ? 0.232 -33.625 -28.188 1 98.38 27 VAL B C 1
ATOM 2729 O O . VAL B 1 27 ? -0.532 -33.156 -29.047 1 98.38 27 VAL B O 1
ATOM 2732 N N . GLN B 1 28 ? -0.123 -34.562 -27.438 1 97.81 28 GLN B N 1
ATOM 2733 C CA . GLN B 1 28 ? -1.488 -35.062 -27.422 1 97.81 28 GLN B CA 1
ATOM 2734 C C . GLN B 1 28 ? -2.014 -35.188 -25.984 1 97.81 28 GLN B C 1
ATOM 2736 O O . GLN B 1 28 ? -1.278 -35.562 -25.078 1 97.81 28 GLN B O 1
ATOM 2741 N N . ILE B 1 29 ? -3.252 -34.781 -25.781 1 98.62 29 ILE B N 1
ATOM 2742 C CA . ILE B 1 29 ? -3.93 -35.062 -24.531 1 98.62 29 ILE B CA 1
ATOM 2743 C C . ILE B 1 29 ? -4.348 -36.531 -24.484 1 98.62 29 ILE B C 1
ATOM 2745 O O . ILE B 1 29 ? -5.219 -36.969 -25.25 1 98.62 29 ILE B O 1
ATOM 2749 N N . GLN B 1 30 ? -3.764 -37.281 -23.609 1 98.44 30 GLN B N 1
ATOM 2750 C CA . GLN B 1 30 ? -3.965 -38.719 -23.609 1 98.44 30 GLN B CA 1
ATOM 2751 C C . GLN B 1 30 ? -5.043 -39.125 -22.609 1 98.44 30 GLN B C 1
ATOM 2753 O O . GLN B 1 30 ? -5.789 -40.062 -22.844 1 98.44 30 GLN B O 1
ATOM 2758 N N . ALA B 1 31 ? -5.07 -38.406 -21.484 1 98.56 31 ALA B N 1
ATOM 2759 C CA . ALA B 1 31 ? -5.957 -38.812 -20.391 1 98.56 31 ALA B CA 1
ATOM 2760 C C . ALA B 1 31 ? -6.359 -37.625 -19.547 1 98.56 31 ALA B C 1
ATOM 2762 O O . ALA B 1 31 ? -5.566 -36.688 -19.344 1 98.56 31 ALA B O 1
ATOM 2763 N N . ILE B 1 32 ? -7.59 -37.656 -19.094 1 98.62 32 ILE B N 1
ATOM 2764 C CA . ILE B 1 32 ? -8.141 -36.625 -18.234 1 98.62 32 ILE B CA 1
ATOM 2765 C C . ILE B 1 32 ? -8.812 -37.25 -17.016 1 98.62 32 ILE B C 1
ATOM 2767 O O . ILE B 1 32 ? -9.617 -38.156 -17.141 1 98.62 32 ILE B O 1
ATOM 2771 N N . CYS B 1 33 ? -8.453 -36.719 -15.867 1 98.25 33 CYS B N 1
ATOM 2772 C CA . CYS B 1 33 ? -9.062 -37.188 -14.633 1 98.25 33 CYS B CA 1
ATOM 2773 C C . CYS B 1 33 ? -9.898 -36.094 -13.984 1 98.25 33 CYS B C 1
ATOM 2775 O O . CYS B 1 33 ? -9.445 -34.938 -13.852 1 98.25 33 CYS B O 1
ATOM 2777 N N . GLY B 1 34 ? -11.148 -36.375 -13.609 1 96.5 34 GLY B N 1
ATOM 2778 C CA . GLY B 1 34 ? -12.039 -35.469 -12.891 1 96.5 34 GLY B CA 1
ATOM 2779 C C . GLY B 1 34 ? -12.648 -36.094 -11.656 1 96.5 34 GLY B C 1
ATOM 2780 O O . GLY B 1 34 ? -12.297 -37.219 -11.281 1 96.5 34 GLY B O 1
ATOM 2781 N N . THR B 1 35 ? -13.477 -35.312 -10.969 1 93.44 35 THR B N 1
ATOM 2782 C CA . THR B 1 35 ? -14.102 -35.781 -9.734 1 93.44 35 THR B CA 1
ATOM 2783 C C . THR B 1 35 ? -15.148 -36.844 -10.039 1 93.44 35 THR B C 1
ATOM 2785 O O . THR B 1 35 ? -15.57 -37.562 -9.141 1 93.44 35 THR B O 1
ATOM 2788 N N . SER B 1 36 ? -15.609 -36.844 -11.352 1 95.88 36 SER B N 1
ATOM 2789 C CA . SER B 1 36 ? -16.516 -37.906 -11.805 1 95.88 36 SER B CA 1
ATOM 2790 C C . SER B 1 36 ? -16.156 -38.375 -13.219 1 95.88 36 SER B C 1
ATOM 2792 O O . SER B 1 36 ? -15.523 -37.656 -13.977 1 95.88 36 SER B O 1
ATOM 2794 N N . LYS B 1 37 ? -16.594 -39.562 -13.492 1 95.5 37 LYS B N 1
ATOM 2795 C CA . LYS B 1 37 ? -16.344 -40.125 -14.82 1 95.5 37 LYS B CA 1
ATOM 2796 C C . LYS B 1 37 ? -17.031 -39.312 -15.898 1 95.5 37 LYS B C 1
ATOM 2798 O O . LYS B 1 37 ? -16.5 -39.125 -16.984 1 95.5 37 LYS B O 1
ATOM 2803 N N . GLU B 1 38 ? -18.156 -38.844 -15.508 1 96.94 38 GLU B N 1
ATOM 2804 C CA . GLU B 1 38 ? -18.938 -38.062 -16.453 1 96.94 38 GLU B CA 1
ATOM 2805 C C . GLU B 1 38 ? -18.219 -36.75 -16.812 1 96.94 38 GLU B C 1
ATOM 2807 O O . GLU B 1 38 ? -18.078 -36.406 -17.984 1 96.94 38 GLU B O 1
ATOM 2812 N N . LYS B 1 39 ? -17.75 -36.031 -15.812 1 96.44 39 LYS B N 1
ATOM 2813 C CA . LYS B 1 39 ? -17.031 -34.781 -16.031 1 96.44 39 LYS B CA 1
ATOM 2814 C C . LYS B 1 39 ? -15.75 -35 -16.828 1 96.44 39 LYS B C 1
ATOM 2816 O O . LYS B 1 39 ? -15.438 -34.25 -17.75 1 96.44 39 LYS B O 1
ATOM 2821 N N . ALA B 1 40 ? -15.055 -36.062 -16.469 1 97.81 40 ALA B N 1
ATOM 2822 C CA . ALA B 1 40 ? -13.805 -36.375 -17.141 1 97.81 40 ALA B CA 1
ATOM 2823 C C . ALA B 1 40 ? -14.039 -36.75 -18.594 1 97.81 40 ALA B C 1
ATOM 2825 O O . ALA B 1 40 ? -13.328 -36.281 -19.484 1 97.81 40 ALA B O 1
ATOM 2826 N N . ALA B 1 41 ? -15.055 -37.562 -18.828 1 97.5 41 ALA B N 1
ATOM 2827 C CA . ALA B 1 41 ? -15.383 -38 -20.172 1 97.5 41 ALA B CA 1
ATOM 2828 C C . ALA B 1 41 ? -15.836 -36.812 -21.031 1 97.5 41 ALA B C 1
ATOM 2830 O O . ALA B 1 41 ? -15.523 -36.75 -22.234 1 97.5 41 ALA B O 1
ATOM 2831 N N . ASP B 1 42 ? -16.594 -36 -20.453 1 97.75 42 ASP B N 1
ATOM 2832 C CA . ASP B 1 42 ? -17.062 -34.812 -21.156 1 97.75 42 ASP B CA 1
ATOM 2833 C C . ASP B 1 42 ? -15.891 -33.969 -21.672 1 97.75 42 ASP B C 1
ATOM 2835 O O . ASP B 1 42 ? -15.836 -33.625 -22.844 1 97.75 42 ASP B O 1
ATOM 2839 N N . MET B 1 43 ? -14.922 -33.688 -20.828 1 97.75 43 MET B N 1
ATOM 2840 C CA . MET B 1 43 ? -13.758 -32.906 -21.266 1 97.75 43 MET B CA 1
ATOM 2841 C C . MET B 1 43 ? -12.906 -33.719 -22.234 1 97.75 43 MET B C 1
ATOM 2843 O O . MET B 1 43 ? -12.406 -33.156 -23.219 1 97.75 43 MET B O 1
ATOM 2847 N N . ALA B 1 44 ? -12.781 -34.969 -22.016 1 97.94 44 ALA B N 1
ATOM 2848 C CA . ALA B 1 44 ? -11.961 -35.812 -22.859 1 97.94 44 ALA B CA 1
ATOM 2849 C C . ALA B 1 44 ? -12.492 -35.844 -24.297 1 97.94 44 ALA B C 1
ATOM 2851 O O . ALA B 1 44 ? -11.711 -35.938 -25.25 1 97.94 44 ALA B O 1
ATOM 2852 N N . SER B 1 45 ? -13.789 -35.75 -24.438 1 97.81 45 SER B N 1
ATOM 2853 C CA . SER B 1 45 ? -14.422 -35.812 -25.75 1 97.81 45 SER B CA 1
ATOM 2854 C C . SER B 1 45 ? -13.969 -34.656 -26.641 1 97.81 45 SER B C 1
ATOM 2856 O O . SER B 1 45 ? -14.102 -34.719 -27.859 1 97.81 45 SER B O 1
ATOM 2858 N N . ASP B 1 46 ? -13.438 -33.625 -26.078 1 97.38 46 ASP B N 1
ATOM 2859 C CA . ASP B 1 46 ? -12.992 -32.469 -26.828 1 97.38 46 ASP B CA 1
ATOM 2860 C C . ASP B 1 46 ? -11.625 -32.719 -27.453 1 97.38 46 ASP B C 1
ATOM 2862 O O . ASP B 1 46 ? -11.188 -31.938 -28.312 1 97.38 46 ASP B O 1
ATOM 2866 N N . TYR B 1 47 ? -10.945 -33.844 -27.078 1 97.94 47 TYR B N 1
ATOM 2867 C CA . TYR B 1 47 ? -9.578 -34.094 -27.531 1 97.94 47 TYR B CA 1
ATOM 2868 C C . TYR B 1 47 ? -9.445 -35.5 -28.078 1 97.94 47 TYR B C 1
ATOM 2870 O O . TYR B 1 47 ? -9.672 -36.469 -27.375 1 97.94 47 TYR B O 1
ATOM 2878 N N . GLU B 1 48 ? -9.039 -35.594 -29.297 1 95.31 48 GLU B N 1
ATOM 2879 C CA . GLU B 1 48 ? -8.977 -36.875 -30 1 95.31 48 GLU B CA 1
ATOM 2880 C C . GLU B 1 48 ? -8.102 -37.875 -29.25 1 95.31 48 GLU B C 1
ATOM 2882 O O . GLU B 1 48 ? -6.938 -37.594 -28.953 1 95.31 48 GLU B O 1
ATOM 2887 N N . GLY B 1 49 ? -8.742 -39 -28.906 1 95.12 49 GLY B N 1
ATOM 2888 C CA . GLY B 1 49 ? -7.984 -40.062 -28.312 1 95.12 49 GLY B CA 1
ATOM 2889 C C . GLY B 1 49 ? -7.895 -40 -26.812 1 95.12 49 GLY B C 1
ATOM 2890 O O . GLY B 1 49 ? -7.402 -40.906 -26.156 1 95.12 49 GLY B O 1
ATOM 2891 N N . ALA B 1 50 ? -8.367 -38.938 -26.234 1 98 50 ALA B N 1
ATOM 2892 C CA . ALA B 1 50 ? -8.273 -38.781 -24.797 1 98 50 ALA B CA 1
ATOM 2893 C C . ALA B 1 50 ? -9.266 -39.688 -24.078 1 98 50 ALA B C 1
ATOM 2895 O O . ALA B 1 50 ? -10.391 -39.875 -24.531 1 98 50 ALA B O 1
ATOM 2896 N N . ILE B 1 51 ? -8.867 -40.219 -22.969 1 98.38 51 ILE B N 1
ATOM 2897 C CA . ILE B 1 51 ? -9.711 -41.094 -22.156 1 98.38 51 ILE B CA 1
ATOM 2898 C C . ILE B 1 51 ? -9.977 -40.438 -20.812 1 98.38 51 ILE B C 1
ATOM 2900 O O . ILE B 1 51 ? -9.078 -39.844 -20.203 1 98.38 51 ILE B O 1
ATOM 2904 N N . GLY B 1 52 ? -11.234 -40.562 -20.328 1 98.38 52 GLY B N 1
ATOM 2905 C CA . GLY B 1 52 ? -11.633 -40 -19.062 1 98.38 52 GLY B CA 1
ATOM 2906 C C . GLY B 1 52 ? -11.531 -40.969 -17.906 1 98.38 52 GLY B C 1
ATOM 2907 O O . GLY B 1 52 ? -11.859 -42.156 -18.062 1 98.38 52 GLY B O 1
ATOM 2908 N N . TYR B 1 53 ? -11.016 -40.469 -16.781 1 98.38 53 TYR B N 1
ATOM 2909 C CA . TYR B 1 53 ? -10.906 -41.25 -15.547 1 98.38 53 TYR B CA 1
ATOM 2910 C C . TYR B 1 53 ? -11.5 -40.5 -14.367 1 98.38 53 TYR B C 1
ATOM 2912 O O . TYR B 1 53 ? -11.625 -39.25 -14.406 1 98.38 53 TYR B O 1
ATOM 2920 N N . ASN B 1 54 ? -11.906 -41.188 -13.297 1 97.44 54 ASN B N 1
ATOM 2921 C CA . ASN B 1 54 ? -12.367 -40.5 -12.086 1 97.44 54 ASN B CA 1
ATOM 2922 C C . ASN B 1 54 ? -11.461 -40.812 -10.898 1 97.44 54 ASN B C 1
ATOM 2924 O O . ASN B 1 54 ? -11.742 -40.375 -9.773 1 97.44 54 ASN B O 1
ATOM 2928 N N . GLN B 1 55 ? -10.391 -41.562 -11.188 1 97.31 55 GLN B N 1
ATOM 2929 C CA . GLN B 1 55 ? -9.328 -41.812 -10.234 1 97.31 55 GLN B CA 1
ATOM 2930 C C . GLN B 1 55 ? -7.953 -41.656 -10.875 1 97.31 55 GLN B C 1
ATOM 2932 O O . GLN B 1 55 ? -7.629 -42.375 -11.836 1 97.31 55 GLN B O 1
ATOM 2937 N N . TYR B 1 56 ? -7.141 -40.75 -10.289 1 97.19 56 TYR B N 1
ATOM 2938 C CA . TYR B 1 56 ? -5.895 -40.406 -10.969 1 97.19 56 TYR B CA 1
ATOM 2939 C C . TYR B 1 56 ? -4.906 -41.562 -10.906 1 97.19 56 TYR B C 1
ATOM 2941 O O . TYR B 1 56 ? -4.102 -41.75 -11.82 1 97.19 56 TYR B O 1
ATOM 2949 N N . VAL B 1 57 ? -4.953 -42.406 -9.828 1 97.88 57 VAL B N 1
ATOM 2950 C CA . VAL B 1 57 ? -4.055 -43.531 -9.742 1 97.88 57 VAL B CA 1
ATOM 2951 C C . VAL B 1 57 ? -4.363 -44.531 -10.859 1 97.88 57 VAL B C 1
ATOM 2953 O O . VAL B 1 57 ? -3.449 -45.062 -11.5 1 97.88 57 VAL B O 1
ATOM 2956 N N . GLU B 1 58 ? -5.652 -44.75 -11.109 1 98.12 58 GLU B N 1
ATOM 2957 C CA . GLU B 1 58 ? -6.051 -45.625 -12.227 1 98.12 58 GLU B CA 1
ATOM 2958 C C . GLU B 1 58 ? -5.562 -45.062 -13.555 1 98.12 58 GLU B C 1
ATOM 2960 O O . GLU B 1 58 ? -5.09 -45.812 -14.414 1 98.12 58 GLU B O 1
ATOM 2965 N N . MET B 1 59 ? -5.723 -43.781 -13.672 1 98.5 59 MET B N 1
ATOM 2966 C CA . MET B 1 59 ? -5.25 -43.125 -14.883 1 98.5 59 MET B CA 1
ATOM 2967 C C . MET B 1 59 ? -3.752 -43.344 -15.078 1 98.5 59 MET B C 1
ATOM 2969 O O . MET B 1 59 ? -3.311 -43.688 -16.172 1 98.5 59 MET B O 1
ATOM 2973 N N . LEU B 1 60 ? -2.955 -43.219 -14.023 1 98.5 60 LEU B N 1
ATOM 2974 C CA . LEU B 1 60 ? -1.502 -43.312 -14.086 1 98.5 60 LEU B CA 1
ATOM 2975 C C . LEU B 1 60 ? -1.071 -44.781 -14.312 1 98.5 60 LEU B C 1
ATOM 2977 O O . LEU B 1 60 ? -0.022 -45.031 -14.906 1 98.5 60 LEU B O 1
ATOM 2981 N N . ASP B 1 61 ? -1.894 -45.719 -13.844 1 98.31 61 ASP B N 1
ATOM 2982 C CA . ASP B 1 61 ? -1.619 -47.125 -14.055 1 98.31 61 ASP B CA 1
ATOM 2983 C C . ASP B 1 61 ? -1.916 -47.531 -15.492 1 98.31 61 ASP B C 1
ATOM 2985 O O . ASP B 1 61 ? -1.218 -48.375 -16.062 1 98.31 61 ASP B O 1
ATOM 2989 N N . ALA B 1 62 ? -2.914 -46.938 -16.047 1 98.19 62 ALA B N 1
ATOM 2990 C CA . ALA B 1 62 ? -3.443 -47.375 -17.328 1 98.19 62 ALA B CA 1
ATOM 2991 C C . ALA B 1 62 ? -2.695 -46.719 -18.484 1 98.19 62 ALA B C 1
ATOM 2993 O O . ALA B 1 62 ? -2.645 -47.281 -19.594 1 98.19 62 ALA B O 1
ATOM 2994 N N . GLU B 1 63 ? -2.197 -45.531 -18.219 1 97.75 63 GLU B N 1
ATOM 2995 C CA . GLU B 1 63 ? -1.647 -44.75 -19.297 1 97.75 63 GLU B CA 1
ATOM 2996 C C . GLU B 1 63 ? -0.144 -44.531 -19.125 1 97.75 63 GLU B C 1
ATOM 2998 O O . GLU B 1 63 ? 0.343 -44.344 -18.016 1 97.75 63 GLU B O 1
ATOM 3003 N N . GLU B 1 64 ? 0.598 -44.625 -20.219 1 97.19 64 GLU B N 1
ATOM 3004 C CA . GLU B 1 64 ? 1.993 -44.188 -20.234 1 97.19 64 GLU B CA 1
ATOM 3005 C C . GLU B 1 64 ? 2.109 -42.719 -20.562 1 97.19 64 GLU B C 1
ATOM 3007 O O . GLU B 1 64 ? 2.152 -42.312 -21.734 1 97.19 64 GLU B O 1
ATOM 3012 N N . LEU B 1 65 ? 2.221 -41.938 -19.562 1 98.69 65 LEU B N 1
ATOM 3013 C CA . LEU B 1 65 ? 2.207 -40.5 -19.719 1 98.69 65 LEU B CA 1
ATOM 3014 C C . LEU B 1 65 ? 3.619 -39.938 -19.641 1 98.69 65 LEU B C 1
ATOM 3016 O O . LEU B 1 65 ? 4.422 -40.375 -18.812 1 98.69 65 LEU B O 1
ATOM 3020 N N . ASP B 1 66 ? 3.936 -38.969 -20.5 1 98.69 66 ASP B N 1
ATOM 3021 C CA . ASP B 1 66 ? 5.227 -38.312 -20.484 1 98.69 66 ASP B CA 1
ATOM 3022 C C . ASP B 1 66 ? 5.234 -37.156 -19.484 1 98.69 66 ASP B C 1
ATOM 3024 O O . ASP B 1 66 ? 6.297 -36.75 -19 1 98.69 66 ASP B O 1
ATOM 3028 N N . ALA B 1 67 ? 4.07 -36.625 -19.188 1 98.88 67 ALA B N 1
ATOM 3029 C CA . ALA B 1 67 ? 3.902 -35.562 -18.203 1 98.88 67 ALA B CA 1
ATOM 3030 C C . ALA B 1 67 ? 2.443 -35.438 -17.781 1 98.88 67 ALA B C 1
ATOM 3032 O O . ALA B 1 67 ? 1.547 -35.969 -18.438 1 98.88 67 ALA B O 1
ATOM 3033 N N . VAL B 1 68 ? 2.256 -34.719 -16.641 1 98.88 68 VAL B N 1
ATOM 3034 C CA . VAL B 1 68 ? 0.904 -34.531 -16.125 1 98.88 68 VAL B CA 1
ATOM 3035 C C . VAL B 1 68 ? 0.715 -33.094 -15.695 1 98.88 68 VAL B C 1
ATOM 3037 O O . VAL B 1 68 ? 1.618 -32.469 -15.109 1 98.88 68 VAL B O 1
ATOM 3040 N N . TYR B 1 69 ? -0.416 -32.5 -16 1 98.81 69 TYR B N 1
ATOM 3041 C CA . TYR B 1 69 ? -0.845 -31.188 -15.5 1 98.81 69 TYR B CA 1
ATOM 3042 C C . TYR B 1 69 ? -1.795 -31.344 -14.32 1 98.81 69 TYR B C 1
ATOM 3044 O O . TYR B 1 69 ? -2.807 -32.031 -14.422 1 98.81 69 TYR B O 1
ATOM 3052 N N . ILE B 1 70 ? -1.418 -30.766 -13.242 1 98.5 70 ILE B N 1
ATOM 3053 C CA . ILE B 1 70 ? -2.266 -30.75 -12.055 1 98.5 70 ILE B CA 1
ATOM 3054 C C . ILE B 1 70 ? -2.984 -29.406 -11.953 1 98.5 70 ILE B C 1
ATOM 3056 O O . ILE B 1 70 ? -2.377 -28.391 -11.594 1 98.5 70 ILE B O 1
ATOM 3060 N N . VAL B 1 71 ? -4.281 -29.375 -12.25 1 97.31 71 VAL B N 1
ATOM 3061 C CA . VAL B 1 71 ? -5.09 -28.156 -12.266 1 97.31 71 VAL B CA 1
ATOM 3062 C C . VAL B 1 71 ? -6.305 -28.344 -11.359 1 97.31 71 VAL B C 1
ATOM 3064 O O . VAL B 1 71 ? -7.445 -28.203 -11.805 1 97.31 71 VAL B O 1
ATOM 3067 N N . THR B 1 72 ? -6.078 -28.672 -10.117 1 94.62 72 THR B N 1
ATOM 3068 C CA . THR B 1 72 ? -7.102 -28.891 -9.102 1 94.62 72 THR B CA 1
ATOM 3069 C C . THR B 1 72 ? -7.094 -27.75 -8.078 1 94.62 72 THR B C 1
ATOM 3071 O O . THR B 1 72 ? -6.117 -27 -7.98 1 94.62 72 THR B O 1
ATOM 3074 N N . PRO B 1 73 ? -8.172 -27.625 -7.301 1 92.94 73 PRO B N 1
ATOM 3075 C CA . PRO B 1 73 ? -8.156 -26.641 -6.207 1 92.94 73 PRO B CA 1
ATOM 3076 C C . PRO B 1 73 ? -7.066 -26.938 -5.176 1 92.94 73 PRO B C 1
ATOM 3078 O O . PRO B 1 73 ? -6.586 -28.062 -5.082 1 92.94 73 PRO B O 1
ATOM 3081 N N . PRO B 1 74 ? -6.746 -25.953 -4.395 1 92.31 74 PRO B N 1
ATOM 3082 C CA . PRO B 1 74 ? -5.566 -26.062 -3.535 1 92.31 74 PRO B CA 1
ATOM 3083 C C . PRO B 1 74 ? -5.75 -27.078 -2.416 1 92.31 74 PRO B C 1
ATOM 3085 O O . PRO B 1 74 ? -4.766 -27.625 -1.899 1 92.31 74 PRO B O 1
ATOM 3088 N N . MET B 1 75 ? -6.953 -27.406 -2.102 1 90.31 75 MET B N 1
ATOM 3089 C CA . MET B 1 75 ? -7.168 -28.297 -0.958 1 90.31 75 MET B CA 1
ATOM 3090 C C . MET B 1 75 ? -6.871 -29.734 -1.326 1 90.31 75 MET B C 1
ATOM 3092 O O . MET B 1 75 ? -6.746 -30.594 -0.448 1 90.31 75 MET B O 1
ATOM 3096 N N . VAL B 1 76 ? -6.789 -30.031 -2.672 1 86.81 76 VAL B N 1
ATOM 3097 C CA . VAL B 1 76 ? -6.566 -31.406 -3.109 1 86.81 76 VAL B CA 1
ATOM 3098 C C . VAL B 1 76 ? -5.125 -31.562 -3.59 1 86.81 76 VAL B C 1
ATOM 3100 O O . VAL B 1 76 ? -4.832 -32.438 -4.41 1 86.81 76 VAL B O 1
ATOM 3103 N N . ARG B 1 77 ? -4.129 -31.078 -2.965 1 89.06 77 ARG B N 1
ATOM 3104 C CA . ARG B 1 77 ? -2.721 -31.141 -3.352 1 89.06 77 ARG B CA 1
ATOM 3105 C C . ARG B 1 77 ? -1.939 -32.062 -2.42 1 89.06 77 ARG B C 1
ATOM 3107 O O . ARG B 1 77 ? -2.447 -32.469 -1.376 1 89.06 77 ARG B O 1
ATOM 3114 N N . GLY B 1 78 ? -0.836 -32.438 -2.834 1 93.25 78 GLY B N 1
ATOM 3115 C CA . GLY B 1 78 ? 0.061 -33.25 -2.014 1 93.25 78 GLY B CA 1
ATOM 3116 C C . GLY B 1 78 ? 0.209 -34.656 -2.504 1 93.25 78 GLY B C 1
ATOM 3117 O O . GLY B 1 78 ? 1.248 -35.031 -3.057 1 93.25 78 GLY B O 1
ATOM 3118 N N . GLU B 1 79 ? -0.907 -35.438 -2.387 1 94.94 79 GLU B N 1
ATOM 3119 C CA . GLU B 1 79 ? -0.845 -36.844 -2.734 1 94.94 79 GLU B CA 1
ATOM 3120 C C . GLU B 1 79 ? -0.603 -37.062 -4.227 1 94.94 79 GLU B C 1
ATOM 3122 O O . GLU B 1 79 ? 0.129 -37.969 -4.633 1 94.94 79 GLU B O 1
ATOM 3127 N N . ILE B 1 80 ? -1.191 -36.219 -5.008 1 97.19 80 ILE B N 1
ATOM 3128 C CA . ILE B 1 80 ? -1.031 -36.312 -6.453 1 97.19 80 ILE B CA 1
ATOM 3129 C C . ILE B 1 80 ? 0.431 -36.062 -6.828 1 97.19 80 ILE B C 1
ATOM 3131 O O . ILE B 1 80 ? 1.016 -36.844 -7.586 1 97.19 80 ILE B O 1
ATOM 3135 N N . GLU B 1 81 ? 1.01 -35.031 -6.309 1 97.81 81 GLU B N 1
ATOM 3136 C CA . GLU B 1 81 ? 2.408 -34.688 -6.57 1 97.81 81 GLU B CA 1
ATOM 3137 C C . GLU B 1 81 ? 3.328 -35.844 -6.141 1 97.81 81 GLU B C 1
ATOM 3139 O O . GLU B 1 81 ? 4.223 -36.25 -6.891 1 97.81 81 GLU B O 1
ATOM 3144 N N . LEU B 1 82 ? 3.043 -36.344 -4.922 1 97.19 82 LEU B N 1
ATOM 3145 C CA . LEU B 1 82 ? 3.883 -37.406 -4.387 1 97.19 82 LEU B CA 1
ATOM 3146 C C . LEU B 1 82 ? 3.803 -38.656 -5.258 1 97.19 82 LEU B C 1
ATOM 3148 O O . LEU B 1 82 ? 4.812 -39.344 -5.488 1 97.19 82 LEU B O 1
ATOM 3152 N N . GLU B 1 83 ? 2.633 -39 -5.734 1 97.5 83 GLU B N 1
ATOM 3153 C CA . GLU B 1 83 ? 2.445 -40.125 -6.633 1 97.5 83 GLU B CA 1
ATOM 3154 C C . GLU B 1 83 ? 3.236 -39.938 -7.922 1 97.5 83 GLU B C 1
ATOM 3156 O O . GLU B 1 83 ? 3.904 -40.875 -8.383 1 97.5 83 GLU B O 1
ATOM 3161 N N . LEU B 1 84 ? 3.201 -38.781 -8.5 1 98.25 84 LEU B N 1
ATOM 3162 C CA . LEU B 1 84 ? 3.916 -38.5 -9.742 1 98.25 84 LEU B CA 1
ATOM 3163 C C . LEU B 1 84 ? 5.426 -38.562 -9.531 1 98.25 84 LEU B C 1
ATOM 3165 O O . LEU B 1 84 ? 6.152 -39.094 -10.375 1 98.25 84 LEU B O 1
ATOM 3169 N N . ILE B 1 85 ? 5.898 -38.031 -8.422 1 97.94 85 ILE B N 1
ATOM 3170 C CA . ILE B 1 85 ? 7.32 -38.094 -8.086 1 97.94 85 ILE B CA 1
ATOM 3171 C C . ILE B 1 85 ? 7.766 -39.562 -7.992 1 97.94 85 ILE B C 1
ATOM 3173 O O . ILE B 1 85 ? 8.805 -39.938 -8.539 1 97.94 85 ILE B O 1
ATOM 3177 N N . GLY B 1 86 ? 6.973 -40.375 -7.32 1 97 86 GLY B N 1
ATOM 3178 C CA . GLY B 1 86 ? 7.289 -41.781 -7.176 1 97 86 GLY B CA 1
ATOM 3179 C C . GLY B 1 86 ? 7.379 -42.5 -8.508 1 97 86 GLY B C 1
ATOM 3180 O O . GLY B 1 86 ? 8.164 -43.438 -8.648 1 97 86 GLY B O 1
ATOM 3181 N N . ARG B 1 87 ? 6.641 -42.094 -9.484 1 97.56 87 ARG B N 1
ATOM 3182 C CA . ARG B 1 87 ? 6.582 -42.75 -10.797 1 97.56 87 ARG B CA 1
ATOM 3183 C C . ARG B 1 87 ? 7.574 -42.094 -11.766 1 97.56 87 ARG B C 1
ATOM 3185 O O . ARG B 1 87 ? 7.738 -42.562 -12.891 1 97.56 87 ARG B O 1
ATOM 3192 N N . GLY B 1 88 ? 8.195 -41 -11.328 1 97.75 88 GLY B N 1
ATOM 3193 C CA . GLY B 1 88 ? 9.156 -40.312 -12.172 1 97.75 88 GLY B CA 1
ATOM 3194 C C . GLY B 1 88 ? 8.5 -39.562 -13.32 1 97.75 88 GLY B C 1
ATOM 3195 O O . GLY B 1 88 ? 9.086 -39.438 -14.398 1 97.75 88 GLY B O 1
ATOM 3196 N N . ILE B 1 89 ? 7.281 -39.094 -13.156 1 98.56 89 ILE B N 1
ATOM 3197 C CA . ILE B 1 89 ? 6.555 -38.406 -14.219 1 98.56 89 ILE B CA 1
ATOM 3198 C C . ILE B 1 89 ? 6.605 -36.875 -13.984 1 98.56 89 ILE B C 1
ATOM 3200 O O . ILE B 1 89 ? 6.074 -36.375 -12.984 1 98.56 89 ILE B O 1
ATOM 3204 N N . PRO B 1 90 ? 7.219 -36.125 -14.898 1 98.75 90 PRO B N 1
ATOM 3205 C CA . PRO B 1 90 ? 7.227 -34.656 -14.805 1 98.75 90 PRO B CA 1
ATOM 3206 C C . PRO B 1 90 ? 5.824 -34.062 -14.703 1 98.75 90 PRO B C 1
ATOM 3208 O O . PRO B 1 90 ? 4.867 -34.625 -15.227 1 98.75 90 PRO B O 1
ATOM 3211 N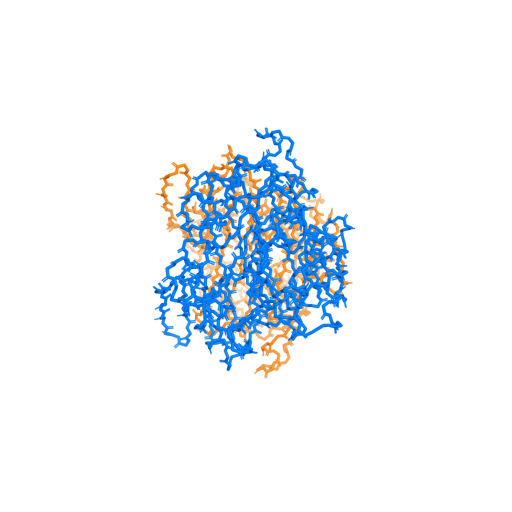 N . PHE B 1 91 ? 5.73 -32.875 -14.016 1 98.81 91 PHE B N 1
ATOM 3212 C CA . PHE B 1 91 ? 4.387 -32.312 -13.953 1 98.81 91 PHE B CA 1
ATOM 3213 C C . PHE B 1 91 ? 4.441 -30.797 -13.852 1 98.81 91 PHE B C 1
ATOM 3215 O O . PHE B 1 91 ? 5.418 -30.234 -13.352 1 98.81 91 PHE B O 1
ATOM 3222 N N . LEU B 1 92 ? 3.447 -30.141 -14.391 1 98.81 92 LEU B N 1
ATOM 3223 C CA . LEU B 1 92 ? 3.094 -28.75 -14.133 1 98.81 92 LEU B CA 1
ATOM 3224 C C . LEU B 1 92 ? 1.906 -28.656 -13.18 1 98.81 92 LEU B C 1
ATOM 3226 O O . LEU B 1 92 ? 0.902 -29.344 -13.367 1 98.81 92 LEU B O 1
ATOM 3230 N N . ILE B 1 93 ? 2.064 -27.875 -12.141 1 98.5 93 ILE B N 1
ATOM 3231 C CA . ILE B 1 93 ? 0.977 -27.688 -11.188 1 98.5 93 ILE B CA 1
ATOM 3232 C C . ILE B 1 93 ? 0.585 -26.219 -11.133 1 98.5 93 ILE B C 1
ATOM 3234 O O . ILE B 1 93 ? 1.451 -25.344 -11.148 1 98.5 93 ILE B O 1
ATOM 3238 N N . GLU B 1 94 ? -0.652 -25.984 -11.117 1 97.81 94 GLU B N 1
ATOM 3239 C CA . GLU B 1 94 ? -1.131 -24.609 -11 1 97.81 94 GLU B CA 1
ATOM 3240 C C . GLU B 1 94 ? -0.968 -24.094 -9.57 1 97.81 94 GLU B C 1
ATOM 3242 O O . GLU B 1 94 ? -1.044 -24.859 -8.617 1 97.81 94 GLU B O 1
ATOM 3247 N N . LYS B 1 95 ? -0.779 -22.859 -9.43 1 97.88 95 LYS B N 1
ATOM 3248 C CA . LYS B 1 95 ? -0.71 -22.188 -8.133 1 97.88 95 LYS B CA 1
ATOM 3249 C C . LYS B 1 95 ? -2.096 -22.078 -7.504 1 97.88 95 LYS B C 1
ATOM 3251 O O . LYS B 1 95 ? -3.107 -22.094 -8.203 1 97.88 95 LYS B O 1
ATOM 3256 N N . PRO B 1 96 ? -2.246 -21.922 -6.18 1 97.5 96 PRO B N 1
ATOM 3257 C CA . PRO B 1 96 ? -1.15 -22.062 -5.219 1 97.5 96 PRO B CA 1
ATOM 3258 C C . PRO B 1 96 ? -0.809 -23.516 -4.922 1 97.5 96 PRO B C 1
ATOM 3260 O O . PRO B 1 96 ? -1.527 -24.422 -5.355 1 97.5 96 PRO B O 1
ATOM 3263 N N . LEU B 1 97 ? 0.309 -23.781 -4.215 1 97.75 97 LEU B N 1
ATOM 3264 C CA . LEU B 1 97 ? 0.794 -25.141 -3.982 1 97.75 97 LEU B CA 1
ATOM 3265 C C . LEU B 1 97 ? 0.021 -25.812 -2.85 1 97.75 97 LEU B C 1
ATOM 3267 O O . LEU B 1 97 ? 0.142 -27.016 -2.639 1 97.75 97 LEU B O 1
ATOM 3271 N N . GLY B 1 98 ? -0.747 -25.016 -2.15 1 96.19 98 GLY B N 1
ATOM 3272 C CA . GLY B 1 98 ? -1.558 -25.5 -1.041 1 96.19 98 GLY B CA 1
ATOM 3273 C C . GLY B 1 98 ? -2.207 -24.375 -0.251 1 96.19 98 GLY B C 1
ATOM 3274 O O . GLY B 1 98 ? -2.189 -23.219 -0.674 1 96.19 98 GLY B O 1
ATOM 3275 N N . THR B 1 99 ? -2.818 -24.812 0.908 1 96.31 99 THR B N 1
ATOM 3276 C CA . THR B 1 99 ? -3.488 -23.844 1.767 1 96.31 99 THR B CA 1
ATOM 3277 C C . THR B 1 99 ? -2.666 -23.578 3.023 1 96.31 99 THR B C 1
ATOM 3279 O O . THR B 1 99 ? -2.871 -22.578 3.701 1 96.31 99 THR B O 1
ATOM 3282 N N . GLU B 1 100 ? -1.811 -24.531 3.293 1 94.25 100 GLU B N 1
ATOM 3283 C CA . GLU B 1 100 ? -0.891 -24.438 4.422 1 94.25 100 GLU B CA 1
ATOM 3284 C C . GLU B 1 100 ? 0.521 -24.859 4.023 1 94.25 100 GLU B C 1
ATOM 3286 O O . GLU B 1 100 ? 0.78 -25.141 2.852 1 94.25 100 GLU B O 1
ATOM 3291 N N . ASP B 1 101 ? 1.416 -24.844 5.016 1 93.38 101 ASP B N 1
ATOM 3292 C CA . ASP B 1 101 ? 2.822 -24.984 4.652 1 93.38 101 ASP B CA 1
ATOM 3293 C C . ASP B 1 101 ? 3.252 -26.453 4.695 1 93.38 101 ASP B C 1
ATOM 3295 O O . ASP B 1 101 ? 4.219 -26.844 4.035 1 93.38 101 ASP B O 1
ATOM 3299 N N . LYS B 1 102 ? 2.586 -27.328 5.312 1 93.38 102 LYS B N 1
ATOM 3300 C CA . LYS B 1 102 ? 3.041 -28.688 5.555 1 93.38 102 LYS B CA 1
ATOM 3301 C C . LYS B 1 102 ? 3.088 -29.484 4.258 1 93.38 102 LYS B C 1
ATOM 3303 O O . LYS B 1 102 ? 4.07 -30.188 3.982 1 93.38 102 LYS B O 1
ATOM 3308 N N . ILE B 1 103 ? 2.109 -29.344 3.457 1 93.62 103 ILE B N 1
ATOM 3309 C CA . ILE B 1 103 ? 1.974 -30.172 2.258 1 93.62 103 ILE B CA 1
ATOM 3310 C C . ILE B 1 103 ? 3.053 -29.781 1.246 1 93.62 103 ILE B C 1
ATOM 3312 O O . ILE B 1 103 ? 3.828 -30.641 0.805 1 93.62 103 ILE B O 1
ATOM 3316 N N . PRO B 1 104 ? 3.18 -28.516 0.909 1 96.56 104 PRO B N 1
ATOM 3317 C CA . PRO B 1 104 ? 4.258 -28.156 -0.013 1 96.56 104 PRO B CA 1
ATOM 3318 C C . PRO B 1 104 ? 5.637 -28.547 0.512 1 96.56 104 PRO B C 1
ATOM 3320 O O . PRO B 1 104 ? 6.504 -28.969 -0.264 1 96.56 104 PRO B O 1
ATOM 3323 N N . ALA B 1 105 ? 5.836 -28.438 1.771 1 96.38 105 ALA B N 1
ATOM 3324 C CA . ALA B 1 105 ? 7.125 -28.781 2.363 1 96.38 105 ALA B CA 1
ATOM 3325 C C . ALA B 1 105 ? 7.426 -30.266 2.18 1 96.38 105 ALA B C 1
ATOM 3327 O O . ALA B 1 105 ? 8.555 -30.641 1.849 1 96.38 1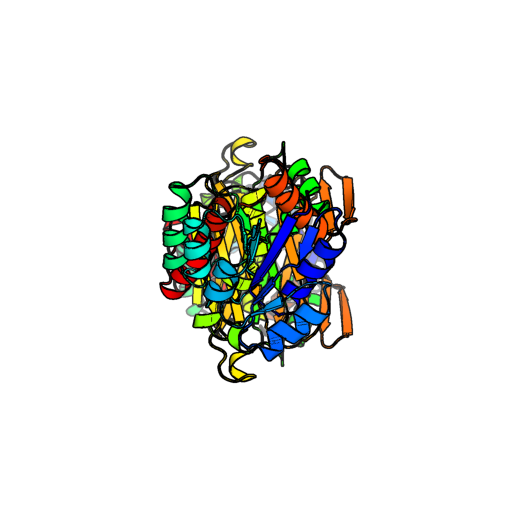05 ALA B O 1
ATOM 3328 N N . LYS B 1 106 ? 6.477 -31.062 2.422 1 96.25 106 LYS B N 1
ATOM 3329 C CA . LYS B 1 106 ? 6.625 -32.5 2.258 1 96.25 106 LYS B CA 1
ATOM 3330 C C . LYS B 1 106 ? 6.93 -32.875 0.807 1 96.25 106 LYS B C 1
ATOM 3332 O O . LYS B 1 106 ? 7.805 -33.688 0.536 1 96.25 106 LYS B O 1
ATOM 3337 N N . VAL B 1 107 ? 6.242 -32.312 -0.076 1 97.75 107 VAL B N 1
ATOM 3338 C CA . VAL B 1 107 ? 6.457 -32.562 -1.498 1 97.75 107 VAL B CA 1
ATOM 3339 C C . VAL B 1 107 ? 7.863 -32.125 -1.894 1 97.75 107 VAL B C 1
ATOM 3341 O O . VAL B 1 107 ? 8.562 -32.844 -2.617 1 97.75 107 VAL B O 1
ATOM 3344 N N . LEU B 1 108 ? 8.25 -30.969 -1.443 1 97.56 108 LEU B N 1
ATOM 3345 C CA . LEU B 1 108 ? 9.57 -30.438 -1.751 1 97.56 108 LEU B CA 1
ATOM 3346 C C . LEU B 1 108 ? 10.664 -31.375 -1.262 1 97.56 108 LEU B C 1
ATOM 3348 O O . LEU B 1 108 ? 11.648 -31.609 -1.965 1 97.56 108 LEU B O 1
ATOM 3352 N N . GLU B 1 109 ? 10.508 -31.859 -0.099 1 97.06 109 GLU B N 1
ATOM 3353 C CA . GLU B 1 109 ? 11.469 -32.812 0.453 1 97.06 109 GLU B CA 1
ATOM 3354 C C . GLU B 1 109 ? 11.656 -34 -0.469 1 97.06 109 GLU B C 1
ATOM 3356 O O . GLU B 1 109 ? 12.781 -34.406 -0.741 1 97.06 109 GLU B O 1
ATOM 3361 N N . ARG B 1 110 ? 10.594 -34.531 -0.923 1 96.31 110 ARG B N 1
ATOM 3362 C CA . ARG B 1 110 ? 10.648 -35.688 -1.823 1 96.31 110 ARG B CA 1
ATOM 3363 C C . ARG B 1 110 ? 11.266 -35.312 -3.164 1 96.31 110 ARG B C 1
ATOM 3365 O O . ARG B 1 110 ? 12 -36.094 -3.762 1 96.31 110 ARG B O 1
ATOM 3372 N N . LEU B 1 111 ? 10.977 -34.156 -3.615 1 96.69 111 LEU B N 1
ATOM 3373 C CA . LEU B 1 111 ? 11.492 -33.656 -4.891 1 96.69 111 LEU B CA 1
ATOM 3374 C C . LEU B 1 111 ? 13.008 -33.469 -4.824 1 96.69 111 LEU B C 1
ATOM 3376 O O . LEU B 1 111 ? 13.703 -33.656 -5.824 1 96.69 111 LEU B O 1
ATOM 3380 N N . ASN B 1 112 ? 13.5 -33.031 -3.717 1 94.5 112 ASN B N 1
ATOM 3381 C CA . ASN B 1 112 ? 14.93 -32.812 -3.535 1 94.5 112 ASN B CA 1
ATOM 3382 C C . ASN B 1 112 ? 15.719 -34.125 -3.697 1 94.5 112 ASN B C 1
ATOM 3384 O O . ASN B 1 112 ? 16.922 -34.094 -3.961 1 94.5 112 ASN B O 1
ATOM 3388 N N . GLU B 1 113 ? 15.039 -35.188 -3.59 1 92.44 113 GLU B N 1
ATOM 3389 C CA . GLU B 1 113 ? 15.672 -36.5 -3.758 1 92.44 113 GLU B CA 1
ATOM 3390 C C . GLU B 1 113 ? 15.578 -36.969 -5.203 1 92.44 113 GLU B C 1
ATOM 3392 O O . GLU B 1 113 ? 16.047 -38.062 -5.535 1 92.44 113 GLU B O 1
ATOM 3397 N N . SER B 1 114 ? 15.016 -36.094 -6.008 1 87.38 114 SER B N 1
ATOM 3398 C CA . SER B 1 114 ? 14.75 -36.5 -7.387 1 87.38 114 SER B CA 1
ATOM 3399 C C . SER B 1 114 ? 15.211 -35.438 -8.367 1 87.38 114 SER B C 1
ATOM 3401 O O . SER B 1 114 ? 15.5 -34.312 -7.969 1 87.38 114 SER B O 1
ATOM 3403 N N . SER B 1 115 ? 15.461 -35.781 -9.578 1 89.38 115 SER B N 1
ATOM 3404 C CA . SER B 1 115 ? 15.766 -34.812 -10.648 1 89.38 115 SER B CA 1
ATOM 3405 C C . SER B 1 115 ? 14.562 -34.625 -11.562 1 89.38 115 SER B C 1
ATOM 3407 O O . SER B 1 115 ? 14.711 -34.312 -12.742 1 89.38 115 SER B O 1
ATOM 3409 N N . LEU B 1 116 ? 13.445 -34.719 -10.945 1 97.38 116 LEU B N 1
ATOM 3410 C CA . LEU B 1 116 ? 12.203 -34.656 -11.711 1 97.38 116 LEU B CA 1
ATOM 3411 C C . LEU B 1 116 ? 11.906 -33.25 -12.18 1 97.38 116 LEU B C 1
ATOM 3413 O O . LEU B 1 116 ? 12.055 -32.281 -11.414 1 97.38 116 LEU B O 1
ATOM 3417 N N . ILE B 1 117 ? 11.445 -33.031 -13.453 1 98.5 117 ILE B N 1
ATOM 3418 C CA . ILE B 1 117 ? 11.102 -31.734 -14.031 1 98.5 117 ILE B CA 1
ATOM 3419 C C . ILE B 1 117 ? 9.734 -31.281 -13.523 1 98.5 117 ILE B C 1
ATOM 3421 O O . ILE B 1 117 ? 8.75 -32 -13.633 1 98.5 117 ILE B O 1
ATOM 3425 N N . THR B 1 118 ? 9.688 -30.125 -12.898 1 98.75 118 THR B N 1
ATOM 3426 C CA . THR B 1 118 ? 8.438 -29.531 -12.453 1 98.75 118 THR B CA 1
ATOM 3427 C C . THR B 1 118 ? 8.32 -28.078 -12.914 1 98.75 118 THR B C 1
ATOM 3429 O O . THR B 1 118 ? 9.336 -27.438 -13.203 1 98.75 118 THR B O 1
ATOM 3432 N N . SER B 1 119 ? 7.145 -27.609 -13.039 1 98.75 119 SER B N 1
ATOM 3433 C CA . SER B 1 119 ? 6.809 -26.219 -13.312 1 98.75 119 SER B CA 1
ATOM 3434 C C . SER B 1 119 ? 5.547 -25.797 -12.57 1 98.75 119 SER B C 1
ATOM 3436 O O . SER B 1 119 ? 4.652 -26.609 -12.336 1 98.75 119 SER B O 1
ATOM 3438 N N . VAL B 1 120 ? 5.512 -24.578 -12.109 1 98.75 120 VAL B N 1
ATOM 3439 C CA . VAL B 1 120 ? 4.344 -24.047 -11.414 1 98.75 120 VAL B CA 1
ATOM 3440 C C . VAL B 1 120 ? 3.74 -22.906 -12.219 1 98.75 120 VAL B C 1
ATOM 3442 O O . VAL B 1 120 ? 4.465 -22.094 -12.789 1 98.75 120 VAL B O 1
ATOM 3445 N N . GLY B 1 121 ? 2.439 -22.797 -12.172 1 98.38 121 GLY B N 1
ATOM 3446 C CA . GLY B 1 121 ? 1.666 -21.922 -13.031 1 98.38 121 GLY B CA 1
ATOM 3447 C C . GLY B 1 121 ? 1.726 -20.453 -12.609 1 98.38 121 GLY B C 1
ATOM 3448 O O . GLY B 1 121 ? 0.693 -19.844 -12.344 1 98.38 121 GLY B O 1
ATOM 3449 N N . TYR B 1 122 ? 2.879 -19.844 -12.609 1 98.62 122 TYR B N 1
ATOM 3450 C CA . TYR B 1 122 ? 3.043 -18.406 -12.445 1 98.62 122 TYR B CA 1
ATOM 3451 C C . TYR B 1 122 ? 3.246 -17.719 -13.797 1 98.62 122 TYR B C 1
ATOM 3453 O O . TYR B 1 122 ? 4.344 -17.25 -14.094 1 98.62 122 TYR B O 1
ATOM 3461 N N . HIS B 1 123 ? 2.17 -17.516 -14.492 1 98.38 123 HIS B N 1
ATOM 3462 C CA . HIS B 1 123 ? 2.18 -17.156 -15.906 1 98.38 123 HIS B CA 1
ATOM 3463 C C . HIS B 1 123 ? 2.693 -15.734 -16.109 1 98.38 123 HIS B C 1
ATOM 3465 O O . HIS B 1 123 ? 3.217 -15.406 -17.172 1 98.38 123 HIS B O 1
ATOM 3471 N N . PHE B 1 124 ? 2.645 -14.859 -15.062 1 98.44 124 PHE B N 1
ATOM 3472 C CA . PHE B 1 124 ? 3.064 -13.477 -15.242 1 98.44 124 PHE B CA 1
ATOM 3473 C C . PHE B 1 124 ? 4.559 -13.398 -15.523 1 98.44 124 PHE B C 1
ATOM 3475 O O . PHE B 1 124 ? 5.031 -12.422 -16.125 1 98.44 124 PHE B O 1
ATOM 3482 N N . ARG B 1 125 ? 5.316 -14.383 -15.07 1 98.5 125 ARG B N 1
ATOM 3483 C CA . ARG B 1 125 ? 6.758 -14.375 -15.312 1 98.5 125 ARG B CA 1
ATOM 3484 C C . ARG B 1 125 ? 7.066 -14.492 -16.797 1 98.5 125 ARG B C 1
ATOM 3486 O O . ARG B 1 125 ? 8.203 -14.266 -17.219 1 98.5 125 ARG B O 1
ATOM 3493 N N . TYR B 1 126 ? 6.078 -14.797 -17.625 1 98.31 126 TYR B N 1
ATOM 3494 C CA . TYR B 1 126 ? 6.297 -15.023 -19.047 1 98.31 126 TYR B CA 1
ATOM 3495 C C . TYR B 1 126 ? 5.773 -13.859 -19.875 1 98.31 126 TYR B C 1
ATOM 3497 O O . TYR B 1 126 ? 5.723 -13.93 -21.109 1 98.31 126 TYR B O 1
ATOM 3505 N N . THR B 1 127 ? 5.344 -12.789 -19.219 1 97.88 127 THR B N 1
ATOM 3506 C CA . THR B 1 127 ? 4.824 -11.641 -19.953 1 97.88 127 THR B CA 1
ATOM 3507 C C . THR B 1 127 ? 5.953 -10.68 -20.312 1 97.88 127 THR B C 1
ATOM 3509 O O . THR B 1 127 ? 6.922 -10.539 -19.578 1 97.88 127 THR B O 1
ATOM 3512 N N . ASP B 1 128 ? 5.766 -9.953 -21.453 1 97 128 ASP B N 1
ATOM 3513 C CA . ASP B 1 128 ? 6.746 -8.977 -21.922 1 97 128 ASP B CA 1
ATOM 3514 C C . ASP B 1 128 ? 6.906 -7.844 -20.906 1 97 128 ASP B C 1
ATOM 3516 O O . ASP B 1 128 ? 8.023 -7.383 -20.656 1 97 128 ASP B O 1
ATOM 3520 N N . SER B 1 129 ? 5.844 -7.43 -20.406 1 97.56 129 SER B N 1
ATOM 3521 C CA . SER B 1 129 ? 5.867 -6.293 -19.484 1 97.56 129 SER B CA 1
ATOM 3522 C C . SER B 1 129 ? 6.695 -6.602 -18.25 1 97.56 129 SER B C 1
ATOM 3524 O O . SER B 1 129 ? 7.43 -5.742 -17.75 1 97.56 129 SER B O 1
ATOM 3526 N N . VAL B 1 130 ? 6.641 -7.812 -17.719 1 97.75 130 VAL B N 1
ATOM 3527 C CA . VAL B 1 130 ? 7.41 -8.203 -16.547 1 97.75 130 VAL B CA 1
ATOM 3528 C C . VAL B 1 130 ? 8.883 -8.336 -16.906 1 97.75 130 VAL B C 1
ATOM 3530 O O . VAL B 1 130 ? 9.766 -7.961 -16.125 1 97.75 130 VAL B O 1
ATOM 3533 N N . GLU B 1 131 ? 9.117 -8.891 -18.094 1 96.5 131 GLU B N 1
ATOM 3534 C CA . GLU B 1 131 ? 10.5 -8.953 -18.562 1 96.5 131 GLU B CA 1
ATOM 3535 C C . GLU B 1 131 ? 11.117 -7.559 -18.641 1 96.5 131 GLU B C 1
ATOM 3537 O O . GLU B 1 131 ? 12.234 -7.34 -18.188 1 96.5 131 GLU B O 1
ATOM 3542 N N . TYR B 1 132 ? 10.367 -6.652 -19.219 1 96.19 132 TYR B N 1
ATOM 3543 C CA . TYR B 1 132 ? 10.836 -5.273 -19.312 1 96.19 132 TYR B CA 1
ATOM 3544 C C . TYR B 1 132 ? 11.039 -4.664 -17.938 1 96.19 132 TYR B C 1
ATOM 3546 O O . TYR B 1 132 ? 12 -3.93 -17.703 1 96.19 132 TYR B O 1
ATOM 3554 N N . LEU B 1 133 ? 10.133 -4.957 -17.062 1 97.69 133 LEU B N 1
ATOM 3555 C CA . LEU B 1 133 ? 10.258 -4.48 -15.688 1 97.69 133 LEU B CA 1
ATOM 3556 C C . LEU B 1 133 ? 11.562 -4.953 -15.062 1 97.69 133 LEU B C 1
ATOM 3558 O O . LEU B 1 133 ? 12.312 -4.152 -14.5 1 97.69 133 LEU B O 1
ATOM 3562 N N . LYS B 1 134 ? 11.844 -6.207 -15.148 1 95.94 134 LYS B N 1
ATOM 3563 C CA . LYS B 1 134 ? 13.062 -6.797 -14.602 1 95.94 134 LYS B CA 1
ATOM 3564 C C . LYS B 1 134 ? 14.305 -6.148 -15.203 1 95.94 134 LYS B C 1
ATOM 3566 O O . LYS B 1 134 ? 15.273 -5.855 -14.492 1 95.94 134 LYS B O 1
ATOM 3571 N N . GLU B 1 135 ? 14.242 -5.914 -16.5 1 95.31 135 GLU B N 1
ATOM 3572 C CA . GLU B 1 135 ? 15.375 -5.312 -17.203 1 95.31 135 GLU B CA 1
ATOM 3573 C C . GLU B 1 135 ? 15.609 -3.875 -16.75 1 95.31 135 GLU B C 1
ATOM 3575 O O . GLU B 1 135 ? 16.75 -3.447 -16.578 1 95.31 135 GLU B O 1
ATOM 3580 N N . ASN B 1 136 ? 14.547 -3.193 -16.516 1 93.94 136 ASN B N 1
ATOM 3581 C CA . ASN B 1 136 ? 14.648 -1.759 -16.281 1 93.94 136 ASN B CA 1
ATOM 3582 C C . ASN B 1 136 ? 14.93 -1.452 -14.812 1 93.94 136 ASN B C 1
ATOM 3584 O O . ASN B 1 136 ? 15.312 -0.334 -14.469 1 93.94 136 ASN B O 1
ATOM 3588 N N . VAL B 1 137 ? 14.656 -2.393 -13.953 1 95.31 137 VAL B N 1
ATOM 3589 C CA . VAL B 1 137 ? 14.969 -2.158 -12.547 1 95.31 137 VAL B CA 1
ATOM 3590 C C . VAL B 1 137 ? 16.453 -2.373 -12.305 1 95.31 137 VAL B C 1
ATOM 3592 O O . VAL B 1 137 ? 17.016 -1.845 -11.336 1 95.31 137 VAL B O 1
ATOM 3595 N N . ASN B 1 138 ? 17.062 -3.092 -13.227 1 90.69 138 ASN B N 1
ATOM 3596 C CA . ASN B 1 138 ? 18.5 -3.324 -13.109 1 90.69 138 ASN B CA 1
ATOM 3597 C C . ASN B 1 138 ? 19.297 -2.027 -13.258 1 90.69 138 ASN B C 1
ATOM 3599 O O . ASN B 1 138 ? 18.938 -1.169 -14.07 1 90.69 138 ASN B O 1
ATOM 3603 N N . GLY B 1 139 ? 20.312 -1.879 -12.438 1 90.06 139 GLY B N 1
ATOM 3604 C CA . GLY B 1 139 ? 21.156 -0.702 -12.531 1 90.06 139 GLY B CA 1
ATOM 3605 C C . GLY B 1 139 ? 20.656 0.466 -11.703 1 90.06 139 GLY B C 1
ATOM 3606 O O . GLY B 1 139 ? 21.219 1.562 -11.758 1 90.06 139 GLY B O 1
ATOM 3607 N N . GLN B 1 140 ? 19.594 0.294 -11.141 1 94.5 140 GLN B N 1
ATOM 3608 C CA . GLN B 1 140 ? 19.078 1.306 -10.234 1 94.5 140 GLN B CA 1
ATOM 3609 C C . GLN B 1 140 ? 19.016 0.782 -8.797 1 94.5 140 GLN B C 1
ATOM 3611 O O . GLN B 1 140 ? 19.125 -0.425 -8.57 1 94.5 140 GLN B O 1
ATOM 3616 N N . THR B 1 141 ? 18.953 1.726 -7.863 1 97.31 141 THR B N 1
ATOM 3617 C CA . THR B 1 141 ? 18.75 1.31 -6.48 1 97.31 141 THR B CA 1
ATOM 3618 C C . THR B 1 141 ? 17.266 1.269 -6.152 1 97.31 141 THR B C 1
ATOM 3620 O O . THR B 1 141 ? 16.578 2.301 -6.172 1 97.31 141 THR B O 1
ATOM 3623 N N . LEU B 1 142 ? 16.781 0.091 -5.926 1 98.31 142 LEU B N 1
ATOM 3624 C CA . LEU B 1 142 ? 15.391 -0.122 -5.555 1 98.31 142 LEU B CA 1
ATOM 3625 C C . LEU B 1 142 ? 15.156 0.217 -4.086 1 98.31 142 LEU B C 1
ATOM 3627 O O . LEU B 1 142 ? 15.898 -0.241 -3.215 1 98.31 142 LEU B O 1
ATOM 3631 N N . GLY B 1 143 ? 14.133 1.035 -3.814 1 98.44 143 GLY B N 1
ATOM 3632 C CA . GLY B 1 143 ? 13.82 1.381 -2.438 1 98.44 143 GLY B CA 1
ATOM 3633 C C . GLY B 1 143 ? 12.594 0.659 -1.904 1 98.44 143 GLY B C 1
ATOM 3634 O O . GLY B 1 143 ? 12.672 -0.042 -0.894 1 98.44 143 GLY B O 1
ATOM 3635 N N . MET B 1 144 ? 11.5 0.842 -2.602 1 98.31 144 MET B N 1
ATOM 3636 C CA . MET B 1 144 ? 10.258 0.293 -2.07 1 98.31 144 MET B CA 1
ATOM 3637 C C . MET B 1 144 ? 9.359 -0.207 -3.195 1 98.31 144 MET B C 1
ATOM 3639 O O . MET B 1 144 ? 9.516 0.201 -4.348 1 98.31 144 MET B O 1
ATOM 3643 N N . VAL B 1 145 ? 8.469 -1.114 -2.811 1 98.94 145 VAL B N 1
ATOM 3644 C CA . VAL B 1 145 ? 7.527 -1.713 -3.756 1 98.94 145 VAL B CA 1
ATOM 3645 C C . VAL B 1 145 ? 6.125 -1.713 -3.16 1 98.94 145 VAL B C 1
ATOM 3647 O O . VAL B 1 145 ? 5.938 -2.076 -1.997 1 98.94 145 VAL B O 1
ATOM 3650 N N . LEU B 1 146 ? 5.133 -1.21 -3.916 1 98.94 146 LEU B N 1
ATOM 3651 C CA . LEU B 1 146 ? 3.725 -1.31 -3.545 1 98.94 146 LEU B CA 1
ATOM 3652 C C . LEU B 1 146 ? 2.967 -2.199 -4.523 1 98.94 146 LEU B C 1
ATOM 3654 O O . LEU B 1 146 ? 2.988 -1.96 -5.734 1 98.94 146 LEU B O 1
ATOM 3658 N N . GLY B 1 147 ? 2.332 -3.217 -4.008 1 98.94 147 GLY B N 1
ATOM 3659 C CA . GLY B 1 147 ? 1.537 -4.121 -4.824 1 98.94 147 GLY B CA 1
ATOM 3660 C C . GLY B 1 147 ? 0.09 -4.211 -4.379 1 98.94 147 GLY B C 1
ATOM 3661 O O . GLY B 1 147 ? -0.239 -3.854 -3.244 1 98.94 147 GLY B O 1
ATOM 3662 N N . LYS B 1 148 ? -0.742 -4.684 -5.305 1 98.88 148 LYS B N 1
ATOM 3663 C CA . LYS B 1 148 ? -2.152 -4.809 -4.949 1 98.88 148 LYS B CA 1
ATOM 3664 C C . LYS B 1 148 ? -2.848 -5.848 -5.824 1 98.88 148 LYS B C 1
ATOM 3666 O O . LYS B 1 148 ? -2.461 -6.059 -6.977 1 98.88 148 LYS B O 1
ATOM 3671 N N . TRP B 1 149 ? -3.789 -6.492 -5.316 1 98.88 149 TRP B N 1
ATOM 3672 C CA . TRP B 1 149 ? -4.777 -7.332 -5.984 1 98.88 149 TRP B CA 1
ATOM 3673 C C . TRP B 1 149 ? -6.184 -7.031 -5.473 1 98.88 149 TRP B C 1
ATOM 3675 O O . TRP B 1 149 ? -6.656 -7.664 -4.527 1 98.88 149 TRP B O 1
ATOM 3685 N N . MET B 1 150 ? -6.891 -6.105 -6.145 1 98.75 150 MET B N 1
ATOM 3686 C CA . MET B 1 150 ? -8.211 -5.621 -5.754 1 98.75 150 MET B CA 1
ATOM 3687 C C . MET B 1 150 ? -9.281 -6.105 -6.727 1 98.75 150 MET B C 1
ATOM 3689 O O . MET B 1 150 ? -9.086 -6.051 -7.945 1 98.75 150 MET B O 1
ATOM 3693 N N . GLY B 1 151 ? -10.367 -6.609 -6.195 1 97.94 151 GLY B N 1
ATOM 3694 C CA . GLY B 1 151 ? -11.406 -7.055 -7.109 1 97.94 151 GLY B CA 1
ATOM 3695 C C . GLY B 1 151 ? -12.656 -7.531 -6.402 1 97.94 151 GLY B C 1
ATOM 3696 O O . GLY B 1 151 ? -12.953 -7.094 -5.289 1 97.94 151 GLY B O 1
ATOM 3697 N N . GLU B 1 152 ? -13.406 -8.328 -7.129 1 97.25 152 GLU B N 1
ATOM 3698 C CA . GLU B 1 152 ? -14.648 -8.914 -6.633 1 97.25 152 GLU B CA 1
ATOM 3699 C C . GLU B 1 152 ? -14.422 -10.328 -6.094 1 97.25 152 GLU B C 1
ATOM 3701 O O . GLU B 1 152 ? -13.359 -10.914 -6.316 1 97.25 152 GLU B O 1
ATOM 3706 N N . MET B 1 153 ? -15.336 -10.82 -5.398 1 96.5 153 MET B N 1
ATOM 3707 C CA . MET B 1 153 ? -15.242 -12.172 -4.867 1 96.5 153 MET B CA 1
ATOM 3708 C C . MET B 1 153 ? -15.492 -13.211 -5.961 1 96.5 153 MET B C 1
ATOM 3710 O O . MET B 1 153 ? -16.516 -13.156 -6.641 1 96.5 153 MET B O 1
ATOM 3714 N N . PRO B 1 154 ? -14.547 -14.141 -6.156 1 94.81 154 PRO B N 1
ATOM 3715 C CA . PRO B 1 154 ? -14.914 -15.289 -6.992 1 94.81 154 PRO B CA 1
ATOM 3716 C C . PRO B 1 154 ? -16.125 -16.062 -6.445 1 94.81 154 PRO B C 1
ATOM 3718 O O . PRO B 1 154 ? -16.234 -16.234 -5.23 1 94.81 154 PRO B O 1
ATOM 3721 N N . MET B 1 155 ? -16.938 -16.578 -7.27 1 93.12 155 MET B N 1
ATOM 3722 C CA . MET B 1 155 ? -18.234 -17.078 -6.816 1 93.12 155 MET B CA 1
ATOM 3723 C C . MET B 1 155 ? -18.188 -18.594 -6.629 1 93.12 155 MET B C 1
ATOM 3725 O O . MET B 1 155 ? -19.156 -19.203 -6.16 1 93.12 155 MET B O 1
ATOM 3729 N N . VAL B 1 156 ? -17.078 -19.188 -6.93 1 91.69 156 VAL B N 1
ATOM 3730 C CA . VAL B 1 156 ? -16.984 -20.625 -6.672 1 91.69 156 VAL B CA 1
ATOM 3731 C C . VAL B 1 156 ? -16.953 -20.875 -5.168 1 91.69 156 VAL B C 1
ATOM 3733 O O . VAL B 1 156 ? -16.234 -20.203 -4.43 1 91.69 156 VAL B O 1
ATOM 3736 N N . GLY B 1 157 ? -17.656 -21.812 -4.645 1 91.44 157 GLY B N 1
ATOM 3737 C CA . GLY B 1 157 ? -17.922 -22.031 -3.232 1 91.44 157 GLY B CA 1
ATOM 3738 C C . GLY B 1 157 ? -16.672 -22.281 -2.41 1 91.44 157 GLY B C 1
ATOM 3739 O O . GLY B 1 157 ? -16.547 -21.766 -1.296 1 91.44 157 GLY B O 1
ATOM 3740 N N . TRP B 1 158 ? -15.727 -23.047 -2.941 1 93.69 158 TRP B N 1
ATOM 3741 C CA . TRP B 1 158 ? -14.555 -23.422 -2.162 1 93.69 158 TRP B CA 1
ATOM 3742 C C . TRP B 1 158 ? -13.656 -22.203 -1.924 1 93.69 158 TRP B C 1
ATOM 3744 O O . TRP B 1 158 ? -12.867 -22.188 -0.978 1 93.69 158 TRP B O 1
ATOM 3754 N N . TRP B 1 159 ? -13.82 -21.188 -2.742 1 95.81 159 TRP B N 1
ATOM 3755 C CA . TRP B 1 159 ? -12.891 -20.062 -2.711 1 95.81 159 TRP B CA 1
ATOM 3756 C C . TRP B 1 159 ? -13.086 -19.219 -1.448 1 95.81 159 TRP B C 1
ATOM 3758 O O . TRP B 1 159 ? -12.117 -18.734 -0.867 1 95.81 159 TRP B O 1
ATOM 3768 N N . ARG B 1 160 ? -14.297 -19.109 -0.961 1 96.69 160 ARG B N 1
ATOM 3769 C CA . ARG B 1 160 ? -14.586 -18.219 0.166 1 96.69 160 ARG B CA 1
ATOM 3770 C C . ARG B 1 160 ? -14.414 -18.953 1.491 1 96.69 160 ARG B C 1
ATOM 3772 O O . ARG B 1 160 ? -14.75 -18.422 2.551 1 96.69 160 ARG B O 1
ATOM 3779 N N . ASP B 1 161 ? -14 -20.172 1.433 1 97.56 161 ASP B N 1
ATOM 3780 C CA . ASP B 1 161 ? -13.688 -20.984 2.605 1 97.56 161 ASP B CA 1
ATOM 3781 C C . ASP B 1 161 ? -12.188 -20.984 2.879 1 97.56 161 ASP B C 1
ATOM 3783 O O . ASP B 1 161 ? -11.406 -21.547 2.096 1 97.56 161 ASP B O 1
ATOM 3787 N N . GLN B 1 162 ? -11.797 -20.484 4.051 1 97.62 162 GLN B N 1
ATOM 3788 C CA . GLN B 1 162 ? -10.391 -20.328 4.414 1 97.62 162 GLN B CA 1
ATOM 3789 C C . GLN B 1 162 ? -9.664 -21.672 4.367 1 97.62 162 GLN B C 1
ATOM 3791 O O . GLN B 1 162 ? -8.531 -21.766 3.881 1 97.62 162 GLN B O 1
ATOM 3796 N N . GLU B 1 163 ? -10.234 -22.734 4.773 1 96.12 163 GLU B N 1
ATOM 3797 C CA . GLU B 1 163 ? -9.602 -24.047 4.832 1 96.12 163 GLU B CA 1
ATOM 3798 C C . GLU B 1 163 ? -9.406 -24.641 3.436 1 96.12 163 GLU B C 1
ATOM 3800 O O . GLU B 1 163 ? -8.531 -25.469 3.225 1 96.12 163 GLU B O 1
ATOM 3805 N N . LYS B 1 164 ? -10.172 -24.156 2.494 1 96.69 164 LYS B N 1
ATOM 3806 C CA . LYS B 1 164 ? -10.141 -24.734 1.158 1 96.69 164 LYS B CA 1
ATOM 3807 C C . LYS B 1 164 ? -9.258 -23.922 0.216 1 96.69 164 LYS B C 1
ATOM 3809 O O . LYS B 1 164 ? -8.555 -24.484 -0.623 1 96.69 164 LYS B O 1
ATOM 3814 N N . SER B 1 165 ? -9.281 -22.609 0.36 1 97 165 SER B N 1
ATOM 3815 C CA . SER B 1 165 ? -8.562 -21.766 -0.589 1 97 165 SER B CA 1
ATOM 3816 C C . SER B 1 165 ? -7.27 -21.234 0.017 1 97 165 SER B C 1
ATOM 3818 O O . SER B 1 165 ? -6.363 -20.812 -0.707 1 97 165 SER B O 1
ATOM 3820 N N . GLY B 1 166 ? -7.16 -21.219 1.337 1 97.06 166 GLY B N 1
ATOM 3821 C CA . GLY B 1 166 ? -6.051 -20.578 2.023 1 97.06 166 GLY B CA 1
ATOM 3822 C C . GLY B 1 166 ? -6.23 -19.078 2.18 1 97.06 166 GLY B C 1
ATOM 3823 O O . GLY B 1 166 ? -5.469 -18.422 2.896 1 97.06 166 GLY B O 1
ATOM 3824 N N . GLY B 1 167 ? -7.297 -18.5 1.508 1 97.94 167 GLY B N 1
ATOM 3825 C CA . GLY B 1 167 ? -7.535 -17.062 1.541 1 97.94 167 GLY B CA 1
ATOM 3826 C C . GLY B 1 167 ? -6.988 -16.344 0.325 1 97.94 167 GLY B C 1
ATOM 3827 O O . GLY B 1 167 ? -6.152 -16.875 -0.402 1 97.94 167 GLY B O 1
ATOM 3828 N N . GLN B 1 168 ? -7.434 -15.117 0.165 1 98.38 168 GLN B N 1
ATOM 3829 C CA . GLN B 1 168 ? -7.129 -14.383 -1.058 1 98.38 168 GLN B CA 1
ATOM 3830 C C . GLN B 1 168 ? -5.625 -14.219 -1.245 1 98.38 168 GLN B C 1
ATOM 3832 O O . GLN B 1 168 ? -5.117 -14.32 -2.363 1 98.38 168 GLN B O 1
ATOM 3837 N N . PHE B 1 169 ? -4.949 -13.891 -0.144 1 98.81 169 PHE B N 1
ATOM 3838 C CA . PHE B 1 169 ? -3.521 -13.617 -0.274 1 98.81 169 PHE B CA 1
ATOM 3839 C C . PHE B 1 169 ? -2.779 -14.844 -0.782 1 98.81 169 PHE B C 1
ATOM 3841 O O . PHE B 1 169 ? -1.886 -14.734 -1.625 1 98.81 169 PHE B O 1
ATOM 3848 N N . ILE B 1 170 ? -3.135 -16 -0.373 1 98.56 170 ILE B N 1
ATOM 3849 C CA . ILE B 1 170 ? -2.512 -17.25 -0.808 1 98.56 170 ILE B CA 1
ATOM 3850 C C . ILE B 1 170 ? -3.01 -17.609 -2.205 1 98.56 170 ILE B C 1
ATOM 3852 O O . ILE B 1 170 ? -2.227 -18.031 -3.061 1 98.56 170 ILE B O 1
ATOM 3856 N N . GLU B 1 171 ? -4.223 -17.422 -2.449 1 98.06 171 GLU B N 1
ATOM 3857 C CA . GLU B 1 171 ? -4.852 -17.953 -3.654 1 98.06 171 GLU B CA 1
ATOM 3858 C C . GLU B 1 171 ? -4.68 -17 -4.836 1 98.06 171 GLU B C 1
ATOM 3860 O O . GLU B 1 171 ? -4.434 -17.438 -5.961 1 98.06 171 GLU B O 1
ATOM 3865 N N . GLN B 1 172 ? -4.887 -15.711 -4.648 1 98.12 172 GLN B N 1
ATOM 3866 C CA . GLN B 1 172 ? -4.863 -14.773 -5.766 1 98.12 172 GLN B CA 1
ATOM 3867 C C . GLN B 1 172 ? -3.641 -13.867 -5.695 1 98.12 172 GLN B C 1
ATOM 3869 O O . GLN B 1 172 ? -2.887 -13.75 -6.664 1 98.12 172 GLN B O 1
ATOM 3874 N N . THR B 1 173 ? -3.455 -13.297 -4.508 1 98.75 173 THR B N 1
ATOM 3875 C CA . THR B 1 173 ? -2.408 -12.289 -4.379 1 98.75 173 THR B CA 1
ATOM 3876 C C . THR B 1 173 ? -1.026 -12.93 -4.469 1 98.75 173 THR B C 1
ATOM 3878 O O . THR B 1 173 ? -0.03 -12.242 -4.691 1 98.75 173 THR B O 1
ATOM 3881 N N . THR B 1 174 ? -0.977 -14.242 -4.414 1 98.81 174 THR B N 1
ATOM 3882 C CA . THR B 1 174 ? 0.27 -14.984 -4.562 1 98.81 174 THR B CA 1
ATOM 3883 C C . THR B 1 174 ? 0.981 -14.594 -5.855 1 98.81 174 THR B C 1
ATOM 3885 O O . THR B 1 174 ? 2.213 -14.617 -5.926 1 98.81 174 THR B O 1
ATOM 3888 N N . HIS B 1 175 ? 0.259 -14.195 -6.891 1 98.88 175 HIS B N 1
ATOM 3889 C CA . HIS B 1 175 ? 0.863 -13.727 -8.133 1 98.88 175 HIS B CA 1
ATOM 3890 C C . HIS B 1 175 ? 1.746 -12.508 -7.887 1 98.88 175 HIS B C 1
ATOM 3892 O O . HIS B 1 175 ? 2.824 -12.391 -8.477 1 98.88 175 HIS B O 1
ATOM 3898 N N . ILE B 1 176 ? 1.293 -11.633 -7.035 1 98.94 176 ILE B N 1
ATOM 3899 C CA . ILE B 1 176 ? 2.025 -10.398 -6.762 1 98.94 176 ILE B CA 1
ATOM 3900 C C . ILE B 1 176 ? 3.219 -10.703 -5.859 1 98.94 176 ILE B C 1
ATOM 3902 O O . ILE B 1 176 ? 4.297 -10.125 -6.031 1 98.94 176 ILE B O 1
ATOM 3906 N N . VAL B 1 177 ? 3.018 -11.594 -4.906 1 98.94 177 VAL B N 1
ATOM 3907 C CA . VAL B 1 177 ? 4.129 -12.047 -4.07 1 98.94 177 VAL B CA 1
ATOM 3908 C C . VAL B 1 177 ? 5.211 -12.672 -4.945 1 98.94 177 VAL B C 1
ATOM 3910 O O . VAL B 1 177 ? 6.398 -12.398 -4.766 1 98.94 177 VAL B O 1
ATOM 3913 N N . ASP B 1 178 ? 4.781 -13.492 -5.848 1 98.94 178 ASP B N 1
ATOM 3914 C CA . ASP B 1 178 ? 5.699 -14.156 -6.766 1 98.94 178 ASP B CA 1
ATOM 3915 C C . ASP B 1 178 ? 6.484 -13.141 -7.594 1 98.94 178 ASP B C 1
ATOM 3917 O O . ASP B 1 178 ? 7.707 -13.25 -7.719 1 98.94 178 ASP B O 1
ATOM 3921 N N . LEU B 1 179 ? 5.812 -12.172 -8.141 1 98.88 179 LEU B N 1
ATOM 3922 C CA . LEU B 1 179 ? 6.484 -11.148 -8.938 1 98.88 179 LEU B CA 1
ATOM 3923 C C . LEU B 1 179 ? 7.449 -10.336 -8.086 1 98.88 179 LEU B C 1
ATOM 3925 O O . LEU B 1 179 ? 8.531 -9.969 -8.547 1 98.88 179 LEU B O 1
ATOM 3929 N N . LEU B 1 180 ? 7.043 -10.047 -6.883 1 98.88 180 LEU B N 1
ATOM 3930 C CA . LEU B 1 180 ? 7.93 -9.344 -5.965 1 98.88 180 LEU B CA 1
ATOM 3931 C C . LEU B 1 180 ? 9.234 -10.102 -5.777 1 98.88 180 LEU B C 1
ATOM 3933 O O . LEU B 1 180 ? 10.32 -9.516 -5.895 1 98.88 180 LEU B O 1
ATOM 3937 N N . ARG B 1 181 ? 9.156 -11.375 -5.5 1 98.81 181 ARG B N 1
ATOM 3938 C CA . ARG B 1 181 ? 10.352 -12.188 -5.32 1 98.81 181 ARG B CA 1
ATOM 3939 C C . ARG B 1 181 ? 11.172 -12.25 -6.602 1 98.81 181 ARG B C 1
ATOM 3941 O O . ARG B 1 181 ? 12.391 -12.086 -6.574 1 98.81 181 ARG B O 1
ATOM 3948 N N . TYR B 1 182 ? 10.484 -12.43 -7.707 1 98.62 182 TYR B N 1
ATOM 3949 C CA . TYR B 1 182 ? 11.102 -12.648 -9.008 1 98.62 182 TYR B CA 1
ATOM 3950 C C . TYR B 1 182 ? 11.883 -11.422 -9.461 1 98.62 182 TYR B C 1
ATOM 3952 O O . TYR B 1 182 ? 12.945 -11.547 -10.086 1 98.62 182 TYR B O 1
ATOM 3960 N N . ILE B 1 183 ? 11.359 -10.258 -9.125 1 98.31 183 ILE B N 1
ATOM 3961 C CA . ILE B 1 183 ? 11.914 -9.016 -9.648 1 98.31 183 ILE B CA 1
ATOM 3962 C C . ILE B 1 183 ? 12.797 -8.359 -8.602 1 98.31 183 ILE B C 1
ATOM 3964 O O . ILE B 1 183 ? 13.836 -7.773 -8.93 1 98.31 183 ILE B O 1
ATOM 3968 N N . CYS B 1 184 ? 12.453 -8.484 -7.301 1 98.12 184 CYS B N 1
ATOM 3969 C CA . CYS B 1 184 ? 13.047 -7.602 -6.305 1 98.12 184 CYS B CA 1
ATOM 3970 C C . CYS B 1 184 ? 13.891 -8.383 -5.309 1 98.12 184 CYS B C 1
ATOM 3972 O O . CYS B 1 184 ? 14.703 -7.805 -4.59 1 98.12 184 CYS B O 1
ATOM 3974 N N . GLY B 1 185 ? 13.672 -9.656 -5.199 1 98 185 GLY B N 1
ATOM 3975 C CA . GLY B 1 185 ? 14.484 -10.445 -4.289 1 98 185 GLY B CA 1
ATOM 3976 C C . GLY B 1 185 ? 13.664 -11.188 -3.246 1 98 185 GLY B C 1
ATOM 3977 O O . GLY B 1 185 ? 12.438 -11.078 -3.221 1 98 185 GLY B O 1
ATOM 3978 N N . GLU B 1 186 ? 14.375 -11.859 -2.35 1 98.81 186 GLU B N 1
ATOM 3979 C CA . GLU B 1 186 ? 13.734 -12.773 -1.411 1 98.81 186 GLU B CA 1
ATOM 3980 C C . GLU B 1 186 ? 13.266 -12.039 -0.159 1 98.81 186 GLU B C 1
ATOM 3982 O O . GLU B 1 186 ? 13.875 -11.055 0.255 1 98.81 186 GLU B O 1
ATOM 3987 N N . VAL B 1 187 ? 12.211 -12.547 0.428 1 98.88 187 VAL B N 1
ATOM 3988 C CA . VAL B 1 187 ? 11.578 -11.945 1.598 1 98.88 187 VAL B CA 1
ATOM 3989 C C . VAL B 1 187 ? 12.227 -12.484 2.871 1 98.88 187 VAL B C 1
ATOM 3991 O O . VAL B 1 187 ? 12.508 -13.68 2.975 1 98.88 187 VAL B O 1
ATOM 3994 N N . GLU B 1 188 ? 12.391 -11.57 3.832 1 98.56 188 GLU B N 1
ATOM 3995 C CA . GLU B 1 188 ? 12.992 -11.953 5.105 1 98.56 188 GLU B CA 1
ATOM 3996 C C . GLU B 1 188 ? 11.961 -11.914 6.234 1 98.56 188 GLU B C 1
ATOM 3998 O O . GLU B 1 188 ? 12.047 -12.703 7.18 1 98.56 188 GLU B O 1
ATOM 4003 N N . GLU B 1 189 ? 11.023 -11.039 6.145 1 98.75 189 GLU B N 1
ATOM 4004 C CA . GLU B 1 189 ? 10.07 -10.82 7.227 1 98.75 189 GLU B CA 1
ATOM 4005 C C . GLU B 1 189 ? 8.719 -10.352 6.688 1 98.75 189 GLU B C 1
ATOM 4007 O O . GLU B 1 189 ? 8.664 -9.594 5.715 1 98.75 189 GLU B O 1
ATOM 4012 N N . VAL B 1 190 ? 7.652 -10.852 7.395 1 98.75 190 VAL B N 1
ATOM 4013 C CA . VAL B 1 190 ? 6.301 -10.531 6.961 1 98.75 190 VAL B CA 1
ATOM 4014 C C . VAL B 1 190 ? 5.457 -10.109 8.164 1 98.75 190 VAL B C 1
ATOM 4016 O O . VAL B 1 190 ? 5.578 -10.688 9.242 1 98.75 190 VAL B O 1
ATOM 4019 N N . TYR B 1 191 ? 4.648 -9.078 8.023 1 98.94 191 TYR B N 1
ATOM 4020 C CA . TYR B 1 191 ? 3.574 -8.734 8.945 1 98.94 191 TYR B CA 1
ATOM 4021 C C . TYR B 1 191 ? 2.273 -8.477 8.195 1 98.94 191 TYR B C 1
ATOM 4023 O O . TYR B 1 191 ? 2.262 -7.777 7.18 1 98.94 191 TYR B O 1
ATOM 4031 N N . ALA B 1 192 ? 1.205 -9.031 8.734 1 98.94 192 ALA B N 1
ATOM 4032 C CA . ALA B 1 192 ? -0.054 -8.922 8 1 98.94 192 ALA B CA 1
ATOM 4033 C C . ALA B 1 192 ? -1.192 -8.5 8.922 1 98.94 192 ALA B C 1
ATOM 4035 O O . ALA B 1 192 ? -1.213 -8.867 10.102 1 98.94 192 ALA B O 1
ATOM 4036 N N . MET B 1 193 ? -2.115 -7.676 8.414 1 98.88 193 MET B N 1
ATOM 4037 C CA . MET B 1 193 ? -3.422 -7.387 9 1 98.88 193 MET B CA 1
ATOM 4038 C C . MET B 1 193 ? -4.543 -7.82 8.062 1 98.88 193 MET B C 1
ATOM 4040 O O . MET B 1 193 ? -4.598 -7.387 6.906 1 98.88 193 MET B O 1
ATOM 4044 N N . TYR B 1 194 ? -5.352 -8.695 8.539 1 98.81 194 TYR B N 1
ATOM 4045 C CA . TYR B 1 194 ? -6.531 -9.117 7.789 1 98.81 194 TYR B CA 1
ATOM 4046 C C . TYR B 1 194 ? -7.809 -8.688 8.508 1 98.81 194 TYR B C 1
ATOM 4048 O O . TYR B 1 194 ? -7.781 -8.367 9.695 1 98.81 194 TYR B O 1
ATOM 4056 N N . GLY B 1 195 ? -8.914 -8.547 7.754 1 98.31 195 GLY B N 1
ATOM 4057 C CA . GLY B 1 195 ? -10.195 -8.195 8.344 1 98.31 195 GLY B CA 1
ATOM 4058 C C . GLY B 1 195 ? -11.375 -8.586 7.477 1 98.31 195 GLY B C 1
ATOM 4059 O O . GLY B 1 195 ? -11.195 -9.117 6.379 1 98.31 195 GLY B O 1
ATOM 4060 N N . ASN B 1 196 ? -12.547 -8.5 7.988 1 98.19 196 ASN B N 1
ATOM 4061 C CA . ASN B 1 196 ? -13.82 -8.727 7.316 1 98.19 196 ASN B CA 1
ATOM 4062 C C . ASN B 1 196 ? -14.742 -7.516 7.438 1 98.19 196 ASN B C 1
ATOM 4064 O O . ASN B 1 196 ? -15.102 -7.109 8.547 1 98.19 196 ASN B O 1
ATOM 4068 N N . GLN B 1 197 ? -15.195 -7.027 6.273 1 98 197 GLN B N 1
ATOM 4069 C CA . GLN B 1 197 ? -16.016 -5.82 6.332 1 98 197 GLN B CA 1
ATOM 4070 C C . GLN B 1 197 ? -17.312 -6.004 5.566 1 98 197 GLN B C 1
ATOM 4072 O O . GLN B 1 197 ? -18.344 -5.453 5.949 1 98 197 GLN B O 1
ATOM 4077 N N . VAL B 1 198 ? -17.281 -6.812 4.484 1 97.94 198 VAL B N 1
ATOM 4078 C CA . VAL B 1 198 ? -18.422 -6.723 3.564 1 97.94 198 VAL B CA 1
ATOM 4079 C C . VAL B 1 198 ? -18.969 -8.117 3.279 1 97.94 198 VAL B C 1
ATOM 4081 O O . VAL B 1 198 ? -20.141 -8.391 3.527 1 97.94 198 VAL B O 1
ATOM 4084 N N . GLN B 1 199 ? -18.188 -9.031 2.877 1 97.06 199 GLN B N 1
ATOM 4085 C CA . GLN B 1 199 ? -18.641 -10.219 2.156 1 97.06 199 GLN B CA 1
ATOM 4086 C C . GLN B 1 199 ? -19.297 -11.211 3.102 1 97.06 199 GLN B C 1
ATOM 4088 O O . GLN B 1 199 ? -20.234 -11.914 2.713 1 97.06 199 GLN B O 1
ATOM 4093 N N . HIS B 1 200 ? -18.797 -11.289 4.348 1 95.5 200 HIS B N 1
ATOM 4094 C CA . HIS B 1 200 ? -19.375 -12.203 5.316 1 95.5 200 HIS B CA 1
ATOM 4095 C C . HIS B 1 200 ? -20.828 -11.828 5.633 1 95.5 200 HIS B C 1
ATOM 4097 O O . HIS B 1 200 ? -21.594 -12.648 6.141 1 95.5 200 HIS B O 1
ATOM 4103 N N . ASN B 1 201 ? -21.203 -10.602 5.379 1 94.88 201 ASN B N 1
ATOM 4104 C CA . ASN B 1 201 ? -22.578 -10.141 5.586 1 94.88 201 ASN B CA 1
ATOM 4105 C C . ASN B 1 201 ? -23.438 -10.359 4.344 1 94.88 201 ASN B C 1
ATOM 4107 O O . ASN B 1 201 ? -24.672 -10.32 4.422 1 94.88 201 ASN B O 1
ATOM 4111 N N . LYS B 1 202 ? -22.859 -10.625 3.268 1 94.56 202 LYS B N 1
ATOM 4112 C CA . LYS B 1 202 ? -23.594 -10.703 2.002 1 94.56 202 LYS B CA 1
ATOM 4113 C C . LYS B 1 202 ? -23.75 -12.148 1.553 1 94.56 202 LYS B C 1
ATOM 4115 O O . LYS B 1 202 ? -24.688 -12.477 0.826 1 94.56 202 LYS B O 1
ATOM 4120 N N . HIS B 1 203 ? -22.812 -12.953 1.877 1 95.31 203 HIS B N 1
ATOM 4121 C CA . HIS B 1 203 ? -22.812 -14.344 1.422 1 95.31 203 HIS B CA 1
ATOM 4122 C C . HIS B 1 203 ? -22.656 -15.305 2.594 1 95.31 203 HIS B C 1
ATOM 4124 O O . HIS B 1 203 ? -21.984 -14.992 3.578 1 95.31 203 HIS B O 1
ATOM 4130 N N . ASP B 1 204 ? -23.141 -16.438 2.418 1 94.25 204 ASP B N 1
ATOM 4131 C CA . ASP B 1 204 ? -23.047 -17.469 3.445 1 94.25 204 ASP B CA 1
ATOM 4132 C C . ASP B 1 204 ? -21.672 -18.141 3.408 1 94.25 204 ASP B C 1
ATOM 4134 O O . ASP B 1 204 ? -21.062 -18.266 2.344 1 94.25 204 ASP B O 1
ATOM 4138 N N . ASN B 1 205 ? -21.219 -18.531 4.535 1 94.62 205 ASN B N 1
ATOM 4139 C CA . ASN B 1 205 ? -20.047 -19.391 4.703 1 94.62 205 ASN B CA 1
ATOM 4140 C C . ASN B 1 205 ? -18.781 -18.719 4.199 1 94.62 205 ASN B C 1
ATOM 4142 O O . ASN B 1 205 ? -17.938 -19.375 3.586 1 94.62 205 ASN B O 1
ATOM 4146 N N . VAL B 1 206 ? -18.75 -17.391 4.281 1 97.56 206 VAL B N 1
ATOM 4147 C CA . VAL B 1 206 ? -17.516 -16.688 3.977 1 97.56 206 VAL B CA 1
ATOM 4148 C C . VAL B 1 206 ? -16.609 -16.688 5.211 1 97.56 206 VAL B C 1
ATOM 4150 O O . VAL B 1 206 ? -16.938 -16.047 6.215 1 97.56 206 VAL B O 1
ATOM 4153 N N . THR B 1 207 ? -15.461 -17.406 5.113 1 98 207 THR B N 1
ATOM 4154 C CA . THR B 1 207 ? -14.547 -17.453 6.25 1 98 207 THR B CA 1
ATOM 4155 C C . THR B 1 207 ? -13.203 -16.828 5.895 1 98 207 THR B C 1
ATOM 4157 O O . THR B 1 207 ? -12.328 -16.688 6.758 1 98 207 THR B O 1
ATOM 4160 N N . VAL B 1 208 ? -13.07 -16.406 4.625 1 98.19 208 VAL B N 1
ATOM 4161 C CA . VAL B 1 208 ? -11.852 -15.742 4.176 1 98.19 208 VAL B CA 1
ATOM 4162 C C . VAL B 1 208 ? -11.938 -14.25 4.488 1 98.19 208 VAL B C 1
ATOM 4164 O O . VAL B 1 208 ? -12.977 -13.617 4.258 1 98.19 208 VAL B O 1
ATOM 4167 N N . PRO B 1 209 ? -10.852 -13.688 5.047 1 98.62 209 PRO B N 1
ATOM 4168 C CA . PRO B 1 209 ? -10.852 -12.227 5.203 1 98.62 209 PRO B CA 1
ATOM 4169 C C . PRO B 1 209 ? -11.016 -11.492 3.877 1 98.62 209 PRO B C 1
ATOM 4171 O O . PRO B 1 209 ? -10.391 -11.867 2.879 1 98.62 209 PRO B O 1
ATOM 4174 N N . ASP B 1 210 ? -11.867 -10.445 3.898 1 98.75 210 ASP B N 1
ATOM 4175 C CA . ASP B 1 210 ? -12.164 -9.828 2.613 1 98.75 210 ASP B CA 1
ATOM 4176 C C . ASP B 1 210 ? -11.344 -8.555 2.42 1 98.75 210 ASP B C 1
ATOM 4178 O O . ASP B 1 210 ? -11.43 -7.906 1.372 1 98.75 210 ASP B O 1
ATOM 4182 N N . ILE B 1 211 ? -10.547 -8.188 3.393 1 98.81 211 ILE B N 1
ATOM 4183 C CA . ILE B 1 211 ? -9.578 -7.098 3.287 1 98.81 211 ILE B CA 1
ATOM 4184 C C . ILE B 1 211 ? -8.258 -7.516 3.938 1 98.81 211 ILE B C 1
ATOM 4186 O O . ILE B 1 211 ? -8.258 -8.289 4.898 1 98.81 211 ILE B O 1
ATOM 4190 N N . GLY B 1 212 ? -7.129 -7.02 3.361 1 98.75 212 GLY B N 1
ATOM 4191 C CA . GLY B 1 212 ? -5.844 -7.387 3.93 1 98.75 212 GLY B CA 1
ATOM 4192 C C . GLY B 1 212 ? -4.695 -6.539 3.41 1 98.75 212 GLY B C 1
ATOM 4193 O O . GLY B 1 212 ? -4.711 -6.109 2.256 1 98.75 212 GLY B O 1
ATOM 4194 N N . THR B 1 213 ? -3.744 -6.289 4.289 1 98.94 213 THR B N 1
ATOM 4195 C CA . THR B 1 213 ? -2.486 -5.664 3.898 1 98.94 213 THR B CA 1
ATOM 4196 C C . THR B 1 213 ? -1.303 -6.379 4.539 1 98.94 213 THR B C 1
ATOM 4198 O O . THR B 1 213 ? -1.389 -6.828 5.684 1 98.94 213 THR B O 1
ATOM 4201 N N . VAL B 1 214 ? -0.239 -6.531 3.77 1 98.94 214 VAL B N 1
ATOM 4202 C CA . VAL B 1 214 ? 0.943 -7.273 4.195 1 98.94 214 VAL B CA 1
ATOM 4203 C C . VAL B 1 214 ? 2.193 -6.426 3.969 1 98.94 214 VAL B C 1
ATOM 4205 O O . VAL B 1 214 ? 2.475 -6.008 2.844 1 98.94 214 VAL B O 1
ATOM 4208 N N . SER B 1 215 ? 2.938 -6.145 5.023 1 98.94 215 SER B N 1
ATOM 4209 C CA . SER B 1 215 ? 4.238 -5.484 4.965 1 98.94 215 SER B CA 1
ATOM 4210 C C . SER B 1 215 ? 5.375 -6.5 4.934 1 98.94 215 SER B C 1
ATOM 4212 O O . SER B 1 215 ? 5.367 -7.469 5.695 1 98.94 215 SER B O 1
ATOM 4214 N N . LEU B 1 216 ? 6.332 -6.234 4.055 1 98.94 216 LEU B N 1
ATOM 4215 C CA . LEU B 1 216 ? 7.43 -7.176 3.881 1 98.94 216 LEU B CA 1
ATOM 4216 C C . LEU B 1 216 ? 8.773 -6.453 3.9 1 98.94 216 LEU B C 1
ATOM 4218 O O . LEU B 1 216 ? 8.898 -5.359 3.352 1 98.94 216 LEU B O 1
ATOM 4222 N N . ARG B 1 217 ? 9.711 -7.066 4.535 1 98.81 217 ARG B N 1
ATOM 4223 C CA . ARG B 1 217 ? 11.125 -6.711 4.387 1 98.81 217 ARG B CA 1
ATOM 4224 C C . ARG B 1 217 ? 11.867 -7.746 3.549 1 98.81 217 ARG B C 1
ATOM 4226 O O . ARG B 1 217 ? 11.773 -8.945 3.816 1 98.81 217 ARG B O 1
ATOM 4233 N N . LEU B 1 218 ? 12.5 -7.309 2.521 1 98.88 218 LEU B N 1
ATOM 4234 C CA . LEU B 1 218 ? 13.312 -8.211 1.71 1 98.88 218 LEU B CA 1
ATOM 4235 C C . LEU B 1 218 ? 14.727 -8.32 2.266 1 98.88 218 LEU B C 1
ATOM 4237 O O . LEU B 1 218 ? 15.172 -7.449 3.016 1 98.88 218 LEU B O 1
ATOM 4241 N N . GLN B 1 219 ? 15.445 -9.32 1.891 1 98.75 219 GLN B N 1
ATOM 4242 C CA . GLN B 1 219 ? 16.797 -9.594 2.379 1 98.75 219 GLN B CA 1
ATOM 4243 C C . GLN B 1 219 ? 17.75 -8.484 1.987 1 98.75 219 GLN B C 1
ATOM 4245 O O . GLN B 1 219 ? 18.703 -8.188 2.719 1 98.75 219 GLN B O 1
ATOM 4250 N N . ASN B 1 220 ? 17.5 -7.816 0.908 1 98 220 ASN B N 1
ATOM 4251 C CA . ASN B 1 220 ? 18.391 -6.773 0.41 1 98 220 ASN B CA 1
ATOM 4252 C C . ASN B 1 220 ? 18.016 -5.406 0.974 1 98 220 ASN B C 1
ATOM 4254 O O . ASN B 1 220 ? 18.516 -4.383 0.5 1 98 220 ASN B O 1
ATOM 4258 N N . GLY B 1 221 ? 17.094 -5.34 1.852 1 97.94 221 GLY B N 1
ATOM 4259 C CA . GLY B 1 221 ? 16.766 -4.102 2.545 1 97.94 221 GLY B CA 1
ATOM 4260 C C . GLY B 1 221 ? 15.531 -3.416 1.992 1 97.94 221 GLY B C 1
ATOM 4261 O O . GLY B 1 221 ? 14.977 -2.52 2.631 1 97.94 221 GLY B O 1
ATOM 4262 N N . VAL B 1 222 ? 15.055 -3.82 0.854 1 98.62 222 VAL B N 1
ATOM 4263 C CA . VAL B 1 222 ? 13.859 -3.256 0.239 1 98.62 222 VAL B CA 1
ATOM 4264 C C . VAL B 1 222 ? 12.648 -3.508 1.136 1 98.62 222 VAL B C 1
ATOM 4266 O O . VAL B 1 222 ? 12.547 -4.555 1.779 1 98.62 222 VAL B O 1
ATOM 4269 N N . ILE B 1 223 ? 11.766 -2.535 1.201 1 98.75 223 ILE B N 1
ATOM 4270 C CA . ILE B 1 223 ? 10.5 -2.672 1.911 1 98.75 223 ILE B CA 1
ATOM 4271 C C . ILE B 1 223 ? 9.352 -2.727 0.907 1 98.75 223 ILE B C 1
ATOM 4273 O O . ILE B 1 223 ? 9.336 -1.976 -0.071 1 98.75 223 ILE B O 1
ATOM 4277 N N . ALA B 1 224 ? 8.438 -3.611 1.16 1 98.94 224 ALA B N 1
ATOM 4278 C CA . ALA B 1 224 ? 7.293 -3.752 0.261 1 98.94 224 ALA B CA 1
ATOM 4279 C C . ALA B 1 224 ? 5.984 -3.809 1.042 1 98.94 224 ALA B C 1
ATOM 4281 O O . ALA B 1 224 ? 5.969 -4.188 2.215 1 98.94 224 ALA B O 1
ATOM 4282 N N . ASN B 1 225 ? 4.965 -3.336 0.425 1 98.94 225 ASN B N 1
ATOM 4283 C CA . ASN B 1 225 ? 3.607 -3.58 0.9 1 98.94 225 ASN B CA 1
ATOM 4284 C C . ASN B 1 225 ? 2.725 -4.164 -0.2 1 98.94 225 ASN B C 1
ATOM 4286 O O . ASN B 1 225 ? 2.727 -3.672 -1.329 1 98.94 225 ASN B O 1
ATOM 4290 N N . LEU B 1 226 ? 2.037 -5.199 0.112 1 98.94 226 LEU B N 1
ATOM 4291 C CA . LEU B 1 226 ? 1.049 -5.816 -0.766 1 98.94 226 LEU B CA 1
ATOM 4292 C C . LEU B 1 226 ? -0.329 -5.824 -0.114 1 98.94 226 LEU B C 1
ATOM 4294 O O . LEU B 1 226 ? -0.487 -6.309 1.009 1 98.94 226 LEU B O 1
ATOM 4298 N N . SER B 1 227 ? -1.358 -5.297 -0.825 1 98.94 227 SER B N 1
ATOM 4299 C CA . SER B 1 227 ? -2.709 -5.227 -0.275 1 98.94 227 SER B CA 1
ATOM 4300 C C . SER B 1 227 ? -3.719 -5.887 -1.206 1 98.94 227 SER B C 1
ATOM 4302 O O . SER B 1 227 ? -3.502 -5.957 -2.418 1 98.94 227 SER B O 1
ATOM 4304 N N . ASN B 1 228 ? -4.766 -6.438 -0.573 1 98.94 228 ASN B N 1
ATOM 4305 C CA . ASN B 1 228 ? -5.781 -7.094 -1.392 1 98.94 228 ASN B CA 1
ATOM 4306 C C . ASN B 1 228 ? -7.172 -6.938 -0.787 1 98.94 228 ASN B C 1
ATOM 4308 O O . ASN B 1 228 ? -7.316 -6.801 0.429 1 98.94 228 ASN B O 1
ATOM 4312 N N . THR B 1 229 ? -8.164 -6.969 -1.638 1 98.81 229 THR B N 1
ATOM 4313 C CA . THR B 1 229 ? -9.562 -7.02 -1.242 1 98.81 229 THR B CA 1
ATOM 4314 C C . THR B 1 229 ? -10.406 -7.68 -2.33 1 98.81 229 THR B C 1
ATOM 4316 O O . THR B 1 229 ? -10 -7.73 -3.492 1 98.81 229 THR B O 1
ATOM 4319 N N . PHE B 1 230 ? -11.492 -8.242 -1.917 1 98.44 230 PHE B N 1
ATOM 4320 C CA . PHE B 1 230 ? -12.461 -8.734 -2.895 1 98.44 230 PHE B CA 1
ATOM 4321 C C . PHE B 1 230 ? -13.852 -8.18 -2.611 1 98.44 230 PHE B C 1
ATOM 4323 O O . PHE B 1 230 ? -14.852 -8.852 -2.844 1 98.44 230 PHE B O 1
ATOM 4330 N N . ILE B 1 231 ? -13.914 -6.941 -2.098 1 98.12 231 ILE B N 1
ATOM 4331 C CA . ILE B 1 231 ? -15.195 -6.375 -1.699 1 98.12 231 ILE B CA 1
ATOM 4332 C C . ILE B 1 231 ? -15.758 -5.523 -2.834 1 98.12 231 ILE B C 1
ATOM 4334 O O . ILE B 1 231 ? -16.859 -4.98 -2.725 1 98.12 231 ILE B O 1
ATOM 4338 N N . LEU B 1 232 ? -15 -5.332 -3.934 1 97.75 232 LEU B N 1
ATOM 4339 C CA . LEU B 1 232 ? -15.414 -4.441 -5.012 1 97.75 232 LEU B CA 1
ATOM 4340 C C . LEU B 1 232 ? -16.594 -5.039 -5.781 1 97.75 232 LEU B C 1
ATOM 4342 O O . LEU B 1 232 ? -16.766 -6.258 -5.809 1 97.75 232 LEU B O 1
ATOM 4346 N N . PRO B 1 233 ? -17.375 -4.137 -6.434 1 96.12 233 PRO B N 1
ATOM 4347 C CA . PRO B 1 233 ? -18.453 -4.629 -7.289 1 96.12 233 PRO B CA 1
ATOM 4348 C C . PRO B 1 233 ? -17.953 -5.426 -8.484 1 96.12 233 PRO B C 1
ATOM 4350 O O . PRO B 1 233 ? -16.781 -5.305 -8.859 1 96.12 233 PRO B O 1
ATOM 4353 N N . SER B 1 234 ? -18.891 -6.145 -9.016 1 94 234 SER B N 1
ATOM 4354 C CA . SER B 1 234 ? -18.578 -6.973 -10.172 1 94 234 SER B CA 1
ATOM 4355 C C . SER B 1 234 ? -17.984 -6.145 -11.305 1 94 234 SER B C 1
ATOM 4357 O O . SER B 1 234 ? -18.469 -5.059 -11.609 1 94 234 SER B O 1
ATOM 4359 N N . GLY B 1 235 ? -16.938 -6.668 -11.82 1 93.12 235 GLY B N 1
ATOM 4360 C CA . GLY B 1 235 ? -16.312 -6.043 -12.977 1 93.12 235 GLY B CA 1
ATOM 4361 C C . GLY B 1 235 ? -15.273 -5.004 -12.617 1 93.12 235 GLY B C 1
ATOM 4362 O O . GLY B 1 235 ? -14.586 -4.477 -13.492 1 93.12 235 GLY B O 1
ATOM 4363 N N . MET B 1 236 ? -15.164 -4.707 -11.391 1 95.62 236 MET B N 1
ATOM 4364 C CA . MET B 1 236 ? -14.188 -3.717 -10.961 1 95.62 236 MET B CA 1
ATOM 4365 C C . MET B 1 236 ? -12.969 -4.391 -10.344 1 95.62 236 MET B C 1
ATOM 4367 O O . MET B 1 236 ? -13.094 -5.402 -9.648 1 95.62 236 MET B O 1
ATOM 4371 N N . GLY B 1 237 ? -11.773 -3.752 -10.617 1 95.94 237 GLY B N 1
ATOM 4372 C CA . GLY B 1 237 ? -10.57 -4.273 -9.984 1 95.94 237 GLY B CA 1
ATOM 4373 C C . GLY B 1 237 ? -9.312 -3.523 -10.383 1 95.94 237 GLY B C 1
ATOM 4374 O O . GLY B 1 237 ? -9.336 -2.707 -11.305 1 95.94 237 GLY B O 1
ATOM 4375 N N . GLU B 1 238 ? -8.266 -3.688 -9.625 1 97.25 238 GLU B N 1
ATOM 4376 C CA . GLU B 1 238 ? -6.922 -3.17 -9.852 1 97.25 238 GLU B CA 1
ATOM 4377 C C . GLU B 1 238 ? -5.863 -4.199 -9.461 1 97.25 238 GLU B C 1
ATOM 4379 O O . GLU B 1 238 ? -5.828 -4.656 -8.32 1 97.25 238 GLU B O 1
ATOM 4384 N N . VAL B 1 239 ? -5.027 -4.527 -10.391 1 98.44 239 VAL B N 1
ATOM 4385 C CA . VAL B 1 239 ? -3.881 -5.395 -10.156 1 98.44 239 VAL B CA 1
ATOM 4386 C C . VAL B 1 239 ? -2.598 -4.688 -10.586 1 98.44 239 VAL B C 1
ATOM 4388 O O . VAL B 1 239 ? -2.541 -4.094 -11.664 1 98.44 239 VAL B O 1
ATOM 4391 N N . GLY B 1 240 ? -1.588 -4.73 -9.68 1 98.62 240 GLY B N 1
ATOM 4392 C CA . GLY B 1 240 ? -0.38 -4.031 -10.086 1 98.62 240 GLY B CA 1
ATOM 4393 C C . GLY B 1 240 ? 0.759 -4.184 -9.094 1 98.62 240 GLY B C 1
ATOM 4394 O O . GLY B 1 240 ? 0.572 -4.73 -8.008 1 98.62 240 GLY B O 1
ATOM 4395 N N . LEU B 1 241 ? 1.905 -3.799 -9.492 1 98.81 241 LEU B N 1
ATOM 4396 C CA . LEU B 1 241 ? 3.166 -3.738 -8.758 1 98.81 241 LEU B CA 1
ATOM 4397 C C . LEU B 1 241 ? 3.955 -2.49 -9.141 1 98.81 241 LEU B C 1
ATOM 4399 O O . LEU B 1 241 ? 4.359 -2.334 -10.297 1 98.81 241 LEU B O 1
ATOM 4403 N N . LYS B 1 242 ? 4.117 -1.621 -8.211 1 98.88 242 LYS B N 1
ATOM 4404 C CA . LYS B 1 242 ? 4.789 -0.352 -8.477 1 98.88 242 LYS B CA 1
ATOM 4405 C C . LYS B 1 242 ? 6.113 -0.264 -7.723 1 98.88 242 LYS B C 1
ATOM 4407 O O . LYS B 1 242 ? 6.156 -0.446 -6.504 1 98.88 242 LYS B O 1
ATOM 4412 N N . LEU B 1 243 ? 7.199 0.02 -8.445 1 98.81 243 LEU B N 1
ATOM 4413 C CA . LEU B 1 243 ? 8.539 0.093 -7.879 1 98.81 243 LEU B CA 1
ATOM 4414 C C . LEU B 1 243 ? 9.031 1.536 -7.828 1 98.81 243 LEU B C 1
ATOM 4416 O O . LEU B 1 243 ? 8.914 2.271 -8.812 1 98.81 243 LEU B O 1
ATOM 4420 N N . TYR B 1 244 ? 9.539 1.92 -6.719 1 98.62 244 TYR B N 1
ATOM 4421 C CA . TYR B 1 244 ? 10.164 3.225 -6.527 1 98.62 244 TYR B CA 1
ATOM 4422 C C . TYR B 1 244 ? 11.68 3.094 -6.406 1 98.62 244 TYR B C 1
ATOM 4424 O O . TYR B 1 244 ? 12.18 2.385 -5.531 1 98.62 244 TYR B O 1
ATOM 4432 N N . THR B 1 245 ? 12.391 3.746 -7.277 1 97.94 245 THR B N 1
ATOM 4433 C CA . THR B 1 245 ? 13.852 3.676 -7.309 1 97.94 245 THR B CA 1
ATOM 4434 C C . THR B 1 245 ? 14.461 5.074 -7.254 1 97.94 245 THR B C 1
ATOM 4436 O O . THR B 1 245 ? 13.742 6.074 -7.32 1 97.94 245 THR B O 1
ATOM 4439 N N . ASP B 1 246 ? 15.789 5.109 -7.098 1 97.19 246 ASP B N 1
ATOM 4440 C CA . ASP B 1 246 ? 16.5 6.383 -7.086 1 97.19 246 ASP B CA 1
ATOM 4441 C C . ASP B 1 246 ? 16.469 7.047 -8.461 1 97.19 246 ASP B C 1
ATOM 4443 O O . ASP B 1 246 ? 16.859 8.211 -8.602 1 97.19 246 ASP B O 1
ATOM 4447 N N . LYS B 1 247 ? 15.93 6.344 -9.492 1 96.75 247 LYS B N 1
ATOM 4448 C CA . LYS B 1 247 ? 15.898 6.922 -10.836 1 96.75 247 LYS B CA 1
ATOM 4449 C C . LYS B 1 247 ? 14.461 7.18 -11.289 1 96.75 247 LYS B C 1
ATOM 4451 O O . LYS B 1 247 ? 14.234 7.789 -12.336 1 96.75 247 LYS B O 1
ATOM 4456 N N . GLY B 1 248 ? 13.492 6.723 -10.539 1 97.31 248 GLY B N 1
ATOM 4457 C CA . GLY B 1 248 ? 12.117 6.992 -10.93 1 97.31 248 GLY B CA 1
ATOM 4458 C C . GLY B 1 248 ? 11.148 5.902 -10.5 1 97.31 248 GLY B C 1
ATOM 4459 O O . GLY B 1 248 ? 11.312 5.309 -9.43 1 97.31 248 GLY B O 1
ATOM 4460 N N . ILE B 1 249 ? 10.055 5.801 -11.281 1 98.5 249 ILE B N 1
ATOM 4461 C CA . ILE B 1 249 ? 8.945 4.934 -10.914 1 98.5 249 ILE B CA 1
ATOM 4462 C C . ILE B 1 249 ? 8.664 3.945 -12.047 1 98.5 249 ILE B C 1
ATOM 4464 O O . ILE B 1 249 ? 8.602 4.336 -13.219 1 98.5 249 ILE B O 1
ATOM 4468 N N . LEU B 1 250 ? 8.633 2.678 -11.75 1 98.38 250 LEU B N 1
ATOM 4469 C CA . LEU B 1 250 ? 8.172 1.629 -12.648 1 98.38 250 LEU B CA 1
ATOM 4470 C C . LEU B 1 250 ? 6.832 1.065 -12.188 1 98.38 250 LEU B C 1
ATOM 4472 O O . LEU B 1 250 ? 6.73 0.526 -11.078 1 98.38 250 LEU B O 1
ATOM 4476 N N . ASP B 1 251 ? 5.812 1.205 -13.055 1 98.62 251 ASP B N 1
ATOM 4477 C CA . ASP B 1 251 ? 4.434 0.896 -12.672 1 98.62 251 ASP B CA 1
ATOM 4478 C C . ASP B 1 251 ? 3.854 -0.202 -13.562 1 98.62 251 ASP B C 1
ATOM 4480 O O . ASP B 1 251 ? 3.355 0.076 -14.656 1 98.62 251 ASP B O 1
ATOM 4484 N N . TRP B 1 252 ? 3.912 -1.459 -13.062 1 98.81 252 TRP B N 1
ATOM 4485 C CA . TRP B 1 252 ? 3.303 -2.592 -13.75 1 98.81 252 TRP B CA 1
ATOM 4486 C C . TRP B 1 252 ? 1.833 -2.736 -13.359 1 98.81 252 TRP B C 1
ATOM 4488 O O . TRP B 1 252 ? 1.495 -2.748 -12.18 1 98.81 252 TRP B O 1
ATOM 4498 N N . GLN B 1 253 ? 0.918 -2.914 -14.352 1 98.31 253 GLN B N 1
ATOM 4499 C CA . GLN B 1 253 ? -0.52 -2.895 -14.102 1 98.31 253 GLN B CA 1
ATOM 4500 C C . GLN B 1 253 ? -1.199 -4.121 -14.703 1 98.31 253 GLN B C 1
ATOM 4502 O O . GLN B 1 253 ? -2.221 -4 -15.383 1 98.31 253 GLN B O 1
ATOM 4507 N N . GLY B 1 254 ? -0.634 -5.238 -14.562 1 96.62 254 GLY B N 1
ATOM 4508 C CA . GLY B 1 254 ? -1.252 -6.496 -14.953 1 96.62 254 GLY B CA 1
ATOM 4509 C C . GLY B 1 254 ? -0.955 -6.887 -16.391 1 96.62 254 GLY B C 1
ATOM 4510 O O . GLY B 1 254 ? -0.63 -8.047 -16.656 1 96.62 254 GLY B O 1
ATOM 4511 N N . ASP B 1 255 ? -1.053 -5.938 -17.281 1 96.31 255 ASP B N 1
ATOM 4512 C CA . ASP B 1 255 ? -0.82 -6.254 -18.688 1 96.31 255 ASP B CA 1
ATOM 4513 C C . ASP B 1 255 ? -0.021 -5.148 -19.375 1 96.31 255 ASP B C 1
ATOM 4515 O O . ASP B 1 255 ? 0.119 -5.148 -20.609 1 96.31 255 ASP B O 1
ATOM 4519 N N . LYS B 1 256 ? 0.403 -4.234 -18.578 1 97.81 256 LYS B N 1
ATOM 4520 C CA . LYS B 1 256 ? 1.201 -3.141 -19.125 1 97.81 256 LYS B CA 1
ATOM 4521 C C . LYS B 1 256 ? 2.188 -2.607 -18.094 1 97.81 256 LYS B C 1
ATOM 4523 O O . LYS B 1 256 ? 2.01 -2.82 -16.891 1 97.81 256 LYS B O 1
ATOM 4528 N N . LEU B 1 257 ? 3.219 -1.997 -18.594 1 98.44 257 LEU B N 1
ATOM 4529 C CA . LEU B 1 257 ? 4.254 -1.371 -17.781 1 98.44 257 LEU B CA 1
ATOM 4530 C C . LEU B 1 257 ? 4.453 0.087 -18.188 1 98.44 257 LEU B C 1
ATOM 4532 O O . LEU B 1 257 ? 4.629 0.393 -19.359 1 98.44 257 LEU B O 1
ATOM 4536 N N . GLU B 1 258 ? 4.312 0.961 -17.25 1 98.38 258 GLU B N 1
ATOM 4537 C CA . GLU B 1 258 ? 4.656 2.365 -17.438 1 98.38 258 GLU B CA 1
ATOM 4538 C C . GLU B 1 258 ? 5.922 2.734 -16.672 1 98.38 258 GLU B C 1
ATOM 4540 O O . GLU B 1 258 ? 6.047 2.42 -15.484 1 98.38 258 GLU B O 1
ATOM 4545 N N . ILE B 1 259 ? 6.855 3.348 -17.312 1 97.56 259 ILE B N 1
ATOM 4546 C CA . ILE B 1 259 ? 8.125 3.738 -16.719 1 97.56 259 ILE B CA 1
ATOM 4547 C C . ILE B 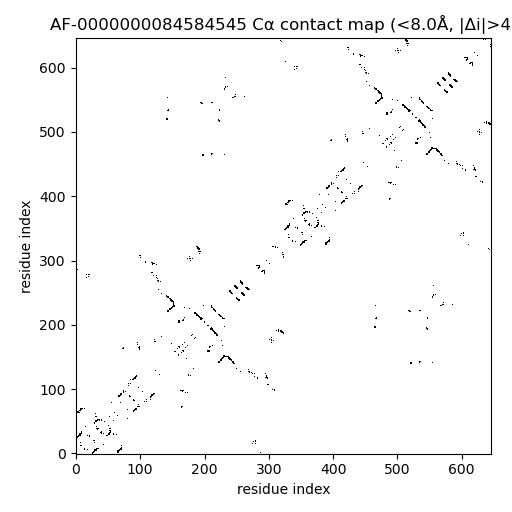1 259 ? 8.281 5.258 -16.781 1 97.56 259 ILE B C 1
ATOM 4549 O O . ILE B 1 259 ? 8.117 5.863 -17.828 1 97.56 259 ILE B O 1
ATOM 4553 N N . ASP B 1 260 ? 8.398 5.848 -15.664 1 97.31 260 ASP B N 1
ATOM 4554 C CA . ASP B 1 260 ? 8.758 7.258 -15.539 1 97.31 260 ASP B CA 1
ATOM 4555 C C . ASP B 1 260 ? 10.148 7.418 -14.914 1 97.31 260 ASP B C 1
ATOM 4557 O O . ASP B 1 260 ? 10.289 7.398 -13.688 1 97.31 260 ASP B O 1
ATOM 4561 N N . GLN B 1 261 ? 11.133 7.609 -15.766 1 92.06 261 GLN B N 1
ATOM 4562 C CA . GLN B 1 261 ? 12.523 7.699 -15.328 1 92.06 261 GLN B CA 1
ATOM 4563 C C . GLN B 1 261 ? 13.258 8.828 -16.047 1 92.06 261 GLN B C 1
ATOM 4565 O O . GLN B 1 261 ? 13.172 8.945 -17.281 1 92.06 261 GLN B O 1
ATOM 4570 N N . GLU B 1 262 ? 13.961 9.617 -15.234 1 80.75 262 GLU B N 1
ATOM 4571 C CA . GLU B 1 262 ? 14.844 10.648 -15.758 1 80.75 262 GLU B CA 1
ATOM 4572 C C . GLU B 1 262 ? 14.109 11.547 -16.75 1 80.75 262 GLU B C 1
ATOM 4574 O O . GLU B 1 262 ? 14.641 11.859 -17.828 1 80.75 262 GLU B O 1
ATOM 4579 N N . GLY B 1 263 ? 12.875 11.82 -16.438 1 80.69 263 GLY B N 1
ATOM 4580 C CA . GLY B 1 263 ? 12.117 12.742 -17.266 1 80.69 263 GLY B CA 1
ATOM 4581 C C . GLY B 1 263 ? 11.516 12.094 -18.484 1 80.69 263 GLY B C 1
ATOM 4582 O O . GLY B 1 263 ? 10.844 12.758 -19.281 1 80.69 263 GLY B O 1
ATOM 4583 N N . ILE B 1 264 ? 11.703 10.852 -18.734 1 90.31 264 ILE B N 1
ATOM 4584 C CA . ILE B 1 264 ? 11.188 10.125 -19.891 1 90.31 264 ILE B CA 1
ATOM 4585 C C . ILE B 1 264 ? 10.109 9.148 -19.453 1 90.31 264 ILE B C 1
ATOM 4587 O O . ILE B 1 264 ? 10.312 8.359 -18.516 1 90.31 264 ILE B O 1
ATOM 4591 N N . LYS B 1 265 ? 8.992 9.25 -20.141 1 94.31 265 LYS B N 1
ATOM 4592 C CA . LYS B 1 265 ? 7.898 8.312 -19.891 1 94.31 265 LYS B CA 1
ATOM 4593 C C . LYS B 1 265 ? 7.75 7.328 -21.047 1 94.31 265 LYS B C 1
ATOM 4595 O O . LYS B 1 265 ? 7.676 7.734 -22.203 1 94.31 265 LYS B O 1
ATOM 4600 N N . THR B 1 266 ? 7.789 6.047 -20.719 1 96.12 266 THR B N 1
ATOM 4601 C CA . THR B 1 266 ? 7.602 4.98 -21.703 1 96.12 266 THR B CA 1
ATOM 4602 C C . THR B 1 266 ? 6.543 3.99 -21.219 1 96.12 266 THR B C 1
ATOM 4604 O O . THR B 1 266 ? 6.273 3.893 -20.016 1 96.12 266 THR B O 1
ATOM 4607 N N . ALA B 1 267 ? 5.859 3.4 -22.172 1 96.81 267 ALA B N 1
ATOM 4608 C CA . ALA B 1 267 ? 4.863 2.379 -21.859 1 96.81 267 ALA B CA 1
ATOM 4609 C C . ALA B 1 267 ? 5.051 1.146 -22.75 1 96.81 267 ALA B C 1
ATOM 4611 O O . ALA B 1 267 ? 5.355 1.266 -23.938 1 96.81 267 ALA B O 1
ATOM 4612 N N . TYR B 1 268 ? 4.879 -0.032 -22.109 1 96.31 268 TYR B N 1
ATOM 4613 C CA . TYR B 1 268 ? 4.945 -1.326 -22.781 1 96.31 268 TYR B CA 1
ATOM 4614 C C . TYR B 1 268 ? 3.68 -2.137 -22.531 1 96.31 268 TYR B C 1
ATOM 4616 O O . TYR B 1 268 ? 3.178 -2.182 -21.406 1 96.31 268 TYR B O 1
ATOM 4624 N N . LYS B 1 269 ? 3.186 -2.715 -23.562 1 96.44 269 LYS B N 1
ATOM 4625 C CA . LYS B 1 269 ? 2.023 -3.588 -23.422 1 96.44 269 LYS B CA 1
ATOM 4626 C C . LYS B 1 269 ? 2.369 -5.027 -23.797 1 96.44 269 LYS B C 1
ATOM 4628 O O . LYS B 1 269 ? 3.145 -5.266 -24.734 1 96.44 269 LYS B O 1
ATOM 4633 N N . ASP B 1 270 ? 1.765 -5.902 -23.094 1 97.06 270 ASP B N 1
ATOM 4634 C CA . ASP B 1 270 ? 1.964 -7.312 -23.406 1 97.06 270 ASP B CA 1
ATOM 4635 C C . ASP B 1 270 ? 1.422 -7.648 -24.797 1 97.06 270 ASP B C 1
ATOM 4637 O O . ASP B 1 270 ? 0.354 -7.168 -25.188 1 97.06 270 ASP B O 1
ATOM 4641 N N . THR B 1 271 ? 2.164 -8.461 -25.531 1 95.31 271 THR B N 1
ATOM 4642 C CA . THR B 1 271 ? 1.739 -8.82 -26.875 1 95.31 271 THR B CA 1
ATOM 4643 C C . THR B 1 271 ? 1.476 -10.32 -26.984 1 95.31 271 THR B C 1
ATOM 4645 O O . THR B 1 271 ? 0.665 -10.758 -27.797 1 95.31 271 THR B O 1
ATOM 4648 N N . ASP B 1 272 ? 2.139 -11.039 -26.156 1 93.12 272 ASP B N 1
ATOM 4649 C CA . ASP B 1 272 ? 2.035 -12.492 -26.266 1 93.12 272 ASP B CA 1
ATOM 4650 C C . ASP B 1 272 ? 1.15 -13.062 -25.156 1 93.12 272 ASP B C 1
ATOM 4652 O O . ASP B 1 272 ? 0.948 -12.43 -24.125 1 93.12 272 ASP B O 1
ATOM 4656 N N . ASN B 1 273 ? 0.647 -14.273 -25.422 1 97 273 ASN B N 1
ATOM 4657 C CA . ASN B 1 273 ? -0.1 -15.031 -24.422 1 97 273 ASN B CA 1
ATOM 4658 C C . ASN B 1 273 ? 0.832 -15.75 -23.453 1 97 273 ASN B C 1
ATOM 4660 O O . ASN B 1 273 ? 1.492 -16.719 -23.828 1 97 273 ASN B O 1
ATOM 4664 N N . PRO B 1 274 ? 0.828 -15.305 -22.25 1 97.81 274 PRO B N 1
ATOM 4665 C CA . PRO B 1 274 ? 1.799 -15.883 -21.312 1 97.81 274 PRO B CA 1
ATOM 4666 C C . PRO B 1 274 ? 1.527 -17.359 -21.016 1 97.81 274 PRO B C 1
ATOM 4668 O O . PRO B 1 274 ? 2.447 -18.094 -20.672 1 97.81 274 PRO B O 1
ATOM 4671 N N . TYR B 1 275 ? 0.33 -17.812 -21.172 1 98.31 275 TYR B N 1
ATOM 4672 C CA . TYR B 1 275 ? 0.01 -19.219 -20.953 1 98.31 275 TYR B CA 1
ATOM 4673 C C . TYR B 1 275 ? 0.624 -20.109 -22.031 1 98.31 275 TYR B C 1
ATOM 4675 O O . TYR B 1 275 ? 1.06 -21.219 -21.75 1 98.31 275 TYR B O 1
ATOM 4683 N N . VAL B 1 276 ? 0.613 -19.625 -23.234 1 98.56 276 VAL B N 1
ATOM 4684 C CA . VAL B 1 276 ? 1.253 -20.375 -24.312 1 98.56 276 VAL B CA 1
ATOM 4685 C C . VAL B 1 276 ? 2.748 -20.5 -24.031 1 98.56 276 VAL B C 1
ATOM 4687 O O . VAL B 1 276 ? 3.303 -21.609 -24.109 1 98.56 276 VAL B O 1
ATOM 4690 N N . LEU B 1 277 ? 3.348 -19.391 -23.641 1 98.5 277 LEU B N 1
ATOM 4691 C CA . LEU B 1 277 ? 4.785 -19.391 -23.391 1 98.5 277 LEU B CA 1
ATOM 4692 C C . LEU B 1 277 ? 5.145 -20.281 -22.219 1 98.5 277 LEU B C 1
ATOM 4694 O O . LEU B 1 277 ? 6.152 -21 -22.25 1 98.5 277 LEU B O 1
ATOM 4698 N N . GLU B 1 278 ? 4.387 -20.266 -21.188 1 98.75 278 GLU B N 1
ATOM 4699 C CA . GLU B 1 278 ? 4.59 -21.125 -20.016 1 98.75 278 GLU B CA 1
ATOM 4700 C C . GLU B 1 278 ? 4.504 -22.594 -20.406 1 98.75 278 GLU B C 1
ATOM 4702 O O . GLU B 1 278 ? 5.352 -23.391 -20 1 98.75 278 GLU B O 1
ATOM 4707 N N . ASN B 1 279 ? 3.518 -22.969 -21.172 1 98.75 279 ASN B N 1
ATOM 4708 C CA . ASN B 1 279 ? 3.359 -24.344 -21.641 1 98.75 279 ASN B CA 1
ATOM 4709 C C . ASN B 1 279 ? 4.5 -24.766 -22.562 1 98.75 279 ASN B C 1
ATOM 4711 O O . ASN B 1 279 ? 5 -25.891 -22.453 1 98.75 279 ASN B O 1
ATOM 4715 N N . GLU B 1 280 ? 4.93 -23.875 -23.438 1 98.69 280 GLU B N 1
ATOM 4716 C CA . GLU B 1 280 ? 6.059 -24.172 -24.312 1 98.69 280 GLU B CA 1
ATOM 4717 C C . GLU B 1 280 ? 7.32 -24.469 -23.516 1 98.69 280 GLU B C 1
ATOM 4719 O O . GLU B 1 280 ? 8.07 -25.391 -23.844 1 98.69 280 GLU B O 1
ATOM 4724 N N . ALA B 1 281 ? 7.52 -23.703 -22.5 1 98.81 281 ALA B N 1
ATOM 4725 C CA . ALA B 1 281 ? 8.695 -23.891 -21.656 1 98.81 281 ALA B CA 1
ATOM 4726 C C . ALA B 1 281 ? 8.688 -25.266 -21 1 98.81 281 ALA B C 1
ATOM 4728 O O . ALA B 1 281 ? 9.703 -25.969 -21.016 1 98.81 281 ALA B O 1
ATOM 4729 N N . PHE B 1 282 ? 7.543 -25.594 -20.453 1 98.81 282 PHE B N 1
ATOM 4730 C CA . PHE B 1 282 ? 7.449 -26.875 -19.766 1 98.81 282 PHE B CA 1
ATOM 4731 C C . PHE B 1 282 ? 7.586 -28.031 -20.734 1 98.81 282 PHE B C 1
ATOM 4733 O O . PHE B 1 282 ? 8.344 -28.984 -20.5 1 98.81 282 PHE B O 1
ATOM 4740 N N . ILE B 1 283 ? 6.918 -28 -21.875 1 98.81 283 ILE B N 1
ATOM 4741 C CA . ILE B 1 283 ? 6.934 -29.062 -22.875 1 98.81 283 ILE B CA 1
ATOM 4742 C C . ILE B 1 283 ? 8.336 -29.203 -23.469 1 98.81 283 ILE B C 1
ATOM 4744 O O . ILE B 1 283 ? 8.82 -30.312 -23.688 1 98.81 283 ILE B O 1
ATOM 4748 N N . HIS B 1 284 ? 8.984 -28.094 -23.719 1 98.69 284 HIS B N 1
ATOM 4749 C CA . HIS B 1 284 ? 10.367 -28.125 -24.172 1 98.69 284 HIS B CA 1
ATOM 4750 C C . HIS B 1 284 ? 11.25 -28.875 -23.172 1 98.69 284 HIS B C 1
ATOM 4752 O O . HIS B 1 284 ? 12.062 -29.719 -23.578 1 98.69 284 HIS B O 1
ATOM 4758 N N . ALA B 1 285 ? 11.07 -28.609 -21.906 1 98.75 285 ALA B N 1
ATOM 4759 C CA . ALA B 1 285 ? 11.852 -29.266 -20.875 1 98.75 285 ALA B CA 1
ATOM 4760 C C . ALA B 1 285 ? 11.586 -30.781 -20.844 1 98.75 285 ALA B C 1
ATOM 4762 O O . ALA B 1 285 ? 12.516 -31.578 -20.734 1 98.75 285 ALA B O 1
ATOM 4763 N N . VAL B 1 286 ? 10.328 -31.156 -20.953 1 98.44 286 VAL B N 1
ATOM 4764 C CA . VAL B 1 286 ? 9.953 -32.562 -20.953 1 98.44 286 VAL B CA 1
ATOM 4765 C C . VAL B 1 286 ? 10.57 -33.25 -22.156 1 98.44 286 VAL B C 1
ATOM 4767 O O . VAL B 1 286 ? 11.055 -34.406 -22.047 1 98.44 286 VAL B O 1
ATOM 4770 N N . ARG B 1 287 ? 10.602 -32.594 -23.297 1 98.06 287 ARG B N 1
ATOM 4771 C CA . ARG B 1 287 ? 11.078 -33.156 -24.547 1 98.06 287 ARG B CA 1
ATOM 4772 C C . ARG B 1 287 ? 12.602 -33.281 -24.547 1 98.06 287 ARG B C 1
ATOM 4774 O O . ARG B 1 287 ? 13.148 -34.281 -25.062 1 98.06 287 ARG B O 1
ATOM 4781 N N . THR B 1 288 ? 13.328 -32.344 -23.953 1 97.94 288 THR B N 1
ATOM 4782 C CA . THR B 1 288 ? 14.758 -32.25 -24.219 1 97.94 288 THR B CA 1
ATOM 4783 C C . THR B 1 288 ? 15.562 -32.438 -22.938 1 97.94 288 THR B C 1
ATOM 4785 O O . THR B 1 288 ? 16.766 -32.656 -22.984 1 97.94 288 THR B O 1
ATOM 4788 N N . GLY B 1 289 ? 14.898 -32.25 -21.859 1 97.69 289 GLY B N 1
ATOM 4789 C CA . GLY B 1 289 ? 15.617 -32.25 -20.594 1 97.69 289 GLY B CA 1
ATOM 4790 C C . GLY B 1 289 ? 16.156 -30.875 -20.219 1 97.69 289 GLY B C 1
ATOM 4791 O O . GLY B 1 289 ? 16.641 -30.672 -19.109 1 97.69 289 GLY B O 1
ATOM 4792 N N . ASP B 1 290 ? 16.047 -29.891 -21.109 1 98.19 290 ASP B N 1
ATOM 4793 C CA . ASP B 1 290 ? 16.516 -28.531 -20.859 1 98.19 290 ASP B CA 1
ATOM 4794 C C . ASP B 1 290 ? 15.469 -27.703 -20.109 1 98.19 290 ASP B C 1
ATOM 4796 O O . ASP B 1 290 ? 14.461 -27.297 -20.672 1 98.19 290 ASP B O 1
ATOM 4800 N N . THR B 1 291 ? 15.719 -27.438 -18.844 1 98.38 291 THR B N 1
ATOM 4801 C CA . THR B 1 291 ? 14.742 -26.766 -17.984 1 98.38 291 THR B CA 1
ATOM 4802 C C . THR B 1 291 ? 15.008 -25.266 -17.938 1 98.38 291 THR B C 1
ATOM 4804 O O . THR B 1 291 ? 14.406 -24.531 -17.141 1 98.38 291 THR B O 1
ATOM 4807 N N . SER B 1 292 ? 15.883 -24.734 -18.797 1 98.25 292 SER B N 1
ATOM 4808 C CA . SER B 1 292 ? 16.359 -23.344 -18.703 1 98.25 292 SER B CA 1
ATOM 4809 C C . SER B 1 292 ? 15.234 -22.359 -18.984 1 98.25 292 SER B C 1
ATOM 4811 O O . SER B 1 292 ? 15.305 -21.203 -18.578 1 98.25 292 SER B O 1
ATOM 4813 N N . LYS B 1 293 ? 14.164 -22.812 -19.609 1 98.44 293 LYS B N 1
ATOM 4814 C CA . LYS B 1 293 ? 13.078 -21.906 -19.984 1 98.44 293 LYS B CA 1
ATOM 4815 C C . LYS B 1 293 ? 11.984 -21.891 -18.906 1 98.44 293 LYS B C 1
ATOM 4817 O O . LYS B 1 293 ? 11.086 -21.047 -18.953 1 98.44 293 LYS B O 1
ATOM 4822 N N . ILE B 1 294 ? 12.008 -22.828 -17.969 1 98.75 294 ILE B N 1
ATOM 4823 C CA . ILE B 1 294 ? 11.062 -22.828 -16.859 1 98.75 294 ILE B CA 1
ATOM 4824 C C . ILE B 1 294 ? 11.438 -21.734 -15.867 1 98.75 294 ILE B C 1
ATOM 4826 O O . ILE B 1 294 ? 12.555 -21.734 -15.328 1 98.75 294 ILE B O 1
ATOM 4830 N N . ARG B 1 295 ? 10.492 -20.891 -15.609 1 98.5 295 ARG B N 1
ATOM 4831 C CA . ARG B 1 295 ? 10.82 -19.703 -14.828 1 98.5 295 ARG B CA 1
ATOM 4832 C C . ARG B 1 295 ? 10.367 -19.859 -13.383 1 98.5 295 ARG B C 1
ATOM 4834 O O . ARG B 1 295 ? 10.68 -19.016 -12.531 1 98.5 295 ARG B O 1
ATOM 4841 N N . SER B 1 296 ? 9.609 -20.875 -13.102 1 98.38 296 SER B N 1
ATOM 4842 C CA . SER B 1 296 ? 9.203 -21.203 -11.734 1 98.38 296 SER B CA 1
ATOM 4843 C C . SER B 1 296 ? 9.023 -22.703 -11.562 1 98.38 296 SER B C 1
ATOM 4845 O O . SER B 1 296 ? 7.98 -23.25 -11.922 1 98.38 296 SER B O 1
ATOM 4847 N N . ASP B 1 297 ? 10.008 -23.344 -11.062 1 98.06 297 ASP B N 1
ATOM 4848 C CA . ASP B 1 297 ? 9.82 -24.75 -10.703 1 98.06 297 ASP B CA 1
ATOM 4849 C C . ASP B 1 297 ? 9.203 -24.875 -9.305 1 98.06 297 ASP B C 1
ATOM 4851 O O . ASP B 1 297 ? 8.898 -23.859 -8.664 1 98.06 297 ASP B O 1
ATOM 4855 N N . TYR B 1 298 ? 8.984 -26.078 -8.875 1 98.31 298 TYR B N 1
ATOM 4856 C CA . TYR B 1 298 ? 8.281 -26.328 -7.621 1 98.31 298 TYR B CA 1
ATOM 4857 C C . TYR B 1 298 ? 9.055 -25.734 -6.445 1 98.31 298 TYR B C 1
ATOM 4859 O O . TYR B 1 298 ? 8.461 -25.125 -5.547 1 98.31 298 TYR B O 1
ATOM 4867 N N . SER B 1 299 ? 10.359 -25.922 -6.422 1 97.69 299 SER B N 1
ATOM 4868 C CA . SER B 1 299 ? 11.188 -25.406 -5.332 1 97.69 299 SER B CA 1
ATOM 4869 C C . SER B 1 299 ? 11.086 -23.891 -5.215 1 97.69 299 SER B C 1
ATOM 4871 O O . SER B 1 299 ? 10.938 -23.359 -4.117 1 97.69 299 SER B O 1
ATOM 4873 N N . ASP B 1 300 ? 11.18 -23.25 -6.301 1 98.25 300 ASP B N 1
ATOM 4874 C CA . ASP B 1 300 ? 11.039 -21.797 -6.316 1 98.25 300 ASP B CA 1
ATOM 4875 C C . ASP B 1 300 ? 9.656 -21.375 -5.832 1 98.25 300 ASP B C 1
ATOM 4877 O O . ASP B 1 300 ? 9.531 -20.438 -5.039 1 98.25 300 ASP B O 1
ATOM 4881 N N . ALA B 1 301 ? 8.656 -22.047 -6.289 1 98.56 301 ALA B N 1
ATOM 4882 C CA . ALA B 1 301 ? 7.277 -21.719 -5.938 1 98.56 301 ALA B CA 1
ATOM 4883 C C . ALA B 1 301 ? 7.023 -21.953 -4.449 1 98.56 301 ALA B C 1
ATOM 4885 O O . ALA B 1 301 ? 6.176 -21.281 -3.85 1 98.56 301 ALA B O 1
ATOM 4886 N N . CYS B 1 302 ? 7.734 -22.859 -3.873 1 98.31 302 CYS B N 1
ATOM 4887 C CA . CYS B 1 302 ? 7.617 -23.094 -2.438 1 98.31 302 CYS B CA 1
ATOM 4888 C C . CYS B 1 302 ? 8.016 -21.844 -1.649 1 98.31 302 CYS B C 1
ATOM 4890 O O . CYS B 1 302 ? 7.414 -21.547 -0.614 1 98.31 302 CYS B O 1
ATOM 4892 N N . LEU B 1 303 ? 8.992 -21.125 -2.137 1 98.56 303 LEU B N 1
ATOM 4893 C CA . LEU B 1 303 ? 9.414 -19.906 -1.46 1 98.56 303 LEU B CA 1
ATOM 4894 C C . LEU B 1 303 ? 8.297 -18.859 -1.485 1 98.56 303 LEU B C 1
ATOM 4896 O O . LEU B 1 303 ? 8.055 -18.188 -0.483 1 98.56 303 LEU B O 1
ATOM 4900 N N . THR B 1 304 ? 7.629 -18.766 -2.604 1 98.81 304 THR B N 1
ATOM 4901 C CA . THR B 1 304 ? 6.488 -17.859 -2.707 1 98.81 304 THR B CA 1
ATOM 4902 C C . THR B 1 304 ? 5.371 -18.281 -1.763 1 98.81 304 THR B C 1
ATOM 4904 O O . THR B 1 304 ? 4.797 -17.453 -1.053 1 98.81 304 THR B O 1
ATOM 4907 N N . HIS B 1 305 ? 5.086 -19.562 -1.77 1 98.69 305 HIS B N 1
ATOM 4908 C CA . HIS B 1 305 ? 4.035 -20.094 -0.911 1 98.69 305 HIS B CA 1
ATOM 4909 C C . HIS B 1 305 ? 4.348 -19.844 0.561 1 98.69 305 HIS B C 1
ATOM 4911 O O . HIS B 1 305 ? 3.461 -19.484 1.338 1 98.69 305 HIS B O 1
ATOM 4917 N N . GLU B 1 306 ? 5.59 -19.984 0.91 1 98.56 306 GLU B N 1
ATOM 4918 C CA . GLU B 1 306 ? 6.016 -19.766 2.287 1 98.56 306 GLU B CA 1
ATOM 4919 C C . GLU B 1 306 ? 5.719 -18.328 2.727 1 98.56 306 GLU B C 1
ATOM 4921 O O . GLU B 1 306 ? 5.277 -18.094 3.854 1 98.56 306 GLU B O 1
ATOM 4926 N N . VAL B 1 307 ? 5.957 -17.391 1.913 1 98.88 307 VAL B N 1
ATOM 4927 C CA . VAL B 1 307 ? 5.688 -15.984 2.221 1 98.88 307 VAL B CA 1
ATOM 4928 C C . VAL B 1 307 ? 4.191 -15.781 2.457 1 98.88 307 VAL B C 1
ATOM 4930 O O . VAL B 1 307 ? 3.793 -15.133 3.424 1 98.88 307 VAL B O 1
ATOM 4933 N N . THR B 1 308 ? 3.363 -16.359 1.573 1 98.88 308 THR B N 1
ATOM 4934 C CA . THR B 1 308 ? 1.924 -16.156 1.685 1 98.88 308 THR B CA 1
ATOM 4935 C C . THR B 1 308 ? 1.376 -16.812 2.945 1 98.88 308 THR B C 1
ATOM 4937 O O . THR B 1 308 ? 0.499 -16.266 3.613 1 98.88 308 THR B O 1
ATOM 4940 N N . TYR B 1 309 ? 1.872 -17.984 3.26 1 98.62 309 TYR B N 1
ATOM 4941 C CA . TYR B 1 309 ? 1.418 -18.641 4.477 1 98.62 309 TYR B CA 1
ATOM 4942 C C . TYR B 1 309 ? 1.896 -17.906 5.719 1 98.62 309 TYR B C 1
ATOM 4944 O O . TYR B 1 309 ? 1.168 -17.797 6.707 1 98.62 309 TYR B O 1
ATOM 4952 N N . ALA B 1 310 ? 3.129 -17.406 5.672 1 98.81 310 ALA B N 1
ATOM 4953 C CA . ALA B 1 310 ? 3.646 -16.609 6.773 1 98.81 310 ALA B CA 1
ATOM 4954 C C . ALA B 1 310 ? 2.756 -15.398 7.035 1 98.81 310 ALA B C 1
ATOM 4956 O O . ALA B 1 310 ? 2.566 -14.992 8.188 1 98.81 310 ALA B O 1
ATOM 4957 N N . ALA B 1 311 ? 2.256 -14.805 6.012 1 98.88 311 ALA B N 1
ATOM 4958 C CA . ALA B 1 311 ? 1.336 -13.68 6.168 1 98.88 311 ALA B CA 1
ATOM 4959 C C . ALA B 1 311 ? 0.081 -14.102 6.926 1 98.88 311 ALA B C 1
ATOM 4961 O O . ALA B 1 311 ? -0.39 -13.375 7.809 1 98.88 311 ALA B O 1
ATOM 4962 N N . LEU B 1 312 ? -0.45 -15.258 6.547 1 98.75 312 LEU B N 1
ATOM 4963 C CA . LEU B 1 312 ? -1.621 -15.773 7.25 1 98.75 312 LEU B CA 1
ATOM 4964 C C . LEU B 1 312 ? -1.316 -15.984 8.727 1 98.75 312 LEU B C 1
ATOM 4966 O O . LEU B 1 312 ? -2.109 -15.602 9.594 1 98.75 312 LEU B O 1
ATOM 4970 N N . GLU B 1 313 ? -0.173 -16.594 8.984 1 98.56 313 GLU B N 1
ATOM 4971 C C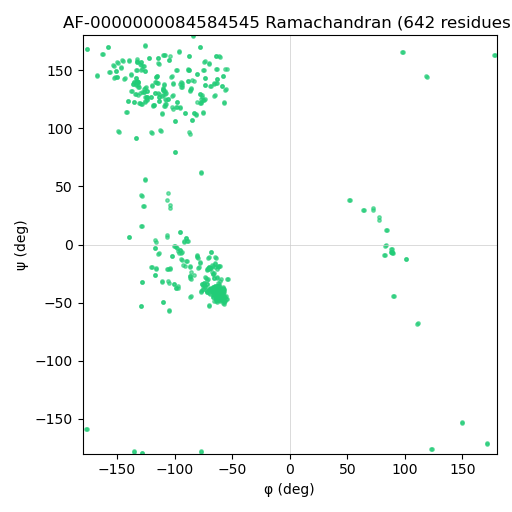A . GLU B 1 313 ? 0.239 -16.828 10.367 1 98.56 313 GLU B CA 1
ATOM 4972 C C . GLU B 1 313 ? 0.406 -15.508 11.117 1 98.56 313 GLU B C 1
ATOM 4974 O O . GLU B 1 313 ? 0.015 -15.391 12.281 1 98.56 313 GLU B O 1
ATOM 4979 N N . SER B 1 314 ? 1.003 -14.562 10.492 1 98.81 314 SER B N 1
ATOM 4980 C CA . SER B 1 314 ? 1.191 -13.242 11.086 1 98.81 314 SER B CA 1
ATOM 4981 C C . SER B 1 314 ? -0.146 -12.594 11.43 1 98.81 314 SER B C 1
ATOM 4983 O O . SER B 1 314 ? -0.323 -12.062 12.523 1 98.81 314 SER B O 1
ATOM 4985 N N . ALA B 1 315 ? -1.066 -12.633 10.508 1 98.69 315 ALA B N 1
ATOM 4986 C CA . ALA B 1 315 ? -2.385 -12.039 10.734 1 98.69 315 ALA B CA 1
ATOM 4987 C C . ALA B 1 315 ? -3.086 -12.695 11.922 1 98.69 315 ALA B C 1
ATOM 4989 O O . ALA B 1 315 ? -3.777 -12.031 12.688 1 98.69 315 ALA B O 1
ATOM 4990 N N . ARG B 1 316 ? -2.926 -13.992 12.055 1 97.88 316 ARG B N 1
ATOM 4991 C CA . ARG B 1 316 ? -3.57 -14.742 13.133 1 97.88 316 ARG B CA 1
ATOM 4992 C C . ARG B 1 316 ? -2.924 -14.438 14.477 1 97.88 316 ARG B C 1
ATOM 4994 O O . ARG B 1 316 ? -3.619 -14.258 15.477 1 97.88 316 ARG B O 1
ATOM 5001 N N . SER B 1 317 ? -1.582 -14.344 14.469 1 97.75 317 SER B N 1
ATOM 5002 C CA . SER B 1 317 ? -0.853 -14.203 15.727 1 97.75 317 SER B CA 1
ATOM 5003 C C . SER B 1 317 ? -0.739 -12.742 16.141 1 97.75 317 SER B C 1
ATOM 5005 O O . SER B 1 317 ? -0.491 -12.438 17.312 1 97.75 317 SER B O 1
ATOM 5007 N N . GLY B 1 318 ? -0.766 -11.844 15.203 1 97.38 318 GLY B N 1
ATOM 5008 C CA . GLY B 1 318 ? -0.642 -10.422 15.477 1 97.38 318 GLY B CA 1
ATOM 5009 C C . GLY B 1 318 ? 0.799 -9.961 15.602 1 97.38 318 GLY B C 1
ATOM 5010 O O . GLY B 1 318 ? 1.065 -8.852 16.078 1 97.38 318 GLY B O 1
ATOM 5011 N N . VAL B 1 319 ? 1.732 -10.789 15.219 1 97.25 319 VAL B N 1
ATOM 5012 C CA . VAL B 1 319 ? 3.141 -10.414 15.297 1 97.25 319 VAL B CA 1
ATOM 5013 C C . VAL B 1 319 ? 3.838 -10.75 13.977 1 97.25 319 VAL B C 1
ATOM 5015 O O . VAL B 1 319 ? 3.373 -11.602 13.227 1 97.25 319 VAL B O 1
ATOM 5018 N N . PRO B 1 320 ? 4.938 -10.055 13.727 1 98.5 320 PRO B N 1
ATOM 5019 C CA . PRO B 1 320 ? 5.688 -10.367 12.508 1 98.5 320 PRO B CA 1
ATOM 5020 C C . PRO B 1 320 ? 6.25 -11.781 12.508 1 98.5 320 PRO B C 1
ATOM 5022 O O . PRO B 1 320 ? 6.512 -12.344 13.578 1 98.5 320 PRO B O 1
ATOM 5025 N N . VAL B 1 321 ? 6.414 -12.367 11.328 1 98.69 321 VAL B N 1
ATOM 5026 C CA . VAL B 1 321 ? 6.996 -13.688 11.141 1 98.69 321 VAL B CA 1
ATOM 5027 C C . VAL B 1 321 ? 8.281 -13.578 10.328 1 98.69 321 VAL B C 1
ATOM 5029 O O . VAL B 1 321 ? 8.305 -12.953 9.266 1 98.69 321 VAL B O 1
ATOM 5032 N N . LYS B 1 322 ? 9.352 -14.18 10.781 1 98.06 322 LYS B N 1
ATOM 5033 C CA . LYS B 1 322 ? 10.617 -14.234 10.062 1 98.06 322 LYS B CA 1
ATOM 5034 C C . LYS B 1 322 ? 10.727 -15.516 9.242 1 98.06 322 LYS B C 1
ATOM 5036 O O . LYS B 1 322 ? 10.344 -16.594 9.703 1 98.06 322 LYS B O 1
ATOM 5041 N N . LEU B 1 323 ? 11.266 -15.32 8.055 1 97.62 323 LEU B N 1
ATOM 5042 C CA . LEU B 1 323 ? 11.422 -16.453 7.16 1 97.62 323 LEU B CA 1
ATOM 5043 C C . LEU B 1 323 ? 12.875 -16.922 7.129 1 97.62 323 LEU B C 1
ATOM 5045 O O . LEU B 1 323 ? 13.797 -16.125 7.316 1 97.62 323 LEU B O 1
#

Sequence (646 aa):
MTLKIGMIGTGWFSRKHADILSKMDGVQIQAICGTSKEKAADMASDYEGAIGYNQYVEMLDAEELDAVYIVTPPMVRGEIELELIGRGIPFLIEKPLGTEDKIPAKVLERLNESSLITSVGYHFRYTDSVEYLKENVNGQTLGMVLGKWMGEMPMVGWWRDQEKSGGQFIEQTTHIVDLLRYICGEVEEVYAMYGNQVQHNKHDNVTVPDIGTVSLRLQNGVIANLSNTFILPSGMGEVGLKLYTDKGILDWQGDKLEIDQEGIKTAYKDTDNPYVLENEAFIHAVRTGDTSKIRSDYSDACLTHEVTYAALESARSGVPVKLMTLKIGMIGTGWFSRKHADILSKMDGVQIQAICGTSKEKAADMASDYEGAIGYNQYVEMLDAEELDAVYIVTPPMVRGEIELELIGRGIPFLIEKPLGTEDKIPAKVLERLNESSLITSVGYHFRYTDSVEYLKENVNGQTLGMVLGKWMGEMPMVGWWRDQEKSGGQFIEQTTHIVDLLRYICGEVEEVYAMYGNQVQHNKHDNVTVPDIGTVSLRLQNGVIANLSNTFILPSGMGEVGLKLYTDKGILDWQGDKLEIDQEGIKTAYKDTDNPYVLENEAFIHAVRTGDTSKIRSDYSDACLTHEVTYAALESARSGVPVKL

InterPro domains:
  IPR000683 Gfo/Idh/MocA-like oxidoreductase, N-terminal [PF01408] (3-122)
  IPR036291 NAD(P)-binding domain superfamily [SSF51735] (3-145)
  IPR052515 Gfo/Idh/MocA Oxidoreductase [PTHR43249] (2-322)
  IPR055170 GFO/IDH/MocA-like oxidoreductase domain [PF22725] (154-250)

Foldseek 3Di:
DAAEEEEEEQDPVSLVLQVLQLPDPRYFHAEYEYCDQVSQCVSQVVGPNYHYHPDVVVVVVVDDGLEYEAEDFQDPAQPVLVVCLVVLHEYEYEDDRHLAQVRLVVSVVSCVVDPRHYFYPLLVCQWPQLVVLLVVCPPFAWAEKEWEWEEADDPDPQCQACSGHNACCRRPVLSVLLSCCLRPHAWFKKAKAFAADAVVVVDPNRPHGFWMKMWTAHPVGHIYMYIYGNRDDHPDIWGWMWIQTPFFIWIGTPFKIWTDGPNDIDMDGTDDDSSSQQSCLRVVCSVPVDNVSRSGGSVNSSSSSVRSNQNVVNNVVVHMDTD/DAAEEEEEELDPVSLVLQVLQLPDPRYFDAEYEYCDQVSQCVSQVVGPNYHYHPDVVVVVVVDDGLAYEAEDFQDPAQPVLVVCLVVLHEYEYEDDRHLAQVRLVVSVVSCVVDPRHYFYPLLVCQWPQLVVLLVVCPPFAWAEKEWEWEAADDPPPQCQACRGHNACCRRPVLSVLLSCCLRPNAWFKKAKAFAADAVVVVDPNRPHGFWMKMWTAHPVGHIYIYIYGNRDDHPDIWGWMWIQTPFFIWIGTPFKIWTDGPNDIDIDGTDDDSSSQQSVLRVVCSVPVDNVSRSGGSVNSSSSSVRSNQNVVNNVVVHMDTD